Protein AF-A0A136MPQ5-F1 (afdb_monomer_lite)

Sequence (673 aa):
MSLGGLLPAARYRDRFQEGERTMRVERALYTILALSWILWQGAPGTAQQNAGDPGSATGAAVVSSTASVDVPSASAQVPAQPAPVPAATQVPVPTATHTPLPTPTPTPTSTTTPTSTFTSTATYTSTPTFTVTSTPTPTSTFTPTPTSTPTPLGAAHFYDRLIDLDRLATLEQPGVAAKQFSSYNRESRYDPDKDEYIGWDANGDAGYYIRVEPDTGEAVMAEMEGPGCIWRIWSANPKGRIRFYFDGATTPSLEFDFNDLFSKDKSPFPRPLVWQRRADLGGDNPASNCYMPIPFAKSCKVTSDKAHRQYYHIGYSLFPKDTRVSTFRLERTPEEEAALQRVCNVLLQPGVDPQGADGLQWVEKAESLAPGQSLAVADLKGPGTIRQLFAKLASQDRYARRKVLLQIFWDGNEIPAVEAPIGDFFGEAWQENPYKSLPMGIGDDLNYCFWRMPFHQSARVVVTNQGEHPANLHFKAGWLPGDLPAGATLFHARWRRDISSSEFDYPILDCTGSGRLVGAVLYPDNLVGGWWGEGDEKIYVDGEKFPSFFGTGSEDYFGDAWGIRDFANPYHGCSSKGDWEKVRRQSLYRWHIADDIPFAQSLRFTMENYAAHHAGLPKNISAPWLTGIRLPVERISSSLFRSASESRRDPRFPERWMPNPPVFESRPLPSSK

Radius of gyration: 32.52 Å; chains: 1; bounding box: 84×128×92 Å

Structure (mmCIF, N/CA/C/O backbone):
data_AF-A0A136MPQ5-F1
#
_entry.id   AF-A0A136MPQ5-F1
#
loop_
_atom_site.group_PDB
_atom_site.id
_atom_site.type_symbol
_atom_site.label_atom_id
_atom_site.label_alt_id
_atom_site.label_comp_id
_atom_site.label_asym_id
_atom_site.label_entity_id
_atom_site.label_seq_id
_atom_site.pdbx_PDB_ins_code
_atom_site.Cartn_x
_atom_site.Cartn_y
_atom_site.Cartn_z
_atom_site.occupancy
_atom_site.B_iso_or_equiv
_atom_site.auth_seq_id
_atom_site.auth_comp_id
_atom_site.auth_asym_id
_atom_site.auth_atom_id
_atom_site.pdbx_PDB_model_num
ATOM 1 N N . MET A 1 1 ? -26.172 46.343 28.284 1.00 30.41 1 MET A N 1
ATOM 2 C CA . MET A 1 1 ? -26.701 46.662 26.937 1.00 30.41 1 MET A CA 1
ATOM 3 C C . MET A 1 1 ? -25.812 45.917 25.943 1.00 30.41 1 MET A C 1
ATOM 5 O O . MET A 1 1 ? -24.608 46.065 26.053 1.00 30.41 1 MET A O 1
ATOM 9 N N . SER A 1 2 ? -26.326 44.861 25.298 1.00 24.62 2 SER A N 1
ATOM 10 C CA . SER A 1 2 ? -26.848 44.868 23.905 1.00 24.62 2 SER A CA 1
ATOM 11 C C . SER A 1 2 ? -25.699 44.802 22.876 1.00 24.62 2 SER A C 1
ATOM 13 O O . SER A 1 2 ? -24.894 45.720 22.843 1.00 24.62 2 SER A O 1
ATOM 15 N N . LEU A 1 3 ? -25.460 43.664 22.195 1.00 24.69 3 LEU A N 1
ATOM 16 C CA . LEU A 1 3 ? -25.956 43.326 20.829 1.00 24.69 3 LEU A CA 1
ATOM 17 C C . LEU A 1 3 ? -25.672 44.438 19.789 1.00 24.69 3 LEU A C 1
ATOM 19 O O . LEU A 1 3 ? -26.080 45.568 20.029 1.00 24.69 3 LEU A O 1
ATOM 23 N N . GLY A 1 4 ? -25.081 44.214 18.604 1.00 22.84 4 GLY A N 1
ATOM 24 C CA . GLY A 1 4 ? -24.517 43.011 17.957 1.00 22.84 4 GLY A CA 1
ATOM 25 C C . GLY A 1 4 ? -24.506 43.152 16.410 1.00 22.84 4 GLY A C 1
ATOM 26 O O . GLY 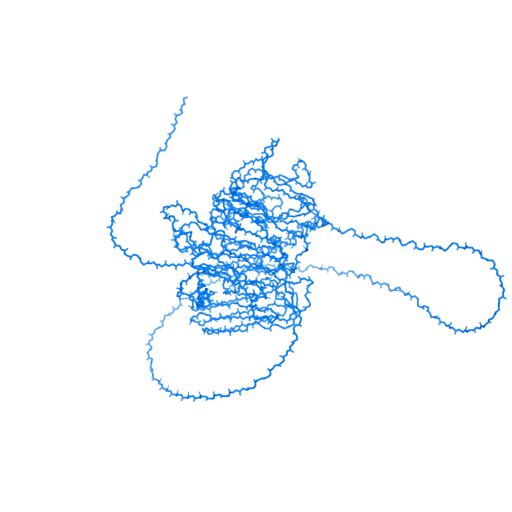A 1 4 ? -25.268 43.953 15.883 1.00 22.84 4 GLY A O 1
ATOM 27 N N . GLY A 1 5 ? -23.714 42.344 15.683 1.00 22.78 5 GLY A N 1
ATOM 28 C CA . GLY A 1 5 ? -23.991 41.966 14.277 1.00 22.78 5 GLY A CA 1
ATOM 29 C C . GLY A 1 5 ? -23.241 42.630 13.092 1.00 22.78 5 GLY A C 1
ATOM 30 O O . GLY A 1 5 ? -22.980 43.826 13.080 1.00 22.78 5 GLY A O 1
ATOM 31 N N . LEU A 1 6 ? -23.068 41.793 12.049 1.00 24.47 6 LEU A N 1
ATOM 32 C CA . LEU A 1 6 ? -23.018 42.053 10.587 1.00 24.47 6 LEU A CA 1
ATOM 33 C C . LEU A 1 6 ? -21.690 42.352 9.836 1.00 24.47 6 LEU A C 1
ATOM 35 O O . LEU A 1 6 ? -21.076 43.407 9.951 1.00 24.47 6 LEU A O 1
ATOM 39 N N . LEU A 1 7 ? -21.364 41.414 8.927 1.00 29.88 7 LEU A N 1
ATOM 40 C CA . LEU A 1 7 ? -20.596 41.587 7.676 1.00 29.88 7 LEU A CA 1
ATOM 41 C C . LEU A 1 7 ? -21.459 42.293 6.600 1.00 29.88 7 LEU A C 1
ATOM 43 O O . LEU A 1 7 ? -22.682 42.361 6.755 1.00 29.88 7 LEU A O 1
ATOM 47 N N . PRO A 1 8 ? -20.880 42.718 5.457 1.00 30.73 8 PRO A N 1
ATOM 48 C CA . PRO A 1 8 ? -21.126 41.926 4.237 1.00 30.73 8 PRO A CA 1
ATOM 49 C C . PRO A 1 8 ? -19.958 41.843 3.228 1.00 30.73 8 PRO A C 1
ATOM 51 O O . PRO A 1 8 ? -19.023 42.639 3.229 1.00 30.73 8 PRO A O 1
ATOM 54 N N . ALA A 1 9 ? -20.062 40.867 2.319 1.00 23.69 9 ALA A N 1
ATOM 55 C CA . ALA A 1 9 ? -19.113 40.592 1.238 1.00 23.69 9 ALA A CA 1
ATOM 56 C C . ALA A 1 9 ? -19.252 41.535 0.022 1.00 23.69 9 ALA A C 1
ATOM 58 O O . ALA A 1 9 ? -20.344 42.013 -0.295 1.00 23.69 9 ALA A O 1
ATOM 59 N N . ALA A 1 10 ? -18.154 41.723 -0.720 1.00 26.42 10 ALA A N 1
ATOM 60 C CA . ALA A 1 10 ? -18.139 42.444 -1.993 1.00 26.42 10 ALA A CA 1
ATOM 61 C C . ALA A 1 10 ? -18.439 41.511 -3.183 1.00 26.42 10 ALA A C 1
ATOM 63 O O . ALA A 1 10 ? -17.864 40.432 -3.310 1.00 26.42 10 ALA A O 1
ATOM 64 N N . ARG A 1 11 ? -19.334 41.951 -4.076 1.00 25.88 11 ARG A N 1
ATOM 65 C CA . ARG A 1 11 ? -19.683 41.265 -5.331 1.00 25.88 11 ARG A CA 1
ATOM 66 C C . ARG A 1 11 ? -18.722 41.669 -6.452 1.00 25.88 11 ARG A C 1
ATOM 68 O O . ARG A 1 11 ? -18.449 42.857 -6.598 1.00 25.88 11 ARG A O 1
ATOM 75 N N . TYR A 1 12 ? -18.368 40.730 -7.327 1.00 24.14 12 TYR A N 1
ATOM 76 C CA . TYR A 1 12 ? -18.002 41.035 -8.716 1.00 24.14 12 TYR A CA 1
ATOM 77 C C . TYR A 1 12 ? -19.049 40.443 -9.661 1.00 24.14 12 TYR A C 1
ATOM 79 O O . TYR A 1 12 ? -19.627 39.396 -9.373 1.00 24.14 12 TYR A O 1
ATOM 87 N N . ARG A 1 13 ? -19.348 41.166 -10.744 1.00 23.72 13 ARG A N 1
ATOM 88 C CA . ARG A 1 13 ? -20.485 40.909 -11.633 1.00 23.72 13 ARG A CA 1
ATOM 89 C C . ARG A 1 13 ? -20.057 41.076 -13.092 1.00 23.72 13 ARG A C 1
ATOM 91 O O . ARG A 1 13 ? -19.496 42.109 -13.439 1.00 23.72 13 ARG A O 1
ATOM 98 N N . ASP A 1 14 ? -20.334 40.040 -13.875 1.00 26.42 14 ASP A N 1
ATOM 99 C CA . ASP A 1 14 ? -20.520 39.955 -15.329 1.00 26.42 14 ASP A CA 1
ATOM 100 C C . ASP A 1 14 ? -19.764 40.926 -16.259 1.00 26.42 14 ASP A C 1
ATOM 102 O O . ASP A 1 14 ? -20.063 42.118 -16.345 1.00 26.42 14 ASP A O 1
ATOM 106 N N . ARG A 1 15 ? -18.915 40.352 -17.124 1.00 24.83 15 ARG A N 1
ATOM 107 C CA . ARG A 1 15 ? -18.800 40.779 -18.529 1.00 24.83 15 ARG A CA 1
ATOM 108 C C . ARG A 1 15 ? -18.245 39.652 -19.407 1.00 24.83 15 ARG A C 1
ATOM 110 O O . ARG A 1 15 ? -17.042 39.424 -19.423 1.00 24.83 15 ARG A O 1
ATOM 117 N N . PHE A 1 16 ? -19.114 39.012 -20.186 1.00 25.86 16 PHE A N 1
ATOM 118 C CA . PHE A 1 16 ? -18.742 38.274 -21.394 1.00 25.86 16 PHE A CA 1
ATOM 119 C C . PHE A 1 16 ? -19.768 38.575 -22.489 1.00 25.86 16 PHE A C 1
ATOM 121 O O . PHE A 1 16 ? -20.970 38.497 -22.248 1.00 25.86 16 PHE A O 1
ATOM 128 N N . GLN A 1 17 ? -19.282 38.966 -23.667 1.00 24.17 17 GLN A N 1
ATOM 129 C CA . GLN A 1 17 ? -20.074 39.004 -24.897 1.00 24.17 17 GLN A CA 1
ATOM 130 C C . GLN A 1 17 ? -19.854 37.705 -25.670 1.00 24.17 17 GLN A C 1
ATOM 132 O O . GLN A 1 17 ? -18.768 37.125 -25.619 1.00 24.17 17 GLN A O 1
ATOM 137 N N . GLU A 1 18 ? -20.881 37.275 -26.395 1.00 30.73 18 GLU A N 1
ATOM 138 C CA . GLU A 1 18 ? -20.799 36.145 -27.314 1.00 30.73 18 GLU A CA 1
ATOM 139 C C . GLU A 1 18 ? -19.876 36.459 -28.498 1.00 30.73 18 GLU A C 1
ATOM 141 O O . GLU A 1 18 ? -19.837 37.575 -29.017 1.00 30.73 18 GLU A O 1
ATOM 146 N N . GLY A 1 19 ? -19.139 35.443 -28.937 1.00 23.75 19 GLY A N 1
ATOM 147 C CA . GLY A 1 19 ? -18.290 35.490 -30.119 1.00 23.75 19 GLY A CA 1
ATOM 148 C C . GLY A 1 19 ? -17.859 34.076 -30.474 1.00 23.75 19 GLY A C 1
ATOM 149 O O . GLY A 1 19 ? -17.089 33.456 -29.740 1.00 23.75 19 GLY A O 1
ATOM 150 N N . GLU A 1 20 ? -18.392 33.549 -31.574 1.00 33.22 20 GLU A N 1
ATOM 151 C CA . GLU A 1 20 ? -18.194 32.161 -31.990 1.00 33.22 20 GLU A CA 1
ATOM 152 C C . GLU A 1 20 ? -16.708 31.810 -32.144 1.00 33.22 20 GLU A C 1
ATOM 154 O O . GLU A 1 20 ? -15.979 32.411 -32.937 1.00 33.22 20 GLU A O 1
ATOM 159 N N . ARG A 1 21 ? -16.263 30.767 -31.436 1.00 25.56 21 ARG A N 1
ATOM 160 C CA . ARG A 1 21 ? -15.058 30.011 -31.792 1.00 25.56 21 ARG A CA 1
ATOM 161 C C . ARG A 1 21 ? -15.317 28.523 -31.635 1.00 25.56 21 ARG A C 1
ATOM 163 O O . ARG A 1 21 ? -15.510 28.022 -30.531 1.00 25.56 21 ARG A O 1
ATOM 170 N N . THR A 1 22 ? -15.259 27.817 -32.756 1.00 27.27 22 THR A N 1
ATOM 171 C CA . THR A 1 22 ? -15.163 26.360 -32.828 1.00 27.27 22 THR A CA 1
ATOM 172 C C . THR A 1 22 ? -13.933 25.877 -32.055 1.00 27.27 22 THR A C 1
ATOM 174 O O . THR A 1 22 ? -12.807 25.934 -32.550 1.00 27.27 22 THR A O 1
ATOM 177 N N . MET A 1 23 ? -14.125 25.394 -30.824 1.00 21.16 23 MET A N 1
ATOM 178 C CA . MET A 1 23 ? -13.043 24.765 -30.066 1.00 21.16 23 MET A CA 1
ATOM 179 C C . MET A 1 23 ? -12.815 23.327 -30.537 1.00 21.16 23 MET A C 1
ATOM 181 O O . MET A 1 23 ? -13.736 22.510 -30.582 1.00 21.16 23 MET A O 1
ATOM 185 N N . ARG A 1 24 ? -11.558 23.019 -30.873 1.00 21.62 24 ARG A N 1
ATOM 186 C CA . ARG A 1 24 ? -11.099 21.645 -31.098 1.00 21.62 24 ARG A CA 1
ATOM 187 C C . ARG A 1 24 ? -11.179 20.860 -29.790 1.00 21.62 24 ARG A C 1
ATOM 189 O O . ARG A 1 24 ? -10.807 21.363 -28.736 1.00 21.62 24 ARG A O 1
ATOM 196 N N . VAL A 1 25 ? -11.634 19.616 -29.887 1.00 21.97 25 VAL A N 1
ATOM 197 C CA . VAL A 1 25 ? -11.698 18.674 -28.766 1.00 21.97 25 VAL A CA 1
ATOM 198 C C . VAL A 1 25 ? -10.378 17.908 -28.690 1.00 21.97 25 VAL A C 1
ATOM 200 O O . VAL A 1 25 ? -10.116 17.064 -29.543 1.00 21.97 25 VAL A O 1
ATOM 203 N N . GLU A 1 26 ? -9.578 18.161 -27.656 1.00 21.89 26 GLU A N 1
ATOM 204 C CA . GLU A 1 26 ? -8.382 17.375 -27.316 1.00 21.89 26 GLU A CA 1
ATOM 205 C C . GLU A 1 26 ? -8.597 16.698 -25.941 1.00 21.89 26 GLU A C 1
ATOM 207 O O . GLU A 1 26 ? -9.163 17.302 -25.031 1.00 21.89 26 GLU A O 1
ATOM 212 N N . ARG A 1 27 ? -8.251 15.404 -25.816 1.00 28.17 27 ARG A N 1
ATOM 213 C CA . ARG A 1 27 ? -8.627 14.490 -24.704 1.00 28.17 27 ARG A CA 1
ATOM 214 C C . ARG A 1 27 ? -7.409 13.678 -24.225 1.00 28.17 27 ARG A C 1
ATOM 216 O O . ARG A 1 27 ? -6.648 13.258 -25.094 1.00 28.17 27 ARG A O 1
ATOM 223 N N . ALA A 1 28 ? -7.240 13.419 -22.914 1.00 26.81 28 ALA A N 1
ATOM 224 C CA . ALA A 1 28 ? -6.150 12.579 -22.350 1.00 26.81 28 ALA A CA 1
ATOM 225 C C . ALA A 1 28 ? -6.159 12.424 -20.801 1.00 26.81 28 ALA A C 1
ATOM 227 O O . ALA A 1 28 ? -6.758 13.276 -20.158 1.00 26.81 28 ALA A O 1
ATOM 228 N N . LEU A 1 29 ? -5.429 11.494 -20.127 1.00 24.48 29 LEU A N 1
ATOM 229 C CA . LEU A 1 29 ? -4.982 10.084 -20.402 1.00 24.48 29 LEU A CA 1
ATOM 230 C C . LEU A 1 29 ? -4.229 9.448 -19.167 1.00 24.48 29 LEU A C 1
ATOM 232 O O . LEU A 1 29 ? -3.203 10.002 -18.778 1.00 24.48 29 LEU A O 1
ATOM 236 N N . TYR A 1 30 ? -4.601 8.281 -18.595 1.00 36.78 30 TYR A N 1
ATOM 237 C CA . TYR A 1 30 ? -4.299 7.942 -17.164 1.00 36.78 30 TYR A CA 1
ATOM 238 C C . TYR A 1 30 ? -3.878 6.459 -16.806 1.00 36.78 30 TYR A C 1
ATOM 240 O O . TYR A 1 30 ? -4.455 5.527 -17.347 1.00 36.78 30 TYR A O 1
ATOM 248 N N . THR A 1 31 ? -2.958 6.201 -15.835 1.00 27.75 31 THR A N 1
ATOM 249 C CA . THR A 1 31 ? -2.219 4.921 -15.515 1.00 27.75 31 THR A CA 1
ATOM 250 C C . THR A 1 31 ? -1.872 4.525 -14.021 1.00 27.75 31 THR A C 1
ATOM 252 O O . THR A 1 31 ? -1.510 5.411 -13.260 1.00 27.75 31 THR A O 1
ATOM 255 N N . ILE A 1 32 ? -1.810 3.234 -13.600 1.00 37.34 32 ILE A N 1
ATOM 256 C CA . ILE A 1 32 ? -1.327 2.747 -12.243 1.00 37.34 32 ILE A CA 1
ATOM 257 C C . ILE A 1 32 ? -0.080 1.815 -12.326 1.00 37.34 32 ILE A C 1
ATOM 259 O O . ILE A 1 32 ? 0.326 1.451 -13.431 1.00 37.34 32 ILE A O 1
ATOM 263 N N . LEU A 1 33 ? 0.506 1.413 -11.176 1.00 29.75 33 LEU A N 1
ATOM 264 C CA . LEU A 1 33 ? 1.162 0.096 -10.918 1.00 29.75 33 LEU A CA 1
ATOM 265 C C . LEU A 1 33 ? 0.553 -0.572 -9.652 1.00 29.75 33 LEU A C 1
ATOM 267 O O . LEU A 1 33 ? 0.328 0.098 -8.647 1.00 29.75 33 LEU A O 1
ATOM 271 N N . ALA A 1 34 ? 0.260 -1.875 -9.680 1.00 32.56 34 ALA A N 1
ATOM 272 C CA . ALA A 1 34 ? -0.315 -2.611 -8.546 1.00 32.56 34 ALA A CA 1
ATOM 273 C C . ALA A 1 34 ? 0.498 -3.881 -8.292 1.00 32.56 34 ALA A C 1
ATOM 275 O O . ALA A 1 34 ? 0.803 -4.623 -9.230 1.00 32.56 34 ALA A O 1
ATOM 276 N N . LEU A 1 35 ? 0.878 -4.087 -7.029 1.00 31.06 35 LEU A N 1
ATOM 277 C CA . LEU A 1 35 ? 1.877 -5.064 -6.610 1.00 31.06 35 LEU A CA 1
ATOM 278 C C . LEU A 1 35 ? 1.237 -6.182 -5.792 1.00 31.06 35 LEU A C 1
ATOM 280 O O . LEU A 1 35 ? 0.636 -5.941 -4.741 1.00 31.06 35 LEU A O 1
ATOM 284 N N . SER A 1 36 ? 1.397 -7.414 -6.265 1.00 28.86 36 SER A N 1
ATOM 285 C CA . SER A 1 36 ? 0.839 -8.603 -5.620 1.00 28.86 36 SER A CA 1
ATOM 286 C C . SER A 1 36 ? 1.764 -9.804 -5.758 1.00 28.86 36 SER A C 1
ATOM 288 O O . SER A 1 36 ? 2.549 -9.892 -6.700 1.00 28.86 36 SER A O 1
ATOM 290 N N . TRP A 1 37 ? 1.641 -10.743 -4.832 1.00 28.72 37 TRP A N 1
ATOM 291 C CA . TRP A 1 37 ? 2.319 -12.036 -4.889 1.00 28.72 37 TRP A CA 1
ATOM 292 C C . TRP A 1 37 ? 1.301 -13.122 -5.205 1.00 28.72 37 TRP A C 1
ATOM 294 O O . TRP A 1 37 ? 0.216 -13.080 -4.631 1.00 28.72 37 TRP A O 1
ATOM 304 N N . ILE A 1 38 ? 1.616 -14.074 -6.092 1.00 34.09 38 ILE A N 1
ATOM 305 C CA . ILE A 1 38 ? 0.688 -15.150 -6.495 1.00 34.09 38 ILE A CA 1
ATOM 306 C C . ILE A 1 38 ? 1.422 -16.499 -6.542 1.00 34.09 38 ILE A C 1
ATOM 308 O O . ILE A 1 38 ? 2.520 -16.595 -7.091 1.00 34.09 38 ILE A O 1
ATOM 312 N N . LEU A 1 39 ? 0.820 -17.547 -5.972 1.00 27.05 39 LEU A N 1
ATOM 313 C CA . LEU A 1 39 ? 1.320 -18.924 -6.053 1.00 27.05 39 LEU A CA 1
ATOM 314 C C . LEU A 1 39 ? 1.024 -19.545 -7.432 1.00 27.05 39 LEU A C 1
ATOM 316 O O . LEU A 1 39 ? -0.126 -19.569 -7.870 1.00 27.05 39 LEU A O 1
ATOM 320 N N . TRP A 1 40 ? 2.037 -20.134 -8.071 1.00 26.72 40 TRP A N 1
ATOM 321 C CA . TRP A 1 40 ? 1.867 -20.993 -9.247 1.00 26.72 40 TRP A CA 1
ATOM 322 C C . TRP A 1 40 ? 1.759 -22.470 -8.837 1.00 26.72 40 TRP A C 1
ATOM 324 O O . TRP A 1 40 ? 2.550 -22.956 -8.031 1.00 26.72 40 TRP A O 1
ATOM 334 N N . GLN A 1 41 ? 0.805 -23.202 -9.418 1.00 24.84 41 GLN A N 1
ATOM 335 C CA . GLN A 1 41 ? 0.729 -24.666 -9.334 1.00 24.84 41 GLN A CA 1
ATOM 336 C C . GLN A 1 41 ? 0.665 -25.254 -10.746 1.00 24.84 41 GLN A C 1
ATOM 338 O O . GLN A 1 41 ? -0.417 -25.417 -11.307 1.00 24.84 41 GLN A O 1
ATOM 343 N N . GLY A 1 42 ? 1.820 -25.586 -11.323 1.00 27.19 42 GLY A N 1
ATOM 344 C CA . GLY A 1 42 ? 1.900 -26.334 -12.576 1.00 27.19 42 GLY A CA 1
ATOM 345 C C . GLY A 1 42 ? 2.566 -27.693 -12.388 1.00 27.19 42 GLY A C 1
ATOM 346 O O . GLY A 1 42 ? 3.657 -27.804 -11.832 1.00 27.19 42 GLY A O 1
ATOM 347 N N . ALA A 1 43 ? 1.904 -28.739 -12.878 1.00 22.98 43 ALA A N 1
ATOM 348 C CA . ALA A 1 43 ? 2.500 -30.064 -13.011 1.00 22.98 43 ALA A CA 1
ATOM 349 C C . ALA A 1 43 ? 3.488 -30.093 -14.200 1.00 22.98 43 ALA A C 1
ATOM 351 O O . ALA A 1 43 ? 3.274 -29.380 -15.185 1.00 22.98 43 ALA A O 1
ATOM 352 N N . PRO A 1 44 ? 4.553 -30.916 -14.157 1.00 24.44 44 PRO A N 1
ATOM 353 C CA . PRO A 1 44 ? 5.557 -30.956 -15.218 1.00 24.44 44 PRO A CA 1
ATOM 354 C C . PRO A 1 44 ? 4.996 -31.565 -16.513 1.00 24.44 44 PRO A C 1
ATOM 356 O O . PRO A 1 44 ? 4.806 -32.778 -16.620 1.00 24.44 44 PRO A O 1
ATOM 359 N N . GLY A 1 45 ? 4.763 -30.718 -17.517 1.00 26.33 45 GLY A N 1
ATOM 360 C CA . GLY A 1 45 ? 4.440 -31.140 -18.879 1.00 26.33 45 GLY A CA 1
ATOM 361 C C . GLY A 1 45 ? 5.669 -31.710 -19.588 1.00 26.33 45 GLY A C 1
ATOM 362 O O . GLY A 1 45 ? 6.685 -31.033 -19.736 1.00 26.33 45 GLY A O 1
ATOM 363 N N . THR A 1 46 ? 5.588 -32.963 -20.032 1.00 24.12 46 THR A N 1
ATOM 364 C CA . THR A 1 46 ? 6.675 -33.655 -20.739 1.00 24.12 46 THR A CA 1
ATOM 365 C C . THR A 1 46 ? 7.010 -32.983 -22.069 1.00 24.12 46 THR A C 1
ATOM 367 O O . THR A 1 46 ? 6.143 -32.855 -22.933 1.00 24.12 46 THR A O 1
ATOM 370 N N . ALA A 1 47 ? 8.281 -32.632 -22.269 1.00 22.97 47 ALA A N 1
ATOM 371 C CA . ALA A 1 47 ? 8.768 -32.117 -23.542 1.00 22.97 47 ALA A CA 1
ATOM 372 C C . ALA A 1 47 ? 8.631 -33.168 -24.656 1.00 22.97 47 ALA A C 1
ATOM 374 O O . ALA A 1 47 ? 9.170 -34.270 -24.544 1.00 22.97 47 ALA A O 1
ATOM 375 N N . GLN A 1 48 ? 7.982 -32.799 -25.762 1.00 24.12 48 GLN A N 1
ATOM 376 C CA . GLN A 1 48 ? 8.053 -33.553 -27.010 1.00 24.12 48 GLN A CA 1
ATOM 377 C C . GLN A 1 48 ? 8.716 -32.679 -28.076 1.00 24.12 48 GLN A C 1
ATOM 379 O O . GLN A 1 48 ? 8.175 -31.662 -28.504 1.00 24.12 48 GLN A O 1
ATOM 384 N N . GLN A 1 49 ? 9.933 -33.063 -28.458 1.00 22.97 49 GLN A N 1
ATOM 385 C CA . GLN A 1 49 ? 10.678 -32.424 -29.537 1.00 22.97 49 GLN A CA 1
ATOM 386 C C . GLN A 1 49 ? 9.950 -32.633 -30.868 1.00 22.97 49 GLN A C 1
ATOM 388 O O . GLN A 1 49 ? 9.527 -33.748 -31.164 1.00 22.97 49 GLN A O 1
ATOM 393 N N . ASN A 1 50 ? 9.913 -31.603 -31.711 1.00 25.14 50 ASN A N 1
ATOM 394 C CA . ASN A 1 50 ? 9.812 -31.780 -33.156 1.00 25.14 50 ASN A CA 1
ATOM 395 C C . ASN A 1 50 ? 10.832 -30.863 -33.829 1.00 25.14 50 ASN A C 1
ATOM 397 O O . ASN A 1 50 ? 10.816 -29.649 -33.638 1.00 25.14 50 ASN A O 1
ATOM 401 N N . ALA A 1 51 ? 11.749 -31.475 -34.575 1.00 23.53 51 ALA A N 1
ATOM 402 C CA . ALA A 1 51 ? 12.789 -30.781 -35.318 1.00 23.53 51 ALA A CA 1
ATOM 403 C C . ALA A 1 51 ? 12.261 -30.294 -36.677 1.00 23.53 51 ALA A C 1
ATOM 405 O O . ALA A 1 51 ? 11.457 -30.971 -37.318 1.00 23.53 51 ALA A O 1
ATOM 406 N N . GLY A 1 52 ? 12.766 -29.148 -37.132 1.00 24.73 52 GLY A N 1
ATOM 407 C CA . GLY A 1 52 ? 12.508 -28.584 -38.456 1.00 24.73 52 GLY A CA 1
ATOM 408 C C . GLY A 1 52 ? 13.657 -27.662 -38.859 1.00 24.73 52 GLY A C 1
ATOM 409 O O . GLY A 1 52 ? 13.748 -26.544 -38.361 1.00 24.73 52 GLY A O 1
ATOM 410 N N . ASP A 1 53 ? 14.549 -28.174 -39.708 1.00 26.75 53 ASP A N 1
ATOM 411 C CA . ASP A 1 53 ? 15.771 -27.511 -40.200 1.00 26.75 53 ASP A CA 1
ATOM 412 C C . ASP A 1 53 ? 15.454 -26.473 -41.320 1.00 26.75 53 ASP A C 1
ATOM 414 O O . ASP A 1 53 ? 14.304 -26.406 -41.771 1.00 26.75 53 ASP A O 1
ATOM 418 N N . PRO A 1 54 ? 16.392 -25.609 -41.775 1.00 31.91 54 PRO A N 1
ATOM 419 C CA . PRO A 1 54 ? 16.046 -24.261 -42.224 1.00 31.91 54 PRO A CA 1
ATOM 420 C C . PRO A 1 54 ? 16.063 -24.070 -43.749 1.00 31.91 54 PRO A C 1
ATOM 422 O O . PRO A 1 54 ? 16.832 -24.694 -44.480 1.00 31.91 54 PRO A O 1
ATOM 425 N N . GLY A 1 55 ? 15.269 -23.106 -44.226 1.00 24.16 55 GLY A N 1
ATOM 426 C CA . GLY A 1 55 ? 15.282 -22.622 -45.611 1.00 24.16 55 GLY A CA 1
ATOM 427 C C . GLY A 1 55 ? 16.039 -21.299 -45.751 1.00 24.16 55 GLY A C 1
ATOM 428 O O . GLY A 1 55 ? 15.699 -20.312 -45.102 1.00 24.16 55 GLY A O 1
ATOM 429 N N . SER A 1 56 ? 17.064 -21.271 -46.601 1.00 24.42 56 SER A N 1
ATOM 430 C CA . SER A 1 56 ? 17.932 -20.113 -46.838 1.00 24.42 56 SER A CA 1
ATOM 431 C C . SER A 1 56 ? 17.348 -19.094 -47.828 1.00 24.42 56 SER A C 1
ATOM 433 O O . SER A 1 56 ? 16.684 -19.455 -48.797 1.00 24.42 56 SER A O 1
ATOM 435 N N . ALA A 1 57 ? 17.688 -17.812 -47.644 1.00 25.30 57 ALA A N 1
ATOM 436 C CA . ALA A 1 57 ? 17.650 -16.802 -48.705 1.00 25.30 57 ALA A CA 1
ATOM 437 C C . ALA A 1 57 ? 18.676 -15.685 -48.431 1.00 25.30 57 ALA A C 1
ATOM 439 O O . ALA A 1 57 ? 18.468 -14.799 -47.606 1.00 25.30 57 ALA A O 1
ATOM 440 N N . THR A 1 58 ? 19.813 -15.741 -49.123 1.00 25.11 58 THR A N 1
ATOM 441 C CA . THR A 1 58 ? 20.855 -14.702 -49.122 1.00 25.11 58 THR A CA 1
ATOM 442 C C . THR A 1 58 ? 20.480 -13.529 -50.030 1.00 25.11 58 THR A C 1
ATOM 444 O O . THR A 1 58 ? 20.000 -13.755 -51.138 1.00 25.11 58 THR A O 1
ATOM 447 N N . GLY A 1 59 ? 20.807 -12.295 -49.634 1.00 25.67 59 GLY A N 1
ATOM 448 C CA . GLY A 1 59 ? 20.596 -11.106 -50.470 1.00 25.67 59 GLY A CA 1
ATOM 449 C C . GLY A 1 59 ? 21.448 -9.916 -50.035 1.00 25.67 59 GLY A C 1
ATOM 450 O O . GLY A 1 59 ? 20.943 -8.990 -49.410 1.00 25.67 59 GLY A O 1
ATOM 451 N N . ALA A 1 60 ? 22.747 -9.942 -50.342 1.00 24.03 60 ALA A N 1
ATOM 452 C CA . ALA A 1 60 ? 23.639 -8.811 -50.090 1.00 24.03 60 ALA A CA 1
ATOM 453 C C . ALA A 1 60 ? 23.552 -7.773 -51.222 1.00 24.03 60 ALA A C 1
ATOM 455 O O . ALA A 1 60 ? 23.620 -8.133 -52.397 1.00 24.03 60 ALA A O 1
ATOM 456 N N . ALA A 1 61 ? 23.494 -6.488 -50.870 1.00 25.34 61 ALA A N 1
ATOM 457 C CA . ALA A 1 61 ? 23.703 -5.381 -51.799 1.00 25.34 61 ALA A CA 1
ATOM 458 C C . ALA A 1 61 ? 24.605 -4.328 -51.143 1.00 25.34 61 ALA A C 1
ATOM 460 O O . ALA A 1 61 ? 24.200 -3.619 -50.224 1.00 25.34 61 ALA A O 1
ATOM 461 N N . VAL A 1 62 ? 25.850 -4.251 -51.612 1.00 22.69 62 VAL A N 1
ATOM 462 C CA . VAL A 1 62 ? 26.811 -3.209 -51.235 1.00 22.69 62 VAL A CA 1
ATOM 463 C C . VAL A 1 62 ? 26.612 -2.019 -52.168 1.00 22.69 62 VAL A C 1
ATOM 465 O O . VAL A 1 62 ? 26.714 -2.181 -53.382 1.00 22.69 62 VAL A O 1
ATOM 468 N N . VAL A 1 63 ? 26.398 -0.823 -51.617 1.00 26.02 63 VAL A N 1
ATOM 469 C CA . VAL A 1 63 ? 26.549 0.434 -52.362 1.00 26.02 63 VAL A CA 1
ATOM 470 C C . VAL A 1 63 ? 27.388 1.399 -51.537 1.00 26.02 63 VAL A C 1
ATOM 472 O O . VAL A 1 63 ? 26.981 1.866 -50.478 1.00 26.02 63 VAL A O 1
ATOM 475 N N . SER A 1 64 ? 28.580 1.687 -52.045 1.00 23.72 64 SER A N 1
ATOM 476 C CA . SER A 1 64 ? 29.478 2.724 -51.550 1.00 23.72 64 SER A CA 1
ATOM 477 C C . SER A 1 64 ? 29.197 4.055 -52.247 1.00 23.72 64 SER A C 1
ATOM 479 O O . SER A 1 64 ? 29.174 4.096 -53.478 1.00 23.72 64 SER A O 1
ATOM 481 N N . SER A 1 65 ? 29.123 5.157 -51.502 1.00 26.50 65 SER A N 1
ATOM 482 C CA . SER A 1 65 ? 29.326 6.497 -52.064 1.00 26.50 65 SER A CA 1
ATOM 483 C C . SER A 1 65 ? 30.067 7.404 -51.080 1.00 26.50 65 SER A C 1
ATOM 485 O O . SER A 1 65 ? 29.644 7.645 -49.954 1.00 26.50 65 SER A O 1
ATOM 487 N N . THR A 1 66 ? 31.222 7.892 -51.522 1.00 24.16 66 THR A N 1
ATOM 488 C CA . THR A 1 66 ? 32.054 8.878 -50.827 1.00 24.16 66 THR A CA 1
ATOM 489 C C . THR A 1 66 ? 31.613 10.297 -51.169 1.00 24.16 66 THR A C 1
ATOM 491 O O . THR A 1 66 ? 31.461 10.602 -52.352 1.00 24.16 66 THR A O 1
ATOM 494 N N . ALA A 1 67 ? 31.542 11.188 -50.177 1.00 27.31 67 ALA A N 1
ATOM 495 C CA . ALA A 1 67 ? 31.603 12.633 -50.400 1.00 27.31 67 ALA A CA 1
ATOM 496 C C . ALA A 1 67 ? 32.206 13.359 -49.183 1.00 27.31 67 ALA A C 1
ATOM 498 O O . ALA A 1 67 ? 31.628 13.375 -48.099 1.00 27.31 67 ALA A O 1
ATOM 499 N N . SER A 1 68 ? 33.375 13.965 -49.384 1.00 24.23 68 SER A N 1
ATOM 500 C CA . SER A 1 68 ? 33.826 15.176 -48.683 1.00 24.23 68 SER A CA 1
ATOM 501 C C . SER A 1 68 ? 33.102 16.402 -49.304 1.00 24.23 68 SER A C 1
ATOM 503 O O . SER A 1 68 ? 32.424 16.244 -50.316 1.00 24.23 68 SER A O 1
ATOM 505 N N . VAL A 1 69 ? 33.131 17.638 -48.790 1.00 25.25 69 VAL A N 1
ATOM 506 C CA . VAL A 1 69 ? 34.110 18.353 -47.950 1.00 25.25 69 VAL A CA 1
ATOM 507 C C . VAL A 1 69 ? 33.392 19.446 -47.116 1.00 25.25 69 VAL A C 1
ATOM 509 O O . VAL A 1 69 ? 32.243 19.785 -47.383 1.00 25.25 69 VAL A O 1
ATOM 512 N N . ASP A 1 70 ? 34.156 20.044 -46.199 1.00 26.55 70 ASP A N 1
ATOM 513 C CA . ASP A 1 70 ? 34.185 21.472 -45.827 1.00 26.55 70 ASP A CA 1
ATOM 514 C C . ASP A 1 70 ? 33.611 21.968 -44.488 1.00 26.55 70 ASP A C 1
ATOM 516 O O . ASP A 1 70 ? 32.563 21.575 -43.984 1.00 26.55 70 ASP A O 1
ATOM 520 N N . VAL A 1 71 ? 34.413 22.871 -43.916 1.00 27.91 71 VAL A N 1
ATOM 521 C CA . VAL A 1 71 ? 34.373 23.456 -42.571 1.00 27.91 71 VAL A CA 1
ATOM 522 C C . VAL A 1 71 ? 34.416 24.977 -42.726 1.00 27.91 71 VAL A C 1
ATOM 524 O O . VAL A 1 71 ? 35.148 25.475 -43.583 1.00 27.91 71 VAL A O 1
ATOM 527 N N . PRO A 1 72 ? 33.723 25.735 -41.861 1.00 30.81 72 PRO A N 1
ATOM 528 C CA . PRO A 1 72 ? 34.368 26.942 -41.334 1.00 30.81 72 PRO A CA 1
ATOM 529 C C . PRO A 1 72 ? 34.454 26.996 -39.801 1.00 30.81 72 PRO A C 1
ATOM 531 O O . PRO A 1 72 ? 33.503 26.738 -39.067 1.00 30.81 72 PRO A O 1
ATOM 534 N N . SER A 1 73 ? 35.630 27.426 -39.350 1.00 27.05 73 SER A N 1
ATOM 535 C CA . SER A 1 73 ? 35.922 28.114 -38.086 1.00 27.05 73 SER A CA 1
ATOM 536 C C . SER A 1 73 ? 35.065 29.387 -37.901 1.00 27.05 73 SER A C 1
ATOM 538 O O . SER A 1 73 ? 34.536 29.918 -38.870 1.00 27.05 73 SER A O 1
ATOM 540 N N . ALA A 1 74 ? 34.932 30.020 -36.729 1.00 27.00 74 ALA A N 1
ATOM 541 C CA . ALA A 1 74 ? 35.269 29.698 -35.335 1.00 27.00 74 ALA A CA 1
ATOM 542 C C . ALA A 1 74 ? 34.591 30.741 -34.415 1.00 27.00 74 ALA A C 1
ATOM 544 O O . ALA A 1 74 ? 34.232 31.826 -34.868 1.00 27.00 74 ALA A O 1
ATOM 545 N N . SER A 1 75 ? 34.512 30.480 -33.108 1.00 29.20 75 SER A N 1
ATOM 546 C CA . SER A 1 75 ? 34.895 31.451 -32.057 1.00 29.20 75 SER A CA 1
ATOM 547 C C . SER A 1 75 ? 34.761 30.814 -30.672 1.00 29.20 75 SER A C 1
ATOM 549 O O . SER A 1 75 ? 33.788 30.127 -30.379 1.00 29.20 75 SER A O 1
ATOM 551 N N . ALA A 1 76 ? 35.768 31.014 -29.821 1.00 29.20 76 ALA A N 1
ATOM 552 C CA . ALA A 1 76 ? 35.781 30.495 -28.458 1.00 29.20 76 ALA A CA 1
ATOM 553 C C . ALA A 1 76 ? 35.258 31.547 -27.470 1.00 29.20 76 ALA A C 1
ATOM 555 O O . ALA A 1 76 ? 35.647 32.713 -27.547 1.00 29.20 76 ALA A O 1
ATOM 556 N N . GLN A 1 77 ? 34.457 31.121 -26.491 1.00 30.16 77 GLN A N 1
ATOM 557 C CA . GLN A 1 77 ? 34.240 31.872 -25.255 1.00 30.16 77 GLN A CA 1
ATOM 558 C C . GLN A 1 77 ? 34.716 31.056 -24.053 1.00 30.16 77 GLN A C 1
ATOM 560 O O . GLN A 1 77 ? 34.470 29.857 -23.944 1.00 30.16 77 GLN A O 1
ATOM 565 N N . VAL A 1 78 ? 35.443 31.740 -23.174 1.00 33.22 78 VAL A N 1
ATOM 566 C CA . VAL A 1 78 ? 36.092 31.196 -21.979 1.00 33.22 78 VAL A CA 1
ATOM 567 C C . VAL A 1 78 ? 35.083 31.140 -20.824 1.00 33.22 78 VAL A C 1
ATOM 569 O O . VAL A 1 78 ? 34.499 32.179 -20.510 1.00 33.22 78 VAL A O 1
ATOM 572 N N . PRO A 1 79 ? 34.898 29.996 -20.138 1.00 35.06 79 PRO A N 1
ATOM 573 C CA . PRO A 1 79 ? 34.191 29.956 -18.861 1.00 35.06 79 PRO A CA 1
ATOM 574 C C . PRO A 1 79 ? 35.062 30.540 -17.738 1.00 35.06 79 PRO A C 1
ATOM 576 O O . PRO A 1 79 ? 36.251 30.235 -17.641 1.00 35.06 79 PRO A O 1
ATOM 579 N N . ALA A 1 80 ? 34.471 31.364 -16.872 1.00 32.91 80 ALA A N 1
ATOM 580 C CA . ALA A 1 80 ? 35.159 31.936 -15.715 1.00 32.91 80 ALA A CA 1
ATOM 581 C C . ALA A 1 80 ? 35.480 30.878 -14.636 1.00 32.91 80 ALA A C 1
ATOM 583 O O . ALA A 1 80 ? 34.747 29.904 -14.467 1.00 32.91 80 ALA A O 1
ATOM 584 N N . GLN A 1 81 ? 36.563 31.092 -13.878 1.00 34.19 81 GLN A N 1
ATOM 585 C CA . GLN A 1 81 ? 36.948 30.222 -12.759 1.00 34.19 81 GLN A CA 1
ATOM 586 C C . GLN A 1 81 ? 35.932 30.272 -11.599 1.00 34.19 81 GLN A C 1
ATOM 588 O O . GLN A 1 81 ? 35.473 31.361 -11.248 1.00 34.19 81 GLN A O 1
ATOM 593 N N . PRO A 1 82 ? 35.668 29.143 -10.913 1.00 37.75 82 PRO A N 1
ATOM 594 C CA . PRO A 1 82 ? 35.061 29.143 -9.584 1.00 37.75 82 PRO A CA 1
ATOM 595 C C . PRO A 1 82 ? 36.042 29.648 -8.511 1.00 37.75 82 PRO A C 1
ATOM 597 O O . PRO A 1 82 ? 37.250 29.420 -8.595 1.00 37.75 82 PRO A O 1
ATOM 600 N N . ALA A 1 83 ? 35.508 30.301 -7.477 1.00 38.25 83 ALA A N 1
ATOM 601 C CA . ALA A 1 83 ? 36.259 30.786 -6.316 1.00 38.25 83 ALA A CA 1
ATOM 602 C C . ALA A 1 83 ? 36.762 29.635 -5.402 1.00 38.25 83 ALA A C 1
ATOM 604 O O . ALA A 1 83 ? 36.179 28.548 -5.414 1.00 38.25 83 ALA A O 1
ATOM 605 N N . PRO A 1 84 ? 37.830 29.845 -4.603 1.00 38.69 84 PRO A N 1
ATOM 606 C CA . PRO A 1 84 ? 38.463 28.778 -3.825 1.00 38.69 84 PRO A CA 1
ATOM 607 C C . PRO A 1 84 ? 37.633 28.299 -2.623 1.00 38.69 84 PRO A C 1
ATOM 609 O O . PRO A 1 84 ? 36.999 29.081 -1.916 1.00 38.69 84 PRO A O 1
ATOM 612 N N . VAL A 1 85 ? 37.712 26.992 -2.367 1.00 40.91 85 VAL A N 1
ATOM 613 C CA . VAL A 1 85 ? 37.069 26.289 -1.245 1.00 40.91 85 VAL A CA 1
ATOM 614 C C . VAL A 1 85 ? 37.828 26.557 0.069 1.00 40.91 85 VAL A C 1
ATOM 616 O O . VAL A 1 85 ? 39.054 26.424 0.081 1.00 40.91 85 VAL A O 1
ATOM 619 N N . PRO A 1 86 ? 37.154 26.894 1.189 1.00 40.44 86 PRO A N 1
ATOM 620 C CA . PRO A 1 86 ? 37.806 27.018 2.492 1.00 40.44 86 PRO A CA 1
ATOM 621 C C . PRO A 1 86 ? 38.202 25.647 3.070 1.00 40.44 86 PRO A C 1
ATOM 623 O O . PRO A 1 86 ? 37.486 24.658 2.929 1.00 40.44 86 PRO A O 1
ATOM 626 N N . ALA A 1 87 ? 39.369 25.597 3.718 1.00 33.16 87 ALA A N 1
ATOM 627 C CA . ALA A 1 87 ? 40.017 24.361 4.157 1.00 33.16 87 ALA A CA 1
ATOM 628 C C . ALA A 1 87 ? 39.290 23.636 5.307 1.00 33.16 87 ALA A C 1
ATOM 630 O O . ALA A 1 87 ? 38.683 24.258 6.178 1.00 33.16 87 ALA A O 1
ATOM 631 N N . ALA A 1 88 ? 39.419 22.306 5.334 1.00 33.66 88 ALA A N 1
ATOM 632 C CA . ALA A 1 88 ? 38.845 21.453 6.370 1.00 33.66 88 ALA A CA 1
ATOM 633 C C . ALA A 1 88 ? 39.548 21.621 7.730 1.00 33.66 88 ALA A C 1
ATOM 635 O O . ALA A 1 88 ? 40.772 21.513 7.835 1.00 33.66 88 ALA A O 1
ATOM 636 N N . THR A 1 89 ? 38.759 21.818 8.786 1.00 33.75 89 THR A N 1
ATOM 637 C CA . THR A 1 89 ? 39.231 21.844 10.177 1.00 33.75 89 THR A CA 1
ATOM 638 C C . THR A 1 89 ? 39.565 20.428 10.652 1.00 33.75 89 THR A C 1
ATOM 640 O O . THR A 1 89 ? 38.741 19.523 10.527 1.00 33.75 89 THR A O 1
ATOM 643 N N . GLN A 1 90 ? 40.753 20.222 11.226 1.00 34.69 90 GLN A N 1
ATOM 644 C CA . GLN A 1 90 ? 41.138 18.923 11.786 1.00 34.69 90 GLN A CA 1
ATOM 645 C C . GLN A 1 90 ? 40.364 18.618 13.078 1.00 34.69 90 GLN A C 1
ATOM 647 O O . GLN A 1 90 ? 40.344 19.427 14.005 1.00 34.69 90 GLN A O 1
ATOM 652 N N . VAL A 1 91 ? 39.771 17.425 13.148 1.00 37.28 91 VAL A N 1
ATOM 653 C CA . VAL A 1 91 ? 39.152 16.861 14.358 1.00 37.28 91 VAL A CA 1
ATOM 654 C C . VAL A 1 91 ? 40.173 15.929 15.034 1.00 37.28 91 VAL A C 1
ATOM 656 O O . VAL A 1 91 ? 40.818 15.151 14.328 1.00 37.28 91 VAL A O 1
ATOM 659 N N . PRO A 1 92 ? 40.369 15.991 16.366 1.00 35.19 92 PRO A N 1
ATOM 660 C CA . PRO A 1 92 ? 41.381 15.186 17.047 1.00 35.19 92 PRO A CA 1
ATOM 661 C C . PRO A 1 92 ? 41.044 13.687 17.067 1.00 35.19 92 PRO A C 1
ATOM 663 O O . PRO A 1 92 ? 39.897 13.285 17.256 1.00 35.19 92 PRO A O 1
ATOM 666 N N . VAL A 1 93 ? 42.083 12.862 16.916 1.00 39.47 93 VAL A N 1
ATOM 667 C CA . VAL A 1 93 ? 42.017 11.393 16.944 1.00 39.47 93 VAL A CA 1
ATOM 668 C C . VAL A 1 93 ? 41.838 10.885 18.385 1.00 39.47 93 VAL A C 1
ATOM 670 O O . VAL A 1 93 ? 42.647 11.247 19.242 1.00 39.47 93 VAL A O 1
ATOM 673 N N . PRO A 1 94 ? 40.852 10.014 18.678 1.00 38.47 94 PRO A N 1
ATOM 674 C CA . PRO A 1 94 ? 40.761 9.336 19.969 1.00 38.47 94 PRO A CA 1
ATOM 675 C C . PRO A 1 94 ? 41.841 8.255 20.130 1.00 38.47 94 PRO A C 1
ATOM 677 O O . PRO A 1 94 ? 42.017 7.395 19.267 1.00 38.47 94 PRO A O 1
ATOM 680 N N . THR A 1 95 ? 42.538 8.276 21.265 1.00 33.88 95 THR A N 1
ATOM 681 C CA . THR A 1 95 ? 43.521 7.259 21.666 1.00 33.88 95 THR A CA 1
ATOM 682 C C . THR A 1 95 ? 42.873 5.881 21.833 1.00 33.88 95 THR A C 1
ATOM 684 O O . THR A 1 95 ? 41.785 5.765 22.395 1.00 33.88 95 THR A O 1
ATOM 687 N N . ALA A 1 96 ? 43.562 4.822 21.396 1.00 34.94 96 ALA A N 1
ATOM 688 C CA . ALA A 1 96 ? 43.104 3.447 21.575 1.00 34.94 96 ALA A CA 1
ATOM 689 C C . ALA A 1 96 ? 43.050 3.048 23.064 1.00 34.94 96 ALA A C 1
ATOM 691 O O . ALA A 1 96 ? 44.052 3.133 23.775 1.00 34.94 96 ALA A O 1
ATOM 692 N N . THR A 1 97 ? 41.896 2.549 23.508 1.00 33.19 97 THR A N 1
ATOM 693 C CA . THR A 1 97 ? 41.714 1.933 24.831 1.00 33.19 97 THR A CA 1
ATOM 694 C C . THR A 1 97 ? 41.754 0.413 24.688 1.00 33.19 97 THR A C 1
ATOM 696 O O . THR A 1 97 ? 41.120 -0.144 23.795 1.00 33.19 97 THR A O 1
ATOM 699 N N . HIS A 1 98 ? 42.503 -0.264 25.560 1.00 40.34 98 HIS A N 1
ATOM 700 C CA . HIS A 1 98 ? 42.689 -1.716 25.509 1.00 40.34 98 HIS A CA 1
ATOM 701 C C . HIS A 1 98 ? 41.380 -2.489 25.744 1.00 40.34 98 HIS A C 1
ATOM 703 O O . HIS A 1 98 ? 40.788 -2.407 26.820 1.00 40.34 98 HIS A O 1
ATOM 709 N N . THR A 1 99 ? 40.986 -3.315 24.774 1.00 36.03 99 THR A N 1
ATOM 710 C CA . THR A 1 99 ? 39.927 -4.322 24.937 1.00 36.03 99 THR A CA 1
ATOM 711 C C . THR A 1 99 ? 40.477 -5.550 25.679 1.00 36.03 99 THR A C 1
ATOM 713 O O . THR A 1 99 ? 41.509 -6.082 25.258 1.00 36.03 99 THR A O 1
ATOM 716 N N . PRO A 1 100 ? 39.829 -6.044 26.751 1.00 38.09 100 PRO A N 1
ATOM 717 C CA . PRO A 1 100 ? 40.223 -7.296 27.392 1.00 38.09 100 PRO A CA 1
ATOM 718 C C . PRO A 1 100 ? 39.905 -8.515 26.507 1.00 38.09 100 PRO A C 1
ATOM 720 O O . PRO A 1 100 ? 38.881 -8.567 25.828 1.00 38.09 100 PRO A O 1
ATOM 723 N N . LEU A 1 101 ? 40.802 -9.503 26.534 1.00 40.31 101 LEU A N 1
ATOM 724 C CA . LEU A 1 101 ? 40.711 -10.760 25.784 1.00 40.31 101 LEU A CA 1
ATOM 725 C C . LEU A 1 101 ? 39.544 -11.638 26.296 1.00 40.31 101 LEU A C 1
ATOM 727 O O . LEU A 1 101 ? 39.378 -11.740 27.514 1.00 40.31 101 LEU A O 1
ATOM 731 N N . PRO A 1 102 ? 38.764 -12.314 25.427 1.00 38.47 102 PRO A N 1
ATOM 732 C CA . PRO A 1 102 ? 37.712 -13.224 25.873 1.00 38.47 102 PRO A CA 1
ATOM 733 C C . PRO A 1 102 ? 38.277 -14.488 26.543 1.00 38.47 102 PRO A C 1
ATOM 735 O O . PRO A 1 102 ? 39.190 -15.138 26.033 1.00 38.47 102 PRO A O 1
ATOM 738 N N . THR A 1 103 ? 37.684 -14.858 27.678 1.00 40.91 103 THR A N 1
ATOM 739 C CA . THR A 1 103 ? 37.936 -16.114 28.402 1.00 40.91 103 THR A CA 1
ATOM 740 C C . THR A 1 103 ? 37.449 -17.322 27.582 1.00 40.91 103 THR A C 1
ATOM 742 O O . THR A 1 103 ? 36.361 -17.246 27.010 1.00 40.91 103 THR A O 1
ATOM 745 N N . PRO A 1 104 ? 38.187 -18.449 27.523 1.00 39.31 104 PRO A N 1
ATOM 746 C CA . PRO A 1 104 ? 37.769 -19.617 26.749 1.00 39.31 104 PRO A CA 1
ATOM 747 C C . PRO A 1 104 ? 36.534 -20.318 27.339 1.00 39.31 104 PRO A C 1
ATOM 749 O O . PRO A 1 104 ? 36.498 -20.667 28.520 1.00 39.31 104 PRO A O 1
ATOM 752 N N . THR A 1 105 ? 35.546 -20.579 26.483 1.00 36.50 105 THR A N 1
ATOM 753 C CA . THR A 1 105 ? 34.358 -21.401 26.772 1.00 36.50 105 THR A CA 1
ATOM 754 C C . THR A 1 105 ? 34.740 -22.889 26.877 1.00 36.50 105 THR A C 1
ATOM 756 O O . THR A 1 105 ? 35.530 -23.357 26.054 1.00 36.50 105 THR A O 1
ATOM 759 N N . PRO A 1 106 ? 34.197 -23.666 27.836 1.00 39.16 106 PRO A N 1
ATOM 760 C CA . PRO A 1 106 ? 34.527 -25.085 27.977 1.00 39.16 106 PRO A CA 1
ATOM 761 C C . PRO A 1 106 ? 33.967 -25.955 26.838 1.00 39.16 106 PRO A C 1
ATOM 763 O O . PRO A 1 106 ? 32.799 -25.854 26.465 1.00 39.16 106 PRO A O 1
ATOM 766 N N . THR A 1 107 ? 34.808 -26.858 26.331 1.00 38.03 107 THR A N 1
ATOM 767 C CA . THR A 1 107 ? 34.479 -27.878 25.322 1.00 38.03 107 THR A CA 1
ATOM 768 C C . THR A 1 107 ? 33.473 -28.912 25.858 1.00 38.03 107 THR A C 1
ATOM 770 O O . THR A 1 107 ? 33.636 -29.362 26.995 1.00 38.03 107 THR A O 1
ATOM 773 N N . PRO A 1 108 ? 32.476 -29.362 25.069 1.00 37.34 108 PRO A N 1
ATOM 774 C CA . PRO A 1 108 ? 31.571 -30.433 25.483 1.00 37.34 108 PRO A CA 1
ATOM 775 C C . PRO A 1 108 ? 32.269 -31.804 25.522 1.00 37.34 108 PRO A C 1
ATOM 777 O O . PRO A 1 108 ? 32.905 -32.226 24.555 1.00 37.34 108 PRO A O 1
ATOM 780 N N . THR A 1 109 ? 32.103 -32.525 26.631 1.00 34.69 109 THR A N 1
ATOM 781 C CA . THR A 1 109 ? 32.579 -33.906 26.805 1.00 34.69 109 THR A CA 1
ATOM 782 C C . THR A 1 109 ? 31.685 -34.889 26.050 1.00 34.69 109 THR A C 1
ATOM 784 O O . THR A 1 109 ? 30.466 -34.879 26.224 1.00 34.69 109 THR A O 1
ATOM 787 N N . SER A 1 110 ? 32.274 -35.781 25.253 1.00 35.41 110 SER A N 1
ATOM 788 C CA . SER A 1 110 ? 31.554 -36.894 24.631 1.00 35.41 110 SER A CA 1
ATOM 789 C C . SER A 1 110 ? 31.332 -38.041 25.625 1.00 35.41 110 SER A C 1
ATOM 791 O O . SER A 1 110 ? 32.268 -38.522 26.263 1.00 35.41 110 SER A O 1
ATOM 793 N N . THR A 1 111 ? 30.090 -38.517 25.723 1.00 31.42 111 THR A N 1
ATOM 794 C CA . THR A 1 111 ? 29.734 -39.727 26.481 1.00 31.42 111 THR A CA 1
ATOM 795 C C . THR A 1 111 ? 29.515 -40.875 25.504 1.00 31.42 111 THR A C 1
ATOM 797 O O . THR A 1 111 ? 28.738 -40.748 24.559 1.00 31.42 111 THR A O 1
ATOM 800 N N . THR A 1 112 ? 30.202 -41.998 25.710 1.00 38.25 112 THR A N 1
ATOM 801 C CA . THR A 1 112 ? 30.099 -43.182 24.850 1.00 38.25 112 THR A CA 1
ATOM 802 C C . THR A 1 112 ? 28.921 -44.073 25.249 1.00 38.25 112 THR A C 1
ATOM 804 O O . THR A 1 112 ? 28.750 -44.420 26.417 1.00 38.25 112 THR A O 1
ATOM 807 N N . THR A 1 113 ? 28.130 -44.497 24.262 1.00 34.03 113 THR A N 1
ATOM 808 C CA . THR A 1 113 ? 27.072 -45.506 24.436 1.00 34.03 113 THR A CA 1
ATOM 809 C C . THR A 1 113 ? 27.623 -46.888 24.061 1.00 34.03 113 THR A C 1
ATOM 811 O O . THR A 1 113 ? 28.215 -47.014 22.987 1.00 34.03 113 THR A O 1
ATOM 814 N N . PRO A 1 114 ? 27.461 -47.934 24.893 1.00 36.00 114 PRO A N 1
ATOM 815 C CA . PRO A 1 114 ? 27.966 -49.267 24.576 1.00 36.00 114 PRO A CA 1
ATOM 816 C C . PRO A 1 114 ? 27.072 -49.991 23.556 1.00 36.00 114 PRO A C 1
ATOM 818 O O . PRO A 1 114 ? 25.860 -50.091 23.740 1.00 36.00 114 PRO A O 1
ATOM 821 N N . THR A 1 115 ? 27.685 -50.564 22.519 1.00 32.38 115 THR A N 1
ATOM 822 C CA . THR A 1 115 ? 27.021 -51.466 21.562 1.00 32.38 115 THR A CA 1
ATOM 823 C C . THR A 1 115 ? 27.232 -52.916 21.993 1.00 32.38 115 THR A C 1
ATOM 825 O O . THR A 1 115 ? 28.373 -53.355 22.134 1.00 32.38 115 THR A O 1
ATOM 828 N N . SER A 1 116 ? 26.154 -53.677 22.190 1.00 33.94 116 SER A N 1
ATOM 829 C CA . SER A 1 116 ? 26.224 -55.104 22.521 1.00 33.94 116 SER A CA 1
ATOM 830 C C . SER A 1 116 ? 26.341 -55.978 21.267 1.00 33.94 116 SER A C 1
ATOM 832 O O . SER A 1 116 ? 25.470 -55.977 20.399 1.00 33.94 116 SER A O 1
ATOM 834 N N . THR A 1 117 ? 27.404 -56.778 21.197 1.00 34.34 117 THR A N 1
ATOM 835 C CA . THR A 1 117 ? 27.573 -57.827 20.180 1.00 34.34 117 THR A CA 1
ATOM 836 C C . THR A 1 117 ? 27.027 -59.149 20.714 1.00 34.34 117 THR A C 1
ATOM 838 O O . THR A 1 117 ? 27.403 -59.569 21.807 1.00 34.34 117 THR A O 1
ATOM 841 N N . PHE A 1 118 ? 26.179 -59.833 19.942 1.00 34.09 118 PHE A N 1
ATOM 842 C CA . PHE A 1 118 ? 25.698 -61.177 20.277 1.00 34.09 118 PHE A CA 1
ATOM 843 C C . PHE A 1 118 ? 26.508 -62.253 19.548 1.00 34.09 118 PHE A C 1
ATOM 845 O O . PHE A 1 118 ? 26.578 -62.263 18.321 1.00 34.09 118 PHE A O 1
ATOM 852 N N . THR A 1 119 ? 27.055 -63.197 20.313 1.00 33.97 119 THR A N 1
ATOM 853 C CA . THR A 1 119 ? 27.685 -64.424 19.805 1.00 33.97 119 THR A CA 1
ATOM 854 C C . THR A 1 119 ? 26.751 -65.599 20.075 1.00 33.97 119 THR A C 1
ATOM 856 O O . THR A 1 119 ? 26.323 -65.785 21.214 1.00 33.97 119 THR A O 1
ATOM 859 N N . SER A 1 120 ? 26.438 -66.406 19.060 1.00 35.84 120 SER A N 1
ATOM 860 C CA . SER A 1 120 ? 25.598 -67.599 19.204 1.00 35.84 120 SER A CA 1
ATOM 861 C C . SER A 1 120 ? 26.413 -68.888 19.072 1.00 35.84 120 SER A C 1
ATOM 863 O O . SER A 1 120 ? 27.031 -69.145 18.043 1.00 35.84 120 SER A O 1
ATOM 865 N N . THR A 1 121 ? 26.338 -69.744 20.093 1.00 30.45 121 THR A N 1
ATOM 866 C CA . THR A 1 121 ? 26.743 -71.154 20.001 1.00 30.45 121 THR A CA 1
ATOM 867 C C . THR A 1 121 ? 25.679 -72.009 20.685 1.00 30.45 121 THR A C 1
ATOM 869 O O . THR A 1 121 ? 25.248 -71.705 21.795 1.00 30.45 121 THR A O 1
ATOM 872 N N . ALA A 1 122 ? 25.210 -73.047 19.996 1.00 38.31 122 ALA A N 1
ATOM 873 C CA . ALA A 1 122 ? 24.094 -73.886 20.429 1.00 38.31 122 ALA A CA 1
ATOM 874 C C . ALA A 1 122 ? 24.508 -74.972 21.437 1.00 38.31 122 ALA A C 1
ATOM 876 O O . ALA A 1 122 ? 25.661 -75.392 21.446 1.00 38.31 122 ALA A O 1
ATOM 877 N N . THR A 1 123 ? 23.539 -75.518 22.185 1.00 32.25 123 THR A N 1
ATOM 878 C CA . THR A 1 123 ? 23.409 -76.963 22.492 1.00 32.25 123 THR A CA 1
ATOM 879 C C . THR A 1 123 ? 21.951 -77.274 22.886 1.00 32.25 123 THR A C 1
ATOM 881 O O . THR A 1 123 ? 21.225 -76.401 23.356 1.00 32.25 123 THR A O 1
ATOM 884 N N . TYR A 1 124 ? 21.507 -78.504 22.620 1.00 37.19 124 TYR A N 1
ATOM 885 C CA . TYR A 1 124 ? 20.128 -78.989 22.748 1.00 37.19 124 TYR A CA 1
ATOM 886 C C . TYR A 1 124 ? 19.758 -79.562 24.139 1.00 37.19 124 TYR A C 1
ATOM 888 O O . TYR A 1 124 ? 20.600 -80.082 24.867 1.00 37.19 124 TYR A O 1
ATOM 896 N N . THR A 1 125 ? 18.436 -79.693 24.326 1.00 34.06 125 THR A N 1
ATOM 897 C CA . THR A 1 125 ? 17.679 -80.786 24.997 1.00 34.06 125 THR A CA 1
ATOM 898 C C . THR A 1 125 ? 17.271 -80.747 26.481 1.00 34.06 125 THR A C 1
ATOM 900 O O . THR A 1 125 ? 18.075 -80.666 27.400 1.00 34.06 125 THR A O 1
ATOM 903 N N . SER A 1 126 ? 15.986 -81.106 26.639 1.00 35.88 126 SER A N 1
ATOM 904 C CA . SER A 1 126 ? 15.294 -81.784 27.752 1.00 35.88 126 SER A CA 1
ATOM 905 C C . SER A 1 126 ? 14.756 -80.972 28.943 1.00 35.88 126 SER A C 1
ATOM 907 O O . SER A 1 126 ? 15.463 -80.279 29.664 1.00 35.88 126 SER A O 1
ATOM 909 N N . THR A 1 127 ? 13.440 -81.123 29.121 1.00 38.72 127 THR A N 1
ATOM 910 C CA . THR A 1 127 ? 12.545 -80.584 30.157 1.00 38.72 127 THR A CA 1
ATOM 911 C C . THR A 1 127 ? 12.832 -81.204 31.537 1.00 38.72 127 THR A C 1
ATOM 913 O O . THR A 1 127 ? 13.227 -82.369 31.603 1.00 38.72 127 THR A O 1
ATOM 916 N N . PRO A 1 128 ? 12.544 -80.497 32.649 1.00 39.25 128 PRO A N 1
ATOM 917 C CA . PRO A 1 128 ? 11.234 -80.709 33.281 1.00 39.25 128 PRO A CA 1
ATOM 918 C C . PRO A 1 128 ? 10.515 -79.439 33.786 1.00 39.25 128 PRO A C 1
ATOM 920 O O . PRO A 1 128 ? 11.100 -78.390 34.034 1.00 39.25 128 PRO A O 1
ATOM 923 N N . THR A 1 129 ? 9.198 -79.589 33.921 1.00 42.19 129 THR A N 1
ATOM 924 C CA . THR A 1 129 ? 8.165 -78.623 34.330 1.00 42.19 129 THR A CA 1
ATOM 925 C C . THR A 1 129 ? 8.411 -77.923 35.670 1.00 42.19 129 THR A C 1
ATOM 927 O O . THR A 1 129 ? 8.568 -78.626 36.661 1.00 42.19 129 THR A O 1
ATOM 930 N N . PHE A 1 130 ? 8.230 -76.592 35.749 1.00 34.22 130 PHE A N 1
ATOM 931 C CA . PHE A 1 130 ? 7.803 -75.924 36.993 1.00 34.22 130 PHE A CA 1
ATOM 932 C C . PHE A 1 130 ? 6.878 -74.706 36.791 1.00 34.22 130 PHE A C 1
ATOM 934 O O . PHE A 1 130 ? 7.025 -73.914 35.866 1.00 34.22 130 PHE A O 1
ATOM 941 N N . THR A 1 131 ? 5.920 -74.630 37.716 1.00 34.00 131 THR A N 1
ATOM 942 C CA . THR A 1 131 ? 4.982 -73.574 38.139 1.00 34.00 131 THR A CA 1
ATOM 943 C C . THR A 1 131 ? 5.116 -72.164 37.542 1.00 34.00 131 THR A C 1
ATOM 945 O O . THR A 1 131 ? 6.133 -71.494 37.699 1.00 34.00 131 THR A O 1
ATOM 948 N N . VAL A 1 132 ? 4.006 -71.645 36.999 1.00 37.69 132 VAL A N 1
ATOM 949 C CA . VAL A 1 132 ? 3.859 -70.230 36.616 1.00 37.69 132 VAL A CA 1
ATOM 950 C C . VAL A 1 132 ? 3.602 -69.368 37.856 1.00 37.69 132 VAL A C 1
ATOM 952 O O . VAL A 1 132 ? 2.488 -69.335 38.374 1.00 37.69 132 VAL A O 1
ATOM 955 N N . THR A 1 133 ? 4.616 -68.622 38.290 1.00 38.66 133 THR A N 1
ATOM 956 C CA . THR A 1 133 ? 4.444 -67.464 39.181 1.00 38.66 133 THR A CA 1
ATOM 957 C C . THR A 1 133 ? 4.379 -66.206 38.321 1.00 38.66 133 THR A C 1
ATOM 959 O O . THR A 1 133 ? 5.348 -65.863 37.647 1.00 38.66 133 THR A O 1
ATOM 962 N N . SER A 1 134 ? 3.241 -65.511 38.320 1.00 43.22 134 SER A N 1
ATOM 963 C CA . SER A 1 134 ? 3.052 -64.290 37.531 1.00 43.22 134 SER A CA 1
ATOM 964 C C . SER A 1 134 ? 3.716 -63.082 38.201 1.00 43.22 134 SER A C 1
ATOM 966 O O . SER A 1 134 ? 3.089 -62.381 38.997 1.00 43.22 134 SER A O 1
ATOM 968 N N . THR A 1 135 ? 4.978 -62.820 37.868 1.00 42.12 135 THR A N 1
ATOM 969 C CA . THR A 1 135 ? 5.640 -61.550 38.202 1.00 42.12 135 THR A CA 1
ATOM 970 C C . THR A 1 135 ? 5.033 -60.428 37.349 1.00 42.12 135 THR A C 1
ATOM 972 O O . THR A 1 135 ? 5.067 -60.540 36.122 1.00 42.12 135 THR A O 1
ATOM 975 N N . PRO A 1 136 ? 4.484 -59.346 37.933 1.00 46.75 136 PRO A N 1
ATOM 976 C CA . PRO A 1 136 ? 3.971 -58.229 37.149 1.00 46.75 136 PRO A CA 1
ATOM 977 C C . PRO A 1 136 ? 5.127 -57.492 36.461 1.00 46.75 136 PRO A C 1
ATOM 979 O O . PRO A 1 136 ? 5.997 -56.920 37.119 1.00 46.75 136 PRO A O 1
ATOM 982 N N . THR A 1 137 ? 5.131 -57.498 35.129 1.00 39.75 137 THR A N 1
ATOM 983 C CA . THR A 1 137 ? 6.066 -56.703 34.326 1.00 39.75 137 THR A CA 1
ATOM 984 C C . THR A 1 137 ? 5.810 -55.215 34.579 1.00 39.75 137 THR A C 1
ATOM 986 O O . THR A 1 137 ? 4.666 -54.779 34.424 1.00 39.75 137 THR A O 1
ATOM 989 N N . PRO A 1 138 ? 6.823 -54.405 34.938 1.00 41.44 138 PRO A N 1
ATOM 990 C CA . PRO A 1 138 ? 6.643 -52.965 35.046 1.00 41.44 138 PRO A CA 1
ATOM 991 C C . PRO A 1 138 ? 6.383 -52.380 33.653 1.00 41.44 138 PRO A C 1
ATOM 993 O O . PRO A 1 138 ? 7.290 -52.271 32.828 1.00 41.44 138 PRO A O 1
ATOM 996 N N . THR A 1 139 ? 5.134 -52.004 33.386 1.00 42.81 139 THR A N 1
ATOM 997 C CA . THR A 1 139 ? 4.776 -51.251 32.182 1.00 42.81 139 THR A CA 1
ATOM 998 C C . THR A 1 139 ? 5.446 -49.884 32.242 1.00 42.81 139 THR A C 1
ATOM 1000 O O . THR A 1 139 ? 5.176 -49.096 33.149 1.00 42.81 139 THR A O 1
ATOM 1003 N N . SER A 1 140 ? 6.307 -49.580 31.272 1.00 45.66 140 SER A N 1
ATOM 1004 C CA . SER A 1 140 ? 6.881 -48.245 31.116 1.00 45.66 140 SER A CA 1
ATOM 1005 C C . SER A 1 140 ? 5.790 -47.269 30.669 1.00 45.66 140 SER A C 1
ATOM 1007 O O . SER A 1 140 ? 5.517 -47.129 29.474 1.00 45.66 140 SER A O 1
ATOM 1009 N N . THR A 1 141 ? 5.148 -46.600 31.626 1.00 42.09 141 THR A N 1
ATOM 1010 C CA . THR A 1 141 ? 4.256 -45.476 31.337 1.00 42.09 141 THR A CA 1
ATOM 1011 C C . THR A 1 141 ? 5.074 -44.388 30.655 1.00 42.09 141 THR A C 1
ATOM 1013 O O . THR A 1 141 ? 5.924 -43.759 31.285 1.00 42.09 141 THR A O 1
ATOM 1016 N N . PHE A 1 142 ? 4.823 -44.158 29.367 1.00 46.81 142 PHE A N 1
ATOM 1017 C CA . PHE A 1 142 ? 5.329 -42.977 28.681 1.00 46.81 142 PHE A CA 1
ATOM 1018 C C . PHE A 1 142 ? 4.669 -41.750 29.308 1.00 46.81 142 PHE A C 1
ATOM 1020 O O . PHE A 1 142 ? 3.531 -41.415 28.981 1.00 46.81 142 PHE A O 1
ATOM 1027 N N . THR A 1 143 ? 5.375 -41.078 30.216 1.00 40.53 143 THR A N 1
ATOM 1028 C CA . THR A 1 143 ? 5.037 -39.705 30.586 1.00 40.53 143 THR A CA 1
ATOM 1029 C C . THR A 1 143 ? 5.174 -38.869 29.315 1.00 40.53 143 THR A C 1
ATOM 1031 O O . THR A 1 143 ? 6.285 -38.800 28.783 1.00 40.53 143 THR A O 1
ATOM 1034 N N . PRO A 1 144 ? 4.096 -38.266 28.780 1.00 45.69 144 PRO A N 1
ATOM 1035 C CA . PRO A 1 144 ? 4.228 -37.406 27.617 1.00 45.69 144 PRO A CA 1
ATOM 1036 C C . PRO A 1 144 ? 5.151 -36.248 27.989 1.00 45.69 144 PRO A C 1
ATOM 1038 O O . PRO A 1 144 ? 4.905 -35.545 28.973 1.00 45.69 144 PRO A O 1
ATOM 1041 N N . THR A 1 145 ? 6.223 -36.059 27.217 1.00 43.53 145 THR A N 1
ATOM 1042 C CA . THR A 1 145 ? 7.053 -34.857 27.319 1.00 43.53 145 THR A CA 1
ATOM 1043 C C . THR A 1 145 ? 6.119 -33.654 27.216 1.00 43.53 145 THR A C 1
ATOM 1045 O O . THR A 1 145 ? 5.333 -33.613 26.265 1.00 43.53 145 THR A O 1
ATOM 1048 N N . PRO A 1 146 ? 6.142 -32.697 28.162 1.00 43.38 146 PRO A N 1
ATOM 1049 C CA . PRO A 1 146 ? 5.286 -31.528 28.063 1.00 43.38 146 PRO A CA 1
ATOM 1050 C C . PRO A 1 146 ? 5.657 -30.778 26.786 1.00 43.38 146 PRO A C 1
ATOM 1052 O O . PRO A 1 146 ? 6.730 -30.180 26.702 1.00 43.38 146 PRO A O 1
ATOM 1055 N N . THR A 1 147 ? 4.778 -30.834 25.784 1.00 44.12 147 THR A N 1
ATOM 1056 C CA . THR A 1 147 ? 4.886 -29.999 24.591 1.00 44.12 147 THR A CA 1
ATOM 1057 C C . THR A 1 147 ? 4.978 -28.563 25.074 1.00 44.12 147 THR A C 1
ATOM 1059 O O . THR A 1 147 ? 4.054 -28.077 25.728 1.00 44.12 147 THR A O 1
ATOM 1062 N N . SER A 1 148 ? 6.099 -27.897 24.800 1.00 48.97 148 SER A N 1
ATOM 1063 C CA . SER A 1 148 ? 6.276 -26.491 25.141 1.00 48.97 148 SER A CA 1
ATOM 1064 C C . SER A 1 148 ? 5.136 -25.703 24.506 1.00 48.97 148 SER A C 1
ATOM 1066 O O . SER A 1 148 ? 5.083 -25.592 23.279 1.00 48.97 148 SER A O 1
ATOM 1068 N N . THR A 1 149 ? 4.205 -25.202 25.326 1.00 55.41 149 THR A N 1
ATOM 1069 C CA . THR A 1 149 ? 3.109 -24.354 24.850 1.00 55.41 149 THR A CA 1
ATOM 1070 C C . THR A 1 149 ? 3.733 -23.229 24.032 1.00 55.41 149 THR A C 1
ATOM 1072 O O . THR A 1 149 ? 4.572 -22.516 24.589 1.00 55.41 149 THR A O 1
ATOM 1075 N N . PRO A 1 150 ? 3.391 -23.073 22.740 1.00 67.12 150 PRO A N 1
ATOM 1076 C CA . PRO A 1 150 ? 4.035 -22.074 21.905 1.00 67.12 150 PRO A CA 1
ATOM 1077 C C . PRO A 1 150 ? 3.839 -20.693 22.530 1.00 67.12 150 PRO A C 1
ATOM 1079 O O . PRO A 1 150 ? 2.715 -20.311 22.880 1.00 67.12 150 PRO A O 1
ATOM 1082 N N . THR A 1 151 ? 4.952 -19.983 22.715 1.00 80.62 151 THR A N 1
ATOM 1083 C CA . THR A 1 151 ? 4.970 -18.630 23.270 1.00 80.62 151 THR A CA 1
ATOM 1084 C C . THR A 1 151 ? 4.045 -17.738 22.439 1.00 80.62 151 THR A C 1
ATOM 1086 O O . THR A 1 151 ? 4.142 -17.774 21.210 1.00 80.62 151 THR A O 1
ATOM 1089 N N . PRO A 1 152 ? 3.149 -16.950 23.061 1.00 88.69 152 PRO A N 1
ATOM 1090 C CA . PRO A 1 152 ? 2.303 -16.024 22.321 1.00 88.69 152 PRO A CA 1
ATOM 1091 C C . PRO A 1 152 ? 3.126 -15.047 21.477 1.00 88.69 152 PRO A C 1
ATOM 1093 O O . PRO A 1 152 ? 4.208 -14.622 21.889 1.00 88.69 152 PRO A O 1
ATOM 1096 N N . LEU A 1 153 ? 2.585 -14.645 20.328 1.00 94.44 153 LEU A N 1
ATOM 1097 C CA . LEU A 1 153 ? 3.149 -13.582 19.503 1.00 94.44 153 LEU A CA 1
ATOM 1098 C C . LEU A 1 153 ? 3.186 -12.288 20.335 1.00 94.44 153 LEU A C 1
ATOM 1100 O O . LEU A 1 153 ? 2.143 -11.731 20.677 1.00 94.44 153 LEU A O 1
ATOM 1104 N N . GLY A 1 154 ? 4.390 -11.870 20.732 1.00 94.81 154 GLY A N 1
ATOM 1105 C CA . GLY A 1 154 ? 4.651 -10.668 21.534 1.00 94.81 154 GLY A CA 1
ATOM 1106 C C . GLY A 1 154 ? 4.868 -9.419 20.679 1.00 94.81 154 GLY A C 1
ATOM 1107 O O . GLY A 1 154 ? 4.994 -9.518 19.460 1.00 94.81 154 GLY A O 1
ATOM 1108 N N . ALA A 1 155 ? 4.968 -8.241 21.305 1.00 95.31 155 ALA A N 1
ATOM 1109 C CA . ALA A 1 155 ? 5.047 -6.967 20.580 1.00 95.31 155 ALA A CA 1
ATOM 1110 C C . ALA A 1 155 ? 6.219 -6.909 19.579 1.00 95.31 155 ALA A C 1
ATOM 1112 O O . ALA A 1 155 ? 6.041 -6.433 18.463 1.00 95.31 155 ALA A O 1
ATOM 1113 N N . ALA A 1 156 ? 7.374 -7.495 19.923 1.00 95.88 156 ALA A N 1
ATOM 1114 C CA . ALA A 1 156 ? 8.529 -7.594 19.027 1.00 95.88 156 ALA A CA 1
ATOM 1115 C C . ALA A 1 156 ? 8.211 -8.283 17.681 1.00 95.88 156 ALA A C 1
ATOM 1117 O O . ALA A 1 156 ? 8.636 -7.787 16.644 1.00 95.88 156 ALA A O 1
ATOM 1118 N N . HIS A 1 157 ? 7.396 -9.348 17.669 1.00 96.06 157 HIS A N 1
ATOM 1119 C CA . HIS A 1 157 ? 6.968 -10.015 16.428 1.00 96.06 157 HIS A CA 1
ATOM 1120 C C . HIS A 1 157 ? 6.156 -9.073 15.524 1.00 96.06 157 HIS A C 1
ATOM 1122 O O . HIS A 1 157 ? 6.350 -9.040 14.308 1.00 96.06 157 HIS A O 1
ATOM 1128 N N . PHE A 1 158 ? 5.260 -8.281 16.120 1.00 97.88 158 PHE A N 1
ATOM 1129 C CA . PHE A 1 158 ? 4.469 -7.294 15.387 1.00 97.88 158 PHE A CA 1
ATOM 1130 C C . PHE A 1 158 ? 5.321 -6.118 14.895 1.00 97.88 158 PHE A C 1
ATOM 1132 O O . PHE A 1 158 ? 5.048 -5.594 13.819 1.00 97.88 158 PHE A O 1
ATOM 1139 N N . TYR A 1 159 ? 6.366 -5.731 15.635 1.00 98.06 159 TYR A N 1
ATOM 1140 C CA . TYR A 1 159 ? 7.317 -4.714 15.187 1.00 98.06 159 TYR A CA 1
ATOM 1141 C C . TYR A 1 159 ? 8.178 -5.210 14.025 1.00 98.06 159 TYR A C 1
ATOM 1143 O O . TYR A 1 159 ? 8.291 -4.504 13.032 1.00 98.06 159 TYR A O 1
ATOM 1151 N N . ASP A 1 160 ? 8.739 -6.419 14.090 1.00 97.31 160 ASP A N 1
ATOM 1152 C CA . ASP A 1 160 ? 9.587 -6.939 13.009 1.00 97.31 160 ASP A CA 1
ATOM 1153 C C . ASP A 1 160 ? 8.799 -7.067 11.680 1.00 97.31 160 ASP A C 1
ATOM 1155 O O . ASP A 1 160 ? 9.324 -6.717 10.620 1.00 97.31 160 ASP A O 1
ATOM 1159 N N . ARG A 1 161 ? 7.492 -7.400 11.727 1.00 97.25 161 ARG A N 1
ATOM 1160 C CA . ARG A 1 161 ? 6.585 -7.386 10.551 1.00 97.25 161 ARG A CA 1
ATOM 1161 C C . ARG A 1 161 ? 6.491 -6.037 9.819 1.00 97.25 161 ARG A C 1
ATOM 1163 O O . ARG A 1 161 ? 6.091 -6.029 8.658 1.00 97.25 161 ARG A O 1
ATOM 1170 N N . LEU A 1 162 ? 6.859 -4.914 10.444 1.00 98.19 162 LEU A N 1
ATOM 1171 C CA . LEU A 1 162 ? 6.839 -3.575 9.832 1.00 98.19 162 LEU A CA 1
ATOM 1172 C C . LEU A 1 162 ? 7.933 -3.359 8.769 1.00 98.19 162 LEU A C 1
ATOM 1174 O O . LEU A 1 162 ? 7.838 -2.407 7.990 1.00 98.19 162 LEU A O 1
ATOM 1178 N N . ILE A 1 163 ? 8.968 -4.203 8.738 1.00 97.44 163 ILE A N 1
ATOM 1179 C CA . ILE A 1 163 ? 10.080 -4.133 7.767 1.00 97.44 163 ILE A CA 1
ATOM 1180 C C . ILE A 1 163 ? 10.351 -5.465 7.050 1.00 97.44 163 ILE A C 1
ATOM 1182 O O . ILE A 1 163 ? 11.287 -5.555 6.257 1.00 97.44 163 ILE A O 1
ATOM 1186 N N . ASP A 1 164 ? 9.543 -6.493 7.318 1.00 96.62 164 ASP A N 1
ATOM 1187 C CA . ASP A 1 164 ? 9.758 -7.853 6.825 1.00 96.62 164 ASP A CA 1
ATOM 1188 C C . ASP A 1 164 ? 9.228 -8.045 5.393 1.00 96.62 164 ASP A C 1
ATOM 1190 O O . ASP A 1 164 ? 8.085 -8.453 5.166 1.00 96.62 164 ASP A O 1
ATOM 1194 N N . LEU A 1 165 ? 10.087 -7.739 4.418 1.00 94.25 165 LEU A N 1
ATOM 1195 C CA . LEU A 1 165 ? 9.847 -7.987 2.996 1.00 94.25 165 LEU A CA 1
ATOM 1196 C C . LEU A 1 165 ? 9.993 -9.475 2.633 1.00 94.25 165 LEU A C 1
ATOM 1198 O O . LEU A 1 165 ? 9.419 -9.910 1.636 1.00 94.25 165 LEU A O 1
ATOM 1202 N N . ASP A 1 166 ? 10.726 -10.260 3.428 1.00 94.06 166 ASP A N 1
ATOM 1203 C CA . ASP A 1 166 ? 10.912 -11.700 3.207 1.00 94.06 166 ASP A CA 1
ATOM 1204 C C . ASP A 1 166 ? 9.630 -12.494 3.491 1.00 94.06 166 ASP A C 1
ATOM 1206 O O . ASP A 1 166 ? 9.237 -13.325 2.670 1.00 94.06 166 ASP A O 1
ATOM 1210 N N . ARG A 1 167 ? 8.903 -12.178 4.573 1.00 94.12 167 ARG A N 1
ATOM 1211 C CA . ARG A 1 167 ? 7.563 -12.740 4.843 1.00 94.12 167 ARG A CA 1
ATOM 1212 C C . ARG A 1 167 ? 6.575 -12.467 3.710 1.00 94.12 167 ARG A C 1
ATOM 1214 O O . ARG A 1 167 ? 5.670 -13.268 3.490 1.00 94.12 167 ARG A O 1
ATOM 1221 N N . LEU A 1 168 ? 6.704 -11.344 3.003 1.00 90.38 168 LEU A N 1
ATOM 1222 C CA . LEU A 1 168 ? 5.774 -10.976 1.931 1.00 90.38 168 LEU A CA 1
ATOM 1223 C C . LEU A 1 168 ? 5.924 -11.852 0.674 1.00 90.38 168 LEU A C 1
ATOM 1225 O O . LEU A 1 168 ? 4.956 -11.984 -0.069 1.00 90.38 168 LEU A O 1
ATOM 1229 N N . ALA A 1 169 ? 7.073 -12.511 0.488 1.00 89.06 169 ALA A N 1
ATOM 1230 C CA . ALA A 1 169 ? 7.364 -13.406 -0.640 1.00 89.06 169 ALA A CA 1
ATOM 1231 C C . ALA A 1 169 ? 6.918 -14.866 -0.451 1.00 89.06 169 ALA A C 1
ATOM 1233 O O . ALA A 1 169 ? 7.296 -15.740 -1.233 1.00 89.06 169 ALA A O 1
ATOM 1234 N N . THR A 1 170 ? 6.135 -15.156 0.587 1.00 85.62 170 THR A N 1
ATOM 1235 C CA . THR A 1 170 ? 5.491 -16.462 0.789 1.00 85.62 170 THR A CA 1
ATOM 1236 C C . THR A 1 170 ? 3.965 -16.332 0.740 1.00 85.62 170 THR A C 1
ATOM 1238 O O . THR A 1 170 ? 3.420 -15.243 0.526 1.00 85.62 170 THR A O 1
ATOM 1241 N N . LEU A 1 171 ? 3.230 -17.421 0.948 1.00 85.44 171 LEU A N 1
ATOM 1242 C CA . LEU A 1 171 ? 1.826 -17.370 1.352 1.00 85.44 171 LEU A CA 1
ATOM 1243 C C . LEU A 1 171 ? 1.720 -17.060 2.849 1.00 85.44 171 LEU A C 1
ATOM 1245 O O . LEU A 1 171 ? 2.522 -17.535 3.651 1.00 85.44 171 LEU A O 1
ATOM 1249 N N . GLU A 1 172 ? 0.720 -16.260 3.214 1.00 87.00 172 GLU A N 1
ATOM 1250 C CA . GLU A 1 172 ? 0.370 -16.033 4.617 1.00 87.00 172 GLU A CA 1
ATOM 1251 C C . GLU A 1 172 ? -0.338 -17.279 5.181 1.00 87.00 172 GLU A C 1
ATOM 1253 O O . GLU A 1 172 ? -0.894 -18.087 4.428 1.00 87.00 172 GLU A O 1
ATOM 1258 N N . GLN A 1 173 ? -0.304 -17.463 6.504 1.00 87.75 173 GLN A N 1
ATOM 1259 C CA . GLN A 1 173 ? -0.937 -18.612 7.152 1.00 87.75 173 GLN A CA 1
ATOM 1260 C C . GLN A 1 173 ? -2.434 -18.716 6.766 1.00 87.75 173 GLN A C 1
ATOM 1262 O O . GLN A 1 173 ? -3.167 -17.728 6.877 1.00 87.75 173 GLN A O 1
ATOM 1267 N N . PRO A 1 174 ? -2.937 -19.905 6.368 1.00 90.19 174 PRO A N 1
ATOM 1268 C CA . PRO A 1 174 ? -4.357 -20.098 6.091 1.00 90.19 174 PRO A CA 1
ATOM 1269 C C . PRO A 1 174 ? -5.239 -19.672 7.271 1.00 90.19 174 PRO A C 1
ATOM 1271 O O . PRO 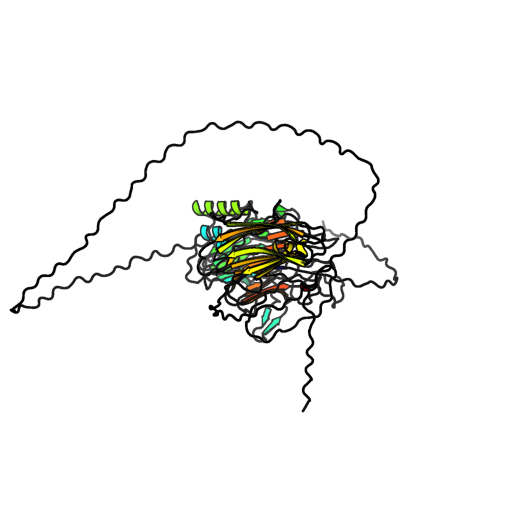A 1 174 ? -5.009 -20.083 8.407 1.00 90.19 174 PRO A O 1
ATOM 1274 N N . GLY A 1 175 ? -6.262 -18.863 6.990 1.00 92.69 175 GLY A N 1
ATOM 1275 C CA . GLY A 1 175 ? -7.173 -18.317 8.001 1.00 92.69 175 GLY A CA 1
ATOM 1276 C C . GLY A 1 175 ? -6.784 -16.942 8.555 1.00 92.69 175 GLY A C 1
ATOM 1277 O O . GLY A 1 175 ? -7.550 -16.393 9.343 1.00 92.69 175 GLY A O 1
ATOM 1278 N N . VAL A 1 176 ? -5.656 -16.358 8.134 1.00 96.38 176 VAL A N 1
ATOM 1279 C CA . VAL A 1 176 ? -5.397 -14.923 8.331 1.00 96.38 176 VAL A CA 1
ATOM 1280 C C . VAL A 1 176 ? -6.246 -14.115 7.350 1.00 96.38 176 VAL A C 1
ATOM 1282 O O . VAL A 1 176 ? -6.265 -14.413 6.157 1.00 96.38 176 VAL A O 1
ATOM 1285 N N . ALA A 1 177 ? -6.931 -13.083 7.840 1.00 96.94 177 ALA A N 1
ATOM 1286 C CA . ALA A 1 177 ? -7.761 -12.197 7.025 1.00 96.94 177 ALA A CA 1
ATOM 1287 C C . ALA A 1 177 ? -7.534 -10.733 7.414 1.00 96.94 177 ALA A C 1
ATOM 1289 O O . ALA A 1 177 ? -7.558 -10.404 8.601 1.00 96.94 177 ALA A O 1
ATOM 1290 N N . ALA A 1 178 ? -7.344 -9.853 6.428 1.00 98.00 178 ALA A N 1
ATOM 1291 C CA . ALA A 1 178 ? -7.205 -8.411 6.633 1.00 98.00 178 ALA A CA 1
ATOM 1292 C C . ALA A 1 178 ? -8.493 -7.672 6.242 1.00 98.00 178 ALA A C 1
ATOM 1294 O O . ALA A 1 178 ? -9.139 -8.055 5.267 1.00 98.00 178 ALA A O 1
ATOM 1295 N N . LYS A 1 179 ? -8.866 -6.637 7.004 1.00 98.19 179 LYS A N 1
ATOM 1296 C CA . LYS A 1 179 ? -10.082 -5.824 6.812 1.00 98.19 179 LYS A CA 1
ATOM 1297 C C . LYS A 1 179 ? -9.870 -4.378 7.278 1.00 98.19 179 LYS A C 1
ATOM 1299 O O . LYS A 1 179 ? -8.916 -4.086 8.001 1.00 98.19 179 LYS A O 1
ATOM 1304 N N . GLN A 1 180 ? -10.790 -3.484 6.921 1.00 98.44 180 GLN A N 1
ATOM 1305 C CA . GLN A 1 180 ? -10.819 -2.090 7.368 1.00 98.44 180 GLN A CA 1
ATOM 1306 C C . GLN A 1 180 ? -12.218 -1.683 7.836 1.00 98.44 180 GLN A C 1
ATOM 1308 O O . GLN A 1 180 ? -13.205 -1.860 7.128 1.00 98.44 180 GLN A O 1
ATOM 1313 N N . PHE A 1 181 ? -12.290 -1.069 9.018 1.00 98.81 181 PHE A N 1
ATOM 1314 C CA . PHE A 1 181 ? -13.427 -0.234 9.397 1.00 98.81 181 PHE A CA 1
ATOM 1315 C C . PHE A 1 181 ? -13.153 1.212 8.993 1.00 98.81 181 PHE A C 1
ATOM 1317 O O . PHE A 1 181 ? -12.051 1.717 9.213 1.00 98.81 181 PHE A O 1
ATOM 1324 N N . SER A 1 182 ? -14.162 1.896 8.467 1.00 98.69 182 SER A N 1
ATOM 1325 C CA . SER A 1 182 ? -14.078 3.315 8.132 1.00 98.69 182 SER A CA 1
ATOM 1326 C C . SER A 1 182 ? -15.378 4.064 8.419 1.00 98.69 182 SER A C 1
ATOM 1328 O O . SER A 1 182 ? -16.423 3.471 8.732 1.00 98.69 182 SER A O 1
ATOM 1330 N N . SER A 1 183 ? -15.298 5.386 8.302 1.00 98.56 183 SER A N 1
ATOM 1331 C CA . SER A 1 183 ? -16.438 6.300 8.344 1.00 98.56 183 SER A CA 1
ATOM 1332 C C . SER A 1 183 ? -17.201 6.413 7.017 1.00 98.56 183 SER A C 1
ATOM 1334 O O . SER A 1 183 ? -17.983 7.354 6.893 1.00 98.56 183 SER A O 1
ATOM 1336 N N . TYR A 1 184 ? -17.019 5.481 6.068 1.00 97.81 184 TYR A N 1
ATOM 1337 C CA . TYR A 1 184 ? -17.756 5.456 4.797 1.00 97.81 184 TYR A CA 1
ATOM 1338 C C . TYR A 1 184 ? -19.271 5.628 4.994 1.00 97.81 184 TYR A C 1
ATOM 1340 O O . TYR A 1 184 ? -19.849 5.182 6.002 1.00 97.81 184 TYR A O 1
ATOM 1348 N N . ASN A 1 185 ? -19.920 6.257 4.020 1.00 96.69 185 ASN A N 1
ATOM 1349 C CA . ASN A 1 185 ? -21.338 6.558 4.050 1.00 96.69 185 ASN A CA 1
ATOM 1350 C C . ASN A 1 185 ? -22.178 5.283 3.994 1.00 96.69 185 ASN A C 1
ATOM 1352 O O . ASN A 1 185 ? -22.148 4.512 3.038 1.00 96.69 185 ASN A O 1
ATOM 1356 N N . ARG A 1 186 ? -23.011 5.091 5.018 1.00 95.94 186 ARG A N 1
ATOM 1357 C CA . ARG A 1 186 ? -23.855 3.895 5.161 1.00 95.94 186 ARG A CA 1
ATOM 1358 C C . ARG A 1 186 ? -25.086 3.885 4.252 1.00 95.94 186 ARG A C 1
ATOM 1360 O O . ARG A 1 186 ? -25.877 2.945 4.312 1.00 95.94 186 ARG A O 1
ATOM 1367 N N . GLU A 1 187 ? -25.249 4.896 3.399 1.00 95.94 187 GLU A N 1
ATOM 1368 C CA . GLU A 1 187 ? -26.126 4.802 2.232 1.00 95.94 187 GLU A CA 1
ATOM 1369 C C . GLU A 1 187 ? -25.599 3.763 1.230 1.00 95.94 187 GLU A C 1
ATOM 1371 O O . GLU A 1 187 ? -26.414 2.980 0.731 1.00 95.94 187 GLU A O 1
ATOM 1376 N N . SER A 1 188 ? -24.275 3.672 1.040 1.00 95.56 188 SER A N 1
ATOM 1377 C CA . SER A 1 188 ? -23.597 2.638 0.248 1.00 95.56 188 SER A CA 1
ATOM 1378 C C . SER A 1 188 ? -23.758 1.264 0.899 1.00 95.56 188 SER A C 1
ATOM 1380 O O . SER A 1 188 ? -23.183 0.974 1.950 1.00 95.56 188 SER A O 1
ATOM 1382 N N . ARG A 1 189 ? -24.558 0.389 0.282 1.00 95.50 189 ARG A N 1
ATOM 1383 C CA . ARG A 1 189 ? -24.865 -0.950 0.817 1.00 95.50 189 ARG A CA 1
ATOM 1384 C C . ARG A 1 189 ? -25.099 -1.979 -0.282 1.00 95.50 189 ARG A C 1
ATOM 1386 O O . ARG A 1 189 ? -25.502 -1.635 -1.387 1.00 95.50 189 ARG A O 1
ATOM 1393 N N . TYR A 1 190 ? -24.907 -3.248 0.057 1.00 95.94 190 TYR A N 1
ATOM 1394 C CA . TYR A 1 190 ? -25.267 -4.385 -0.788 1.00 95.94 190 TYR A CA 1
ATOM 1395 C C . TYR A 1 190 ? -26.555 -5.036 -0.261 1.00 95.94 190 TYR A C 1
ATOM 1397 O O . TYR A 1 190 ? -26.665 -5.310 0.935 1.00 95.94 190 TYR A O 1
ATOM 1405 N N . ASP A 1 191 ? -27.523 -5.262 -1.147 1.00 95.69 191 ASP A N 1
ATOM 1406 C CA . ASP A 1 191 ? -28.785 -5.950 -0.875 1.00 95.69 191 ASP A CA 1
ATOM 1407 C C . ASP A 1 191 ? -28.676 -7.418 -1.337 1.00 95.69 191 ASP A C 1
ATOM 1409 O O . ASP A 1 191 ? -28.701 -7.686 -2.545 1.00 95.69 191 ASP A O 1
ATOM 1413 N N . PRO A 1 192 ? -28.534 -8.383 -0.407 1.00 94.62 192 PRO A N 1
ATOM 1414 C CA . PRO A 1 192 ? -28.329 -9.785 -0.752 1.00 94.62 192 PRO A CA 1
ATOM 1415 C C . PRO A 1 192 ? -29.576 -10.461 -1.330 1.00 94.62 192 PRO A C 1
ATOM 1417 O O . PRO A 1 192 ? -29.427 -11.472 -2.012 1.00 94.62 192 PRO A O 1
ATOM 1420 N N . ASP A 1 193 ? -30.776 -9.919 -1.093 1.00 96.12 193 ASP A N 1
ATOM 1421 C CA . ASP A 1 193 ? -32.028 -10.487 -1.607 1.00 96.12 193 ASP A CA 1
ATOM 1422 C C . ASP A 1 193 ? -32.246 -10.121 -3.086 1.00 96.12 193 ASP A C 1
ATOM 1424 O O . ASP A 1 193 ? -32.979 -10.814 -3.796 1.00 96.12 193 ASP A O 1
ATOM 1428 N N . LYS A 1 194 ? -31.602 -9.042 -3.560 1.00 94.69 194 LYS A N 1
ATOM 1429 C CA . LYS A 1 194 ? -31.654 -8.584 -4.960 1.00 94.69 194 LYS A CA 1
ATOM 1430 C C . LYS A 1 194 ? -30.371 -8.822 -5.764 1.00 94.69 194 LYS A C 1
ATOM 1432 O O . LYS A 1 194 ? -30.431 -8.764 -6.987 1.00 94.69 194 LYS A O 1
ATOM 1437 N N . ASP A 1 195 ? -29.241 -9.093 -5.104 1.00 93.12 195 ASP A N 1
ATOM 1438 C CA . ASP A 1 195 ? -27.890 -9.030 -5.697 1.00 93.12 195 ASP A CA 1
ATOM 1439 C C . ASP A 1 195 ? -27.591 -7.637 -6.303 1.00 93.12 195 ASP A C 1
ATOM 1441 O O . ASP A 1 195 ? -27.064 -7.501 -7.408 1.00 93.12 195 ASP A O 1
ATOM 1445 N N . GLU A 1 196 ? -27.977 -6.580 -5.576 1.00 95.00 196 GLU A N 1
ATOM 1446 C CA . GLU A 1 196 ? -27.880 -5.182 -6.019 1.00 95.00 196 GLU A CA 1
ATOM 1447 C C . GLU A 1 196 ? -27.069 -4.318 -5.044 1.00 95.00 196 GLU A C 1
ATOM 1449 O O . GLU A 1 196 ? -27.196 -4.421 -3.823 1.00 95.00 196 GLU A O 1
ATOM 1454 N N . TYR A 1 197 ? -26.277 -3.396 -5.592 1.00 93.62 197 TYR A N 1
ATOM 1455 C CA . TYR A 1 197 ? -25.646 -2.316 -4.834 1.00 93.62 197 TYR A CA 1
ATOM 1456 C C . TYR A 1 197 ? -26.575 -1.100 -4.807 1.00 93.62 197 TYR A C 1
ATOM 1458 O O . TYR A 1 197 ? -27.041 -0.642 -5.850 1.00 93.62 197 TYR A O 1
ATOM 1466 N N . ILE A 1 198 ? -26.842 -0.562 -3.618 1.00 95.62 198 ILE A N 1
ATOM 1467 C CA . ILE A 1 198 ? -27.741 0.575 -3.404 1.00 95.62 198 ILE A CA 1
ATOM 1468 C C . ILE A 1 198 ? -26.931 1.753 -2.869 1.00 95.62 198 ILE A C 1
ATOM 1470 O O . ILE A 1 198 ? -26.162 1.583 -1.926 1.00 95.62 198 ILE A O 1
ATOM 1474 N N . GLY A 1 199 ? -27.140 2.940 -3.452 1.00 92.62 199 GLY A N 1
ATOM 1475 C CA . GLY A 1 199 ? -26.464 4.178 -3.042 1.00 92.62 199 GLY A CA 1
ATOM 1476 C C . GLY A 1 199 ? -24.945 4.097 -3.171 1.00 92.62 199 GLY A C 1
ATOM 1477 O O . GLY A 1 199 ? -24.246 4.635 -2.330 1.00 92.62 199 GLY A O 1
ATOM 1478 N N . TRP A 1 200 ? -24.445 3.348 -4.155 1.00 92.81 200 TRP A N 1
ATOM 1479 C CA . TRP A 1 200 ? -23.045 2.919 -4.228 1.00 92.81 200 TRP A CA 1
ATOM 1480 C C . TRP A 1 200 ? -22.035 4.041 -4.513 1.00 92.81 200 TRP A C 1
ATOM 1482 O O . TRP A 1 200 ? -20.838 3.812 -4.416 1.00 92.81 200 TRP A O 1
ATOM 1492 N N . ASP A 1 201 ? -22.536 5.222 -4.873 1.00 86.56 201 ASP A N 1
ATOM 1493 C CA . ASP A 1 201 ? -21.830 6.463 -5.192 1.00 86.56 201 ASP A CA 1
ATOM 1494 C C . ASP A 1 201 ? -21.949 7.527 -4.078 1.00 86.56 201 ASP A C 1
ATOM 1496 O O . ASP A 1 201 ? -21.765 8.724 -4.316 1.00 86.56 201 ASP A O 1
ATOM 1500 N N . ALA A 1 202 ? -22.321 7.126 -2.858 1.00 90.62 202 ALA A N 1
ATOM 1501 C CA . ALA A 1 202 ? -22.648 8.054 -1.783 1.00 90.62 202 ALA A CA 1
ATOM 1502 C C . ALA A 1 202 ? -21.401 8.582 -1.038 1.00 90.62 202 ALA A C 1
ATOM 1504 O O . ALA A 1 202 ? -21.012 8.060 -0.007 1.00 90.62 202 ALA A O 1
ATOM 1505 N N . ASN A 1 203 ? -20.852 9.700 -1.508 1.00 86.06 203 ASN A N 1
ATOM 1506 C CA . ASN A 1 203 ? -19.603 10.345 -1.056 1.00 86.06 203 ASN A CA 1
ATOM 1507 C C . ASN A 1 203 ? -19.755 11.204 0.238 1.00 86.06 203 ASN A C 1
ATOM 1509 O O . ASN A 1 203 ? -19.557 12.427 0.239 1.00 86.06 203 ASN A O 1
ATOM 1513 N N . GLY A 1 204 ? -20.249 10.608 1.329 1.00 89.75 204 GLY A N 1
ATOM 1514 C CA . GLY A 1 204 ? -20.706 11.297 2.552 1.00 89.75 204 GLY A CA 1
ATOM 1515 C C . GLY A 1 204 ? -19.758 11.277 3.764 1.00 89.75 204 GLY A C 1
ATOM 1516 O O . GLY A 1 204 ? -20.176 11.652 4.860 1.00 89.75 204 GLY A O 1
ATOM 1517 N N . ASP A 1 205 ? -18.509 10.851 3.603 1.00 94.44 205 ASP A N 1
ATOM 1518 C CA . ASP A 1 205 ? -17.835 9.818 4.423 1.00 94.44 205 ASP A CA 1
ATOM 1519 C C . ASP A 1 205 ? -17.269 10.241 5.794 1.00 94.44 205 ASP A C 1
ATOM 1521 O O . ASP A 1 205 ? -16.274 9.705 6.292 1.00 94.44 205 ASP A O 1
ATOM 1525 N N . ALA A 1 206 ? -17.919 11.205 6.453 1.00 96.12 206 ALA A N 1
ATOM 1526 C CA . ALA A 1 206 ? -17.526 11.731 7.756 1.00 96.12 206 ALA A CA 1
ATOM 1527 C C . ALA A 1 206 ? -18.600 11.543 8.833 1.00 96.12 206 ALA A C 1
ATOM 1529 O O . ALA A 1 206 ? -19.683 12.126 8.773 1.00 96.12 206 ALA A O 1
ATOM 1530 N N . GLY A 1 207 ? -18.223 10.878 9.926 1.00 96.75 207 GLY A N 1
ATOM 1531 C CA . GLY A 1 207 ? -19.051 10.741 11.126 1.00 96.75 207 GLY A CA 1
ATOM 1532 C C . GLY A 1 207 ? -20.055 9.593 11.107 1.00 96.75 207 GLY A C 1
ATOM 1533 O O . GLY A 1 207 ? -20.972 9.591 11.929 1.00 96.75 207 GLY A O 1
ATOM 1534 N N . TYR A 1 208 ? -19.872 8.613 10.223 1.00 98.19 208 TYR A N 1
ATOM 1535 C CA . TYR A 1 208 ? -20.524 7.314 10.351 1.00 98.19 208 TYR A CA 1
ATOM 1536 C C . TYR A 1 208 ? -19.748 6.416 11.317 1.00 98.19 208 TYR A C 1
ATOM 1538 O O . TYR A 1 208 ? -18.521 6.435 11.361 1.00 98.19 208 TYR A O 1
ATOM 1546 N N . TYR A 1 209 ? -20.491 5.631 12.092 1.00 98.38 209 TYR A N 1
ATOM 1547 C CA . TYR A 1 209 ? -20.005 4.727 13.134 1.00 98.38 209 TYR A CA 1
ATOM 1548 C C . TYR A 1 209 ? -20.832 3.434 13.082 1.00 98.38 209 TYR A C 1
ATOM 1550 O O . TYR A 1 209 ? -21.914 3.420 12.495 1.00 98.38 209 TYR A O 1
ATOM 1558 N N . ILE A 1 210 ? -20.364 2.350 13.708 1.00 97.81 210 ILE A N 1
ATOM 1559 C CA . ILE A 1 210 ? -21.121 1.085 13.791 1.00 97.81 210 ILE A CA 1
ATOM 1560 C C . ILE A 1 210 ? -22.422 1.294 14.580 1.00 97.81 210 ILE A C 1
ATOM 1562 O O . ILE A 1 210 ? -23.487 0.841 14.167 1.00 97.81 210 ILE A O 1
ATOM 1566 N N . ARG A 1 211 ? -22.323 1.982 15.722 1.00 98.06 211 ARG A N 1
ATOM 1567 C CA . ARG A 1 211 ? -23.432 2.380 16.600 1.00 98.06 211 ARG A CA 1
ATOM 1568 C C . ARG A 1 211 ? -22.966 3.458 17.579 1.00 98.06 211 ARG A C 1
ATOM 1570 O O . ARG A 1 211 ? -21.764 3.690 17.712 1.00 98.06 211 ARG A O 1
ATOM 1577 N N . VAL A 1 212 ? -23.908 4.059 18.301 1.00 98.25 212 VAL A N 1
ATOM 1578 C CA . VAL A 1 212 ? -23.632 4.823 19.525 1.00 98.25 212 VAL A CA 1
ATOM 1579 C C . VAL A 1 212 ? -24.162 4.012 20.706 1.00 98.25 212 VAL A C 1
ATOM 1581 O O . VAL A 1 212 ? -25.323 3.606 20.686 1.00 98.25 212 VAL A O 1
ATOM 1584 N N . GLU A 1 213 ? -23.319 3.738 21.699 1.00 97.38 213 GLU A N 1
ATOM 1585 C CA . GLU A 1 213 ? -23.705 2.988 22.899 1.00 97.38 213 GLU A CA 1
ATOM 1586 C C . GLU A 1 213 ? -24.621 3.877 23.771 1.00 97.38 213 GLU A C 1
ATOM 1588 O O . GLU A 1 213 ? -24.218 4.987 24.134 1.00 97.38 213 GLU A O 1
ATOM 1593 N N . PRO A 1 214 ? -25.846 3.441 24.125 1.00 95.38 214 PRO A N 1
ATOM 1594 C CA . PRO A 1 214 ? -26.836 4.311 24.769 1.00 95.38 214 PRO A CA 1
ATOM 1595 C C . PRO A 1 214 ? -26.450 4.727 26.195 1.00 95.38 214 PRO A C 1
ATOM 1597 O O . PRO A 1 214 ? -26.777 5.835 26.612 1.00 95.38 214 PRO A O 1
ATOM 1600 N N . ASP A 1 215 ? -25.736 3.864 26.924 1.00 94.25 215 ASP A N 1
ATOM 1601 C CA . ASP A 1 215 ? -25.403 4.080 28.338 1.00 94.25 215 ASP A CA 1
ATOM 1602 C C . ASP A 1 215 ? -24.200 5.017 28.540 1.00 94.25 215 ASP A C 1
ATOM 1604 O O . ASP A 1 215 ? -24.107 5.702 29.558 1.00 94.25 215 ASP A O 1
ATOM 1608 N N . THR A 1 216 ? -23.265 5.051 27.582 1.00 95.94 216 THR A N 1
ATOM 1609 C CA . THR A 1 216 ? -22.023 5.845 27.667 1.00 95.94 216 THR A CA 1
ATOM 1610 C C . THR A 1 216 ? -21.991 7.032 26.705 1.00 95.94 216 THR A C 1
ATOM 1612 O O . THR A 1 216 ? -21.208 7.958 26.911 1.00 95.94 216 THR A O 1
ATOM 1615 N N . GLY A 1 217 ? -22.819 7.020 25.654 1.00 97.50 217 GLY A N 1
ATOM 1616 C CA . GLY A 1 217 ? -22.790 7.998 24.564 1.00 97.50 217 GLY A CA 1
ATOM 1617 C C . GLY A 1 217 ? -21.630 7.815 23.577 1.00 97.50 217 GLY A C 1
ATOM 1618 O O . GLY A 1 217 ? -21.500 8.612 22.648 1.00 97.50 217 GLY A O 1
ATOM 1619 N N . GLU A 1 218 ? -20.798 6.785 23.754 1.00 98.44 218 GLU A N 1
ATOM 1620 C CA . GLU A 1 218 ? -19.637 6.520 22.902 1.00 98.44 218 GLU A CA 1
ATOM 1621 C C . GLU A 1 218 ? -20.029 6.025 21.516 1.00 98.44 218 GLU A C 1
ATOM 1623 O O . GLU A 1 218 ? -20.939 5.212 21.367 1.00 98.44 218 GLU A O 1
ATOM 1628 N N . ALA A 1 219 ? -19.287 6.448 20.496 1.00 98.62 219 ALA A N 1
ATOM 1629 C CA . ALA A 1 219 ? -19.516 6.008 19.128 1.00 98.62 219 ALA A CA 1
ATOM 1630 C C . ALA A 1 219 ? -18.509 4.921 18.731 1.00 98.62 219 ALA A C 1
ATOM 1632 O O . ALA A 1 219 ? -17.297 5.148 18.722 1.00 98.62 219 ALA A O 1
ATOM 1633 N N . VAL A 1 220 ? -19.006 3.725 18.413 1.00 98.75 220 VAL A N 1
ATOM 1634 C CA . VAL A 1 220 ? -18.184 2.548 18.104 1.00 98.75 220 VAL A CA 1
ATOM 1635 C C . VAL A 1 220 ? -17.618 2.675 16.693 1.00 98.75 220 VAL A C 1
ATOM 1637 O O . VAL A 1 220 ? -18.360 2.663 15.711 1.00 98.75 220 VAL A O 1
ATOM 1640 N N . MET A 1 221 ? -16.296 2.803 16.595 1.00 98.81 221 MET A N 1
ATOM 1641 C CA . MET A 1 221 ? -15.574 3.006 15.338 1.00 98.81 221 MET A CA 1
ATOM 1642 C C . MET A 1 221 ? -15.235 1.682 14.648 1.00 98.81 221 MET A C 1
ATOM 1644 O O . MET A 1 221 ? -15.381 1.573 13.431 1.00 98.81 221 MET A O 1
ATOM 1648 N N . ALA A 1 222 ? -14.800 0.694 15.435 1.00 98.81 222 ALA A N 1
ATOM 1649 C CA . ALA A 1 222 ? -14.423 -0.648 14.997 1.00 98.81 222 ALA A CA 1
ATOM 1650 C C . ALA A 1 222 ? -14.724 -1.676 16.100 1.00 98.81 222 ALA A C 1
ATOM 1652 O O . ALA A 1 222 ? -14.606 -1.367 17.287 1.00 98.81 222 ALA A O 1
ATOM 1653 N N . GLU A 1 223 ? -15.072 -2.904 15.719 1.00 98.38 223 GLU A N 1
ATOM 1654 C CA . GLU A 1 223 ? -15.332 -4.005 16.653 1.00 98.38 223 GLU A CA 1
ATOM 1655 C C . GLU A 1 223 ? -14.870 -5.328 16.031 1.00 98.38 223 GLU A C 1
ATOM 1657 O O . GLU A 1 223 ? -15.248 -5.669 14.912 1.00 98.38 223 GLU A O 1
ATOM 1662 N N . MET A 1 224 ? -13.974 -6.029 16.724 1.00 98.56 224 MET A N 1
ATOM 1663 C CA . MET A 1 224 ? -13.176 -7.134 16.189 1.00 98.56 224 MET A CA 1
ATOM 1664 C C . MET A 1 224 ? -13.195 -8.310 17.169 1.00 98.56 224 MET A C 1
ATOM 1666 O O . MET A 1 224 ? -12.899 -8.130 18.351 1.00 98.56 224 MET A O 1
ATOM 1670 N N . GLU A 1 225 ? -13.510 -9.510 16.680 1.00 98.25 225 GLU A N 1
ATOM 167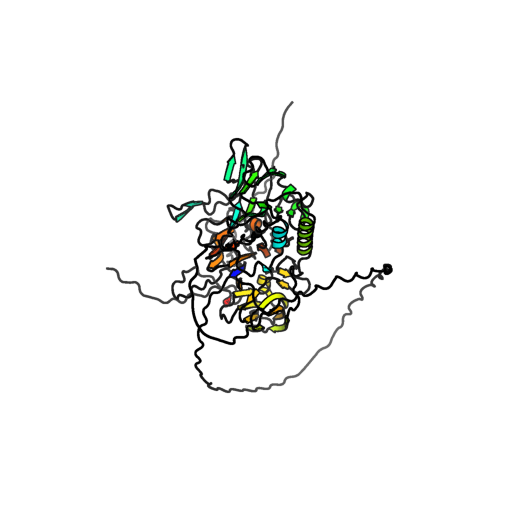1 C CA . GLU A 1 225 ? -13.537 -10.759 17.454 1.00 98.25 225 GLU A CA 1
ATOM 1672 C C . GLU A 1 225 ? -12.483 -11.744 16.923 1.00 98.25 225 GLU A C 1
ATOM 1674 O O . GLU A 1 225 ? -12.331 -11.910 15.713 1.00 98.25 225 GLU A O 1
ATOM 1679 N N . GLY A 1 226 ? -11.779 -12.415 17.835 1.00 98.06 226 GLY A N 1
ATOM 1680 C CA . GLY A 1 226 ? -10.644 -13.294 17.556 1.00 98.06 226 GLY A CA 1
ATOM 1681 C C . GLY A 1 226 ? -9.295 -12.658 17.925 1.00 98.06 226 GLY A C 1
ATOM 1682 O O . GLY A 1 226 ? -9.236 -11.467 18.241 1.00 98.06 226 GLY A O 1
ATOM 1683 N N . PRO A 1 227 ? -8.201 -13.439 17.909 1.00 98.50 227 PRO A N 1
ATOM 1684 C CA . PRO A 1 227 ? -6.851 -12.893 17.997 1.00 98.50 227 PRO A CA 1
ATOM 1685 C C . PRO A 1 227 ? -6.546 -12.055 16.749 1.00 98.50 227 PRO A C 1
ATOM 1687 O O . PRO A 1 227 ? -6.866 -12.458 15.629 1.00 98.50 227 PRO A O 1
ATOM 1690 N N . GLY A 1 228 ? -5.906 -10.902 16.916 1.00 98.62 228 GLY A N 1
ATOM 1691 C CA . GLY A 1 228 ? -5.677 -9.978 15.807 1.00 98.62 228 GLY A CA 1
ATOM 1692 C C . GLY A 1 228 ? -4.691 -8.861 16.115 1.00 98.62 228 GLY A C 1
ATOM 1693 O O . GLY A 1 228 ? -4.072 -8.818 17.179 1.00 98.62 228 GLY A O 1
ATOM 1694 N N . CYS A 1 229 ? -4.523 -7.960 15.150 1.00 98.81 229 CYS A N 1
ATOM 1695 C CA . CYS A 1 229 ? -3.718 -6.752 15.289 1.00 98.81 229 CYS A CA 1
ATOM 1696 C C . CYS A 1 229 ? -4.279 -5.624 14.421 1.00 98.81 229 CYS A C 1
ATOM 1698 O O . CYS A 1 229 ? -4.549 -5.835 13.239 1.00 98.81 229 CYS A O 1
ATOM 1700 N N . ILE A 1 230 ? -4.440 -4.429 14.996 1.00 98.88 230 ILE A N 1
ATOM 1701 C CA . ILE A 1 230 ? -4.633 -3.200 14.216 1.00 98.88 230 ILE A CA 1
ATOM 1702 C C . ILE A 1 230 ? -3.257 -2.763 13.712 1.00 98.88 230 ILE A C 1
ATOM 1704 O O . ILE A 1 230 ? -2.326 -2.624 14.507 1.00 98.88 230 ILE A O 1
ATOM 1708 N N . TRP A 1 231 ? -3.145 -2.531 12.406 1.00 98.56 231 TRP A N 1
ATOM 1709 C CA . TRP A 1 231 ? -1.892 -2.178 11.732 1.00 98.56 231 TRP A CA 1
ATOM 1710 C C . TRP A 1 231 ? -1.831 -0.724 11.282 1.00 98.56 231 TRP A C 1
ATOM 1712 O O . TRP A 1 231 ? -0.748 -0.147 11.238 1.00 98.56 231 TRP A O 1
ATOM 1722 N N . ARG A 1 232 ? -2.981 -0.138 10.930 1.00 98.25 232 ARG A N 1
ATOM 1723 C CA . ARG A 1 232 ? -3.084 1.255 10.488 1.00 98.25 232 ARG A CA 1
ATOM 1724 C C . ARG A 1 232 ? -4.310 1.911 11.102 1.00 98.25 232 ARG A C 1
ATOM 1726 O O . ARG A 1 232 ? -5.425 1.420 10.945 1.00 98.25 232 ARG A O 1
ATOM 1733 N N . ILE A 1 233 ? -4.108 3.071 11.711 1.00 98.69 233 ILE A N 1
ATOM 1734 C CA . ILE A 1 233 ? -5.170 4.035 11.999 1.00 98.69 233 ILE A CA 1
ATOM 1735 C C . ILE A 1 233 ? -4.863 5.297 11.192 1.00 98.69 233 ILE A C 1
ATOM 1737 O O . ILE A 1 233 ? -3.723 5.760 11.168 1.00 98.69 233 ILE A O 1
ATOM 1741 N N . TRP A 1 234 ? -5.862 5.857 10.516 1.00 98.50 234 TRP A N 1
ATOM 1742 C CA . TRP A 1 234 ? -5.746 7.132 9.802 1.00 98.50 234 TRP A CA 1
ATOM 1743 C C . TRP A 1 234 ? -6.957 8.022 10.092 1.00 98.50 234 TRP A C 1
ATOM 1745 O O . TRP A 1 234 ? -8.040 7.519 10.398 1.00 98.50 234 TRP A O 1
ATOM 1755 N N . SER A 1 235 ? -6.771 9.343 10.018 1.00 98.12 235 SER A N 1
ATOM 1756 C CA . SER A 1 235 ? -7.866 10.317 10.051 1.00 98.12 235 SER A CA 1
ATOM 1757 C C . SER A 1 235 ? -7.488 11.653 9.399 1.00 98.12 235 SER A C 1
ATOM 1759 O O . SER A 1 235 ? -6.449 12.241 9.716 1.00 98.12 235 SER A O 1
ATOM 1761 N N . ALA A 1 236 ? -8.383 12.194 8.568 1.00 96.69 236 ALA A N 1
ATOM 1762 C CA . ALA A 1 236 ? -8.289 13.553 8.027 1.00 96.69 236 ALA A CA 1
ATOM 1763 C C . ALA A 1 236 ? -8.492 14.656 9.081 1.00 96.69 236 ALA A C 1
ATOM 1765 O O . ALA A 1 236 ? -8.094 15.804 8.871 1.00 96.69 236 ALA A O 1
ATOM 1766 N N . ASN A 1 237 ? -9.196 14.361 10.179 1.00 95.75 237 ASN A N 1
ATOM 1767 C CA . ASN A 1 237 ? -9.623 15.350 11.174 1.00 95.75 237 ASN A CA 1
ATOM 1768 C C . ASN A 1 237 ? -10.005 14.723 12.533 1.00 95.75 237 ASN A C 1
ATOM 1770 O O . ASN A 1 237 ? -11.149 14.892 12.973 1.00 95.75 237 ASN A O 1
ATOM 1774 N N . PRO A 1 238 ? -9.059 14.054 13.222 1.00 96.00 238 PRO A N 1
ATOM 1775 C CA . PRO A 1 238 ? -9.338 13.333 14.461 1.00 96.00 238 PRO A CA 1
ATOM 1776 C C . PRO A 1 238 ? -9.834 14.275 15.565 1.00 96.00 238 PRO A C 1
ATOM 1778 O O . PRO A 1 238 ? -9.288 15.366 15.769 1.00 96.00 238 PRO A O 1
ATOM 1781 N N . LYS A 1 239 ? -10.894 13.865 16.269 1.00 96.00 239 LYS A N 1
ATOM 1782 C CA . LYS A 1 239 ? -11.581 14.657 17.300 1.00 96.00 239 LYS A CA 1
ATOM 1783 C C . LYS A 1 239 ? -11.838 13.845 18.563 1.00 96.00 239 LYS A C 1
ATOM 1785 O O . LYS A 1 239 ? -12.055 12.639 18.511 1.00 96.00 239 LYS A O 1
ATOM 1790 N N . GLY A 1 240 ? -11.883 14.558 19.689 1.00 97.06 240 GLY A N 1
ATOM 1791 C CA . GLY A 1 240 ? -12.230 13.987 20.985 1.00 97.06 240 GLY A CA 1
ATOM 1792 C C . GLY A 1 240 ? -11.219 12.950 21.463 1.00 97.06 240 GLY A C 1
ATOM 1793 O O . GLY A 1 240 ? -10.024 13.060 21.181 1.00 97.06 240 GLY A O 1
ATOM 1794 N N . ARG A 1 241 ? -11.700 11.947 22.200 1.00 98.12 241 ARG A N 1
ATOM 1795 C CA . ARG A 1 241 ? -10.863 10.829 22.657 1.00 98.12 241 ARG A CA 1
ATOM 1796 C C . ARG A 1 241 ? -11.102 9.594 21.807 1.00 98.12 241 ARG A C 1
ATOM 1798 O O . ARG A 1 241 ? -12.216 9.379 21.329 1.00 98.12 241 ARG A O 1
ATOM 1805 N N . ILE A 1 242 ? -10.060 8.781 21.674 1.00 98.44 242 ILE A N 1
ATOM 1806 C CA . ILE A 1 242 ? -10.126 7.414 21.156 1.00 98.44 242 ILE A CA 1
ATOM 1807 C C . ILE A 1 242 ? -9.861 6.437 22.304 1.00 98.44 242 ILE A C 1
ATOM 1809 O O . ILE A 1 242 ? -8.956 6.649 23.116 1.00 98.44 242 ILE A O 1
ATOM 1813 N N . ARG A 1 243 ? -10.673 5.384 22.389 1.00 98.62 243 ARG A N 1
ATOM 1814 C CA . ARG A 1 243 ? -10.648 4.365 23.444 1.00 98.62 243 ARG A CA 1
ATOM 1815 C C . ARG A 1 243 ? -10.476 2.986 22.834 1.00 98.62 243 ARG A C 1
ATOM 1817 O O . ARG A 1 243 ? -11.103 2.677 21.824 1.00 98.62 243 ARG A O 1
ATOM 1824 N N . PHE A 1 244 ? -9.677 2.153 23.489 1.00 98.62 244 PHE A N 1
ATOM 1825 C CA . PHE A 1 244 ? -9.470 0.754 23.128 1.00 98.62 244 PHE A CA 1
ATOM 1826 C C . PHE A 1 244 ? -9.927 -0.130 24.282 1.00 98.62 244 PHE A C 1
ATOM 1828 O O . PHE A 1 244 ? -9.473 0.042 25.413 1.00 98.62 244 PHE A O 1
ATOM 1835 N N . TYR A 1 245 ? -10.802 -1.085 23.991 1.00 98.75 245 TYR A N 1
ATOM 1836 C CA . TYR A 1 245 ? -11.264 -2.117 24.915 1.00 98.75 245 TYR A CA 1
ATOM 1837 C C . TYR A 1 245 ? -10.743 -3.453 24.400 1.00 98.75 245 TYR A C 1
ATOM 1839 O O . TYR A 1 245 ? -11.189 -3.915 23.348 1.00 98.75 245 TYR A O 1
ATOM 1847 N N . PHE A 1 246 ? -9.794 -4.062 25.106 1.00 98.75 246 PHE A N 1
ATOM 1848 C CA . PHE A 1 246 ? -9.237 -5.353 24.710 1.00 98.75 246 PHE A CA 1
ATOM 1849 C C . PHE A 1 246 ? -9.918 -6.512 25.437 1.00 98.75 246 PHE A C 1
ATOM 1851 O O . PHE A 1 246 ? -10.312 -6.397 26.597 1.00 98.75 246 PHE A O 1
ATOM 1858 N N . ASP A 1 247 ? -10.031 -7.644 24.748 1.00 98.19 247 ASP A N 1
ATOM 1859 C CA . ASP A 1 247 ? -10.353 -8.967 25.295 1.00 98.19 247 ASP A CA 1
ATOM 1860 C C . ASP A 1 247 ? -11.638 -9.057 26.140 1.00 98.19 247 ASP A C 1
ATOM 1862 O O . ASP A 1 247 ? -11.748 -9.892 27.042 1.00 98.19 247 ASP A O 1
ATOM 1866 N N . GLY A 1 248 ? -12.624 -8.210 25.829 1.00 96.81 248 GLY A N 1
ATOM 1867 C CA . GLY A 1 248 ? -13.905 -8.131 26.535 1.00 96.81 248 GLY A CA 1
ATOM 1868 C C . GLY A 1 248 ? -13.913 -7.220 27.769 1.00 96.81 248 GLY A C 1
ATOM 1869 O O . GLY A 1 248 ? -14.855 -7.290 28.557 1.00 96.81 248 GLY A O 1
ATOM 1870 N N . ALA A 1 249 ? -12.899 -6.367 27.955 1.00 97.81 249 ALA A N 1
ATOM 1871 C CA . ALA A 1 249 ? -12.912 -5.334 28.990 1.00 97.81 249 ALA A CA 1
ATOM 1872 C C . ALA A 1 249 ? -14.155 -4.428 28.871 1.00 97.81 249 ALA A C 1
ATOM 1874 O O . ALA A 1 249 ? -14.538 -4.017 27.777 1.00 97.81 249 ALA A O 1
ATOM 1875 N N . THR A 1 250 ? -14.774 -4.096 30.007 1.00 95.06 250 THR A N 1
ATOM 1876 C CA . THR A 1 250 ? -15.969 -3.231 30.082 1.00 95.06 250 THR A CA 1
ATOM 1877 C C . THR A 1 250 ? -15.640 -1.755 30.315 1.00 95.06 250 THR A C 1
ATOM 1879 O O . THR A 1 250 ? -16.487 -0.891 30.100 1.00 95.06 250 THR A O 1
ATOM 1882 N N . THR A 1 251 ? -14.404 -1.449 30.707 1.00 95.94 251 THR A N 1
ATOM 1883 C CA . THR A 1 251 ? -13.826 -0.099 30.776 1.00 95.94 251 THR A CA 1
ATOM 1884 C C . THR A 1 251 ? -12.699 0.031 29.747 1.00 95.94 251 THR A C 1
ATOM 1886 O O . THR A 1 251 ? -12.079 -0.992 29.436 1.00 95.94 251 THR A O 1
ATOM 1889 N N . PRO A 1 252 ? -12.379 1.244 29.249 1.00 97.44 252 PRO A N 1
ATOM 1890 C CA . PRO A 1 252 ? -11.255 1.436 28.337 1.00 97.44 252 PRO A CA 1
ATOM 1891 C C . PRO A 1 252 ? -9.974 0.837 28.920 1.00 97.44 252 PRO A C 1
ATOM 1893 O O . PRO A 1 252 ? -9.573 1.170 30.034 1.00 97.44 252 PRO A O 1
ATOM 1896 N N . SER A 1 253 ? -9.338 -0.055 28.166 1.00 97.69 253 SER A N 1
ATOM 1897 C CA . SER A 1 253 ? -8.002 -0.569 28.470 1.00 97.69 253 SER A CA 1
ATOM 1898 C C . SER A 1 253 ? -6.944 0.500 28.196 1.00 97.69 253 SER A C 1
ATOM 1900 O O . SER A 1 253 ? -5.961 0.590 28.924 1.00 97.69 253 SER A O 1
ATOM 1902 N N . LEU A 1 254 ? -7.172 1.328 27.168 1.00 96.31 254 LEU A N 1
ATOM 1903 C CA . LEU A 1 254 ? -6.401 2.531 26.854 1.00 96.31 254 LEU A CA 1
ATOM 1904 C C . LEU A 1 254 ? -7.328 3.654 26.381 1.00 96.31 254 LEU A C 1
ATOM 1906 O O . LEU A 1 254 ? -8.358 3.401 25.754 1.00 96.31 254 LEU A O 1
ATOM 1910 N N . GLU A 1 255 ? -6.924 4.895 26.636 1.00 96.50 255 GLU A N 1
ATOM 1911 C CA . GLU A 1 255 ? -7.594 6.107 26.168 1.00 96.50 255 GLU A CA 1
ATOM 1912 C C . GLU A 1 255 ? -6.544 7.172 25.823 1.00 96.50 255 GLU A C 1
ATOM 1914 O O . GLU A 1 255 ? -5.606 7.390 26.589 1.00 96.50 255 GLU A O 1
ATOM 1919 N N . PHE A 1 256 ? -6.725 7.859 24.694 1.00 96.00 256 PHE A N 1
ATOM 1920 C CA . PHE A 1 256 ? -5.880 8.974 24.258 1.00 96.00 256 PHE A CA 1
ATOM 1921 C C . PHE A 1 256 ? -6.748 10.130 23.747 1.00 96.00 256 PHE A C 1
ATOM 1923 O O . PHE A 1 256 ? -7.877 9.906 23.305 1.00 96.00 256 PHE A O 1
ATOM 1930 N N . ASP A 1 257 ? -6.217 11.358 23.724 1.00 96.62 257 ASP A N 1
ATOM 1931 C CA . ASP A 1 257 ? -6.718 12.341 22.753 1.00 96.62 257 ASP A CA 1
ATOM 1932 C C . ASP A 1 257 ? -6.460 11.784 21.347 1.00 96.62 257 ASP A C 1
ATOM 1934 O O . ASP A 1 257 ? -5.386 11.240 21.074 1.00 96.62 257 ASP A O 1
ATOM 1938 N N . PHE A 1 258 ? -7.440 11.873 20.449 1.00 96.31 258 PHE A N 1
ATOM 1939 C CA . PHE A 1 258 ? -7.304 11.231 19.146 1.00 96.31 258 PHE A CA 1
ATOM 1940 C C . PHE A 1 258 ? -6.219 11.899 18.276 1.00 96.31 258 PHE A C 1
ATOM 1942 O O . PHE A 1 258 ? -5.632 11.230 17.434 1.00 96.31 258 PHE A O 1
ATOM 1949 N N . ASN A 1 259 ? -5.859 13.170 18.500 1.00 93.81 259 ASN A N 1
ATOM 1950 C CA . ASN A 1 259 ? -4.698 13.783 17.837 1.00 93.81 259 ASN A CA 1
ATOM 1951 C C . ASN A 1 259 ? -3.368 13.277 18.416 1.00 93.81 259 ASN A C 1
ATOM 1953 O O . ASN A 1 259 ? -2.404 13.129 17.664 1.00 93.81 259 ASN A O 1
ATOM 1957 N N . ASP A 1 260 ? -3.311 12.993 19.720 1.00 94.19 260 ASP A N 1
ATOM 1958 C CA . ASP A 1 260 ? -2.090 12.527 20.391 1.00 94.19 260 ASP A CA 1
ATOM 1959 C C . ASP A 1 260 ? -1.624 11.159 19.874 1.00 94.19 260 ASP A C 1
ATOM 1961 O O . ASP A 1 260 ? -0.421 10.933 19.783 1.00 94.19 260 ASP A O 1
ATOM 1965 N N . LEU A 1 261 ? -2.551 10.295 19.436 1.00 93.44 261 LEU A N 1
ATOM 1966 C CA . LEU A 1 261 ? -2.263 8.994 18.806 1.00 93.44 261 LEU A CA 1
ATOM 1967 C C . LEU A 1 261 ? -1.325 9.091 17.583 1.00 93.44 261 LEU A C 1
ATOM 1969 O O . LEU A 1 261 ? -0.668 8.120 17.214 1.00 93.44 261 LEU A O 1
ATOM 1973 N N . PHE A 1 262 ? -1.288 10.254 16.930 1.00 95.06 262 PHE A N 1
ATOM 1974 C CA . PHE A 1 262 ? -0.503 10.501 15.721 1.00 95.06 262 PHE A CA 1
ATOM 1975 C C . PHE A 1 262 ? 0.710 11.412 15.967 1.00 95.06 262 PHE A C 1
ATOM 1977 O O . PHE A 1 262 ? 1.486 11.683 15.046 1.00 95.06 262 PHE A O 1
ATOM 1984 N N . SER A 1 263 ? 0.862 11.936 17.185 1.00 91.19 263 SER A N 1
ATOM 1985 C CA . SER A 1 263 ? 1.907 12.898 17.511 1.00 91.19 263 SER A CA 1
ATOM 1986 C C . SER A 1 263 ? 3.196 12.187 17.908 1.00 91.19 263 SER A C 1
ATOM 1988 O O . SER A 1 263 ? 3.247 11.468 18.901 1.00 91.19 263 SER A O 1
ATOM 1990 N N . LYS A 1 264 ? 4.277 12.485 17.180 1.00 86.19 264 LYS A N 1
ATOM 1991 C CA . LYS A 1 264 ? 5.644 12.036 17.502 1.00 86.19 264 LYS A CA 1
ATOM 1992 C C . LYS A 1 264 ? 6.124 12.468 18.898 1.00 86.19 264 LYS A C 1
ATOM 1994 O O . LYS A 1 264 ? 7.084 11.907 19.416 1.00 86.19 264 LYS A O 1
ATOM 1999 N N . ASP A 1 265 ? 5.494 13.498 19.465 1.00 86.94 265 ASP A N 1
ATOM 2000 C CA . ASP A 1 265 ? 5.853 14.102 20.749 1.00 86.94 265 ASP A CA 1
ATOM 2001 C C . ASP A 1 265 ? 5.087 13.440 21.917 1.00 86.94 265 ASP A C 1
ATOM 2003 O O . ASP A 1 265 ? 5.203 13.865 23.069 1.00 86.94 265 ASP A O 1
ATOM 2007 N N . LYS A 1 266 ? 4.292 12.393 21.633 1.00 86.25 266 LYS A N 1
ATOM 2008 C CA . LYS A 1 266 ? 3.480 11.647 22.600 1.00 86.25 266 LYS A CA 1
ATOM 2009 C C . LYS A 1 266 ? 3.886 10.173 22.624 1.00 86.25 266 LYS A C 1
ATOM 2011 O O . LYS A 1 266 ? 3.633 9.404 21.703 1.00 86.25 266 LYS A O 1
ATOM 2016 N N . SER A 1 267 ? 4.514 9.759 23.723 1.00 79.88 267 SER A N 1
ATOM 2017 C CA . SER A 1 267 ? 4.797 8.343 23.990 1.00 79.88 267 SER A CA 1
ATOM 2018 C C . SER A 1 267 ? 3.485 7.534 24.046 1.00 79.88 267 SER A C 1
ATOM 2020 O O . SER A 1 267 ? 2.519 8.037 24.625 1.00 79.88 267 SER A O 1
ATOM 2022 N N . PRO A 1 268 ? 3.417 6.304 23.494 1.00 84.69 268 PRO A N 1
ATOM 2023 C CA . PRO A 1 268 ? 4.509 5.484 22.956 1.00 84.69 268 PRO A CA 1
ATOM 2024 C C . PRO A 1 268 ? 4.594 5.501 21.416 1.00 84.69 268 PRO A C 1
ATOM 2026 O O . PRO A 1 268 ? 4.864 4.463 20.816 1.00 84.69 268 PRO A O 1
ATOM 2029 N N . PHE A 1 269 ? 4.325 6.636 20.762 1.00 89.81 269 PHE A N 1
ATOM 2030 C CA . PHE A 1 269 ? 4.153 6.715 19.307 1.00 89.81 269 PHE A CA 1
ATOM 2031 C C . PHE A 1 269 ? 5.356 7.381 18.601 1.00 89.81 269 PHE A C 1
ATOM 2033 O O . PHE A 1 269 ? 5.350 8.590 18.366 1.00 89.81 269 PHE A O 1
ATOM 2040 N N . PRO A 1 270 ? 6.426 6.633 18.259 1.00 93.56 270 PRO A N 1
ATOM 2041 C CA . PRO A 1 270 ? 7.630 7.213 17.674 1.00 93.56 270 PRO A CA 1
ATOM 2042 C C . PRO A 1 270 ? 7.481 7.525 16.181 1.00 93.56 270 PRO A C 1
ATOM 2044 O O . PRO A 1 270 ? 6.702 6.913 15.443 1.00 93.56 270 PRO A O 1
ATOM 2047 N N . ARG A 1 271 ? 8.361 8.403 15.692 1.00 93.50 271 ARG A N 1
ATOM 2048 C CA . ARG A 1 271 ? 8.705 8.424 14.267 1.00 93.50 271 ARG A CA 1
ATOM 2049 C C . ARG A 1 271 ? 9.522 7.189 13.880 1.00 93.50 271 ARG A C 1
ATOM 2051 O O . ARG A 1 271 ? 10.372 6.781 14.666 1.00 93.50 271 ARG A O 1
ATOM 2058 N N . PRO A 1 272 ? 9.318 6.638 12.670 1.00 95.25 272 PRO A N 1
ATOM 2059 C CA . PRO A 1 272 ? 8.457 7.130 11.590 1.00 95.25 272 PRO A CA 1
ATOM 2060 C C . PRO A 1 272 ? 7.054 6.489 11.560 1.00 95.25 272 PRO A C 1
ATOM 2062 O O . PRO A 1 272 ? 6.337 6.666 10.581 1.00 95.25 272 PRO A O 1
ATOM 2065 N N . LEU A 1 273 ? 6.654 5.754 12.607 1.00 96.88 273 LEU A N 1
ATOM 2066 C CA . LEU A 1 273 ? 5.381 5.022 12.631 1.00 96.88 273 LEU A CA 1
ATOM 2067 C C . LEU A 1 273 ? 4.156 5.936 12.723 1.00 96.88 273 LEU A C 1
ATOM 2069 O O . LEU A 1 273 ? 3.090 5.557 12.242 1.00 96.88 273 LEU A O 1
ATOM 2073 N N . VAL A 1 274 ? 4.292 7.134 13.297 1.00 96.75 274 VAL A N 1
ATOM 2074 C CA . VAL A 1 274 ? 3.218 8.139 13.311 1.00 96.75 274 VAL A CA 1
ATOM 2075 C C . VAL A 1 274 ? 3.590 9.408 12.562 1.00 96.75 274 VAL A C 1
ATOM 2077 O O . VAL A 1 274 ? 4.722 9.878 12.647 1.00 96.75 274 VAL A O 1
ATOM 2080 N N . TRP A 1 275 ? 2.639 9.983 11.831 1.00 95.69 275 TRP A N 1
ATOM 2081 C CA . TRP A 1 275 ? 2.850 11.150 10.973 1.00 95.69 275 TRP A CA 1
ATOM 2082 C C . TRP A 1 275 ? 1.638 12.084 10.999 1.00 95.69 275 TRP A C 1
ATOM 2084 O O . TRP A 1 275 ? 0.496 11.622 11.045 1.00 95.69 275 TRP A O 1
ATOM 2094 N N . GLN A 1 276 ? 1.889 13.395 10.945 1.00 93.44 276 GLN A N 1
ATOM 2095 C CA . GLN A 1 276 ? 0.859 14.433 10.974 1.00 93.44 276 GLN A CA 1
ATOM 2096 C C . GLN A 1 276 ? 1.240 15.558 10.020 1.00 93.44 276 GLN A C 1
ATOM 2098 O O . GLN A 1 276 ? 2.141 16.342 10.323 1.00 93.44 276 GLN A O 1
ATOM 2103 N N . ARG A 1 277 ? 0.483 15.744 8.932 1.00 91.19 277 ARG A N 1
ATOM 2104 C CA . ARG A 1 277 ? 0.777 16.789 7.938 1.00 91.19 277 ARG A CA 1
ATOM 2105 C C . ARG A 1 277 ? 0.998 18.175 8.553 1.00 91.19 277 ARG A C 1
ATOM 2107 O O . ARG A 1 277 ? 1.924 18.867 8.144 1.00 91.19 277 ARG A O 1
ATOM 2114 N N . ARG A 1 278 ? 0.209 18.562 9.566 1.00 88.88 278 ARG A N 1
ATOM 2115 C CA . ARG A 1 278 ? 0.377 19.851 10.268 1.00 88.88 278 ARG A CA 1
ATOM 2116 C C . ARG A 1 278 ? 1.736 19.993 10.966 1.00 88.88 278 ARG A C 1
ATOM 2118 O O . ARG A 1 278 ? 2.272 21.092 11.008 1.00 88.88 278 ARG A O 1
ATOM 2125 N N . ALA A 1 279 ? 2.266 18.909 11.534 1.00 88.06 279 ALA A N 1
ATOM 2126 C CA . ALA A 1 279 ? 3.536 18.906 12.260 1.00 88.06 279 ALA A CA 1
ATOM 2127 C C . ALA A 1 279 ? 4.752 18.803 11.322 1.00 88.06 279 ALA A C 1
ATOM 2129 O O . ALA A 1 279 ? 5.838 19.253 11.681 1.00 88.06 279 ALA A O 1
ATOM 2130 N N . ASP A 1 280 ? 4.568 18.209 10.139 1.00 87.88 280 ASP A N 1
ATOM 2131 C CA . ASP A 1 280 ? 5.630 17.943 9.162 1.00 87.88 280 ASP A CA 1
ATOM 2132 C C . ASP A 1 280 ? 5.763 19.002 8.073 1.00 87.88 280 ASP A C 1
ATOM 2134 O O . ASP A 1 280 ? 6.866 19.440 7.757 1.00 87.88 280 ASP A O 1
ATOM 2138 N N . LEU A 1 281 ? 4.632 19.396 7.486 1.00 88.62 281 LEU A N 1
ATOM 2139 C CA . LEU A 1 281 ? 4.552 20.274 6.316 1.00 88.62 281 LEU A CA 1
ATOM 2140 C C . LEU A 1 281 ? 3.852 21.608 6.637 1.00 88.62 281 LEU A C 1
ATOM 2142 O O . LEU A 1 281 ? 3.794 22.496 5.787 1.00 88.62 281 LEU A O 1
ATOM 2146 N N . GLY A 1 282 ? 3.302 21.748 7.847 1.00 84.94 282 GLY A N 1
ATOM 2147 C CA . GLY A 1 282 ? 2.516 22.905 8.269 1.00 84.94 282 GLY A CA 1
ATOM 2148 C C . GLY A 1 282 ? 1.093 22.946 7.694 1.00 84.94 282 GLY A C 1
ATOM 2149 O O . GLY A 1 282 ? 0.580 21.985 7.113 1.00 84.94 282 GLY A O 1
ATOM 2150 N N . GLY A 1 283 ? 0.454 24.107 7.862 1.00 76.44 283 GLY A N 1
ATOM 2151 C CA . GLY A 1 283 ? -0.897 24.401 7.376 1.00 76.44 283 GLY A CA 1
ATOM 2152 C C . GLY A 1 283 ? -2.031 23.918 8.289 1.00 76.44 283 GLY A C 1
ATOM 2153 O O . GLY A 1 283 ? -1.837 23.118 9.202 1.00 76.44 283 GLY A O 1
ATOM 2154 N N . ASP A 1 284 ? -3.241 24.419 8.028 1.00 73.88 284 ASP A N 1
ATOM 2155 C CA . ASP A 1 284 ? -4.386 24.247 8.933 1.00 73.88 284 ASP A CA 1
ATOM 2156 C C . ASP A 1 284 ? -5.183 22.957 8.716 1.00 73.88 284 ASP A C 1
ATOM 2158 O O . ASP A 1 284 ? -5.836 22.479 9.644 1.00 73.88 284 ASP A O 1
ATOM 2162 N N . ASN A 1 285 ? -5.130 22.329 7.541 1.00 75.69 285 ASN A N 1
ATOM 2163 C CA . ASN A 1 285 ? -5.832 21.059 7.325 1.00 75.69 285 ASN A CA 1
ATOM 2164 C C . ASN A 1 285 ? -4.999 19.905 7.919 1.00 75.69 285 ASN A C 1
ATOM 2166 O O . ASN A 1 285 ? -3.803 19.846 7.641 1.00 75.69 285 ASN A O 1
ATOM 2170 N N . PRO A 1 286 ? -5.556 18.980 8.718 1.00 85.44 286 PRO A N 1
ATOM 2171 C CA . PRO A 1 286 ? -4.838 17.783 9.149 1.00 85.44 286 PRO A CA 1
ATOM 2172 C C . PRO A 1 286 ? -4.770 16.732 8.040 1.00 85.44 286 PRO A C 1
ATOM 2174 O O . PRO A 1 286 ? -5.473 16.834 7.039 1.00 85.44 286 PRO A O 1
ATOM 2177 N N . ALA A 1 287 ? -3.881 15.767 8.242 1.00 94.06 287 ALA A N 1
ATOM 2178 C CA . ALA A 1 287 ? -3.879 14.417 7.688 1.00 94.06 287 ALA A CA 1
ATOM 2179 C C . ALA A 1 287 ? -2.971 13.615 8.627 1.00 94.06 287 ALA A C 1
ATOM 2181 O O . ALA A 1 287 ? -1.867 14.082 8.934 1.00 94.06 287 ALA A O 1
ATOM 2182 N N . SER A 1 288 ? -3.445 12.488 9.150 1.00 96.50 288 SER A N 1
ATOM 2183 C CA . SER A 1 288 ? -2.811 11.824 10.291 1.00 96.50 288 SER A CA 1
ATOM 2184 C C . SER A 1 288 ? -2.770 10.313 10.086 1.00 96.50 288 SER A C 1
ATOM 2186 O O . SER A 1 288 ? -3.807 9.710 9.827 1.00 96.50 288 SER A O 1
ATOM 2188 N N . ASN A 1 289 ? -1.591 9.698 10.219 1.00 97.88 289 ASN A N 1
ATOM 2189 C CA . ASN A 1 289 ? -1.389 8.250 10.075 1.00 97.88 289 ASN A CA 1
ATOM 2190 C C . ASN A 1 289 ? -0.677 7.688 11.309 1.00 97.88 289 ASN A C 1
ATOM 2192 O O . ASN A 1 289 ? 0.256 8.308 11.818 1.00 97.88 289 ASN A O 1
ATOM 2196 N N . CYS A 1 290 ? -1.084 6.503 11.756 1.00 98.00 290 CYS A N 1
ATOM 2197 C CA . CYS A 1 290 ? -0.420 5.721 12.790 1.00 98.00 290 CYS A CA 1
ATOM 2198 C C . CYS A 1 290 ? -0.306 4.265 12.326 1.00 98.00 290 CYS A C 1
ATOM 2200 O O . CYS A 1 290 ? -1.318 3.609 12.092 1.00 98.00 290 CYS A O 1
ATOM 2202 N N . TYR A 1 291 ? 0.932 3.789 12.191 1.00 98.12 291 TYR A N 1
ATOM 2203 C CA . TYR A 1 291 ? 1.319 2.420 11.836 1.00 98.12 291 TYR A CA 1
ATOM 2204 C C . TYR A 1 291 ? 1.899 1.658 13.043 1.00 98.12 291 TYR A C 1
ATOM 2206 O O . TYR A 1 291 ? 2.661 0.707 12.883 1.00 98.12 291 TYR A O 1
ATOM 2214 N N . MET A 1 292 ? 1.602 2.106 14.269 1.00 97.50 292 MET A N 1
ATOM 2215 C CA . MET A 1 292 ? 1.994 1.395 15.486 1.00 97.50 292 MET A CA 1
ATOM 2216 C C . MET A 1 292 ? 1.111 0.145 15.645 1.00 97.50 292 MET A C 1
ATOM 2218 O O . MET A 1 292 ? -0.106 0.306 15.745 1.00 97.50 292 MET A O 1
ATOM 2222 N N . PRO A 1 293 ? 1.669 -1.080 15.700 1.00 98.19 293 PRO A N 1
ATOM 2223 C CA . PRO A 1 293 ? 0.866 -2.288 15.840 1.00 98.19 293 PRO A CA 1
ATOM 2224 C C . PRO A 1 293 ? 0.169 -2.355 17.201 1.00 98.19 293 PRO A C 1
ATOM 2226 O O . PRO A 1 293 ? 0.817 -2.233 18.244 1.00 98.19 293 PRO A O 1
ATOM 2229 N N . ILE A 1 294 ? -1.141 -2.608 17.193 1.00 98.19 294 ILE A N 1
ATOM 2230 C CA . ILE A 1 294 ? -1.963 -2.788 18.400 1.00 98.19 294 ILE A CA 1
ATOM 2231 C C . ILE A 1 294 ? -2.558 -4.211 18.381 1.00 98.19 294 ILE A C 1
ATOM 2233 O O . ILE A 1 294 ? -3.677 -4.408 17.898 1.00 98.19 294 ILE A O 1
ATOM 2237 N N . PRO A 1 295 ? -1.802 -5.234 18.830 1.00 98.50 295 PRO A N 1
ATOM 2238 C CA . PRO A 1 295 ? -2.282 -6.611 18.945 1.00 98.50 295 PRO A CA 1
ATOM 2239 C C . PRO A 1 295 ? -3.318 -6.815 20.061 1.00 98.50 295 PRO A C 1
ATOM 2241 O O . PRO A 1 295 ? -3.315 -6.115 21.075 1.00 98.50 295 PRO A O 1
ATOM 2244 N N . PHE A 1 296 ? -4.182 -7.815 19.891 1.00 98.69 296 PHE A N 1
ATOM 2245 C CA . PHE A 1 296 ? -5.205 -8.229 20.855 1.00 98.69 296 PHE A CA 1
ATOM 2246 C C . PHE A 1 296 ? -5.413 -9.752 20.822 1.00 98.69 296 PHE A C 1
ATOM 2248 O O . PHE A 1 296 ? -5.350 -10.376 19.763 1.00 98.69 296 PHE A O 1
ATOM 2255 N N . ALA A 1 297 ? -5.635 -10.364 21.988 1.00 98.38 297 ALA A N 1
ATOM 2256 C CA . ALA A 1 297 ? -5.644 -11.818 22.157 1.00 98.38 297 ALA A CA 1
ATOM 2257 C C . ALA A 1 297 ? -6.987 -12.487 21.827 1.00 98.38 297 ALA A C 1
ATOM 2259 O O . ALA A 1 297 ? -7.011 -13.656 21.443 1.00 98.38 297 ALA A O 1
ATOM 2260 N N . LYS A 1 298 ? -8.104 -11.783 22.031 1.00 98.38 298 LYS A N 1
ATOM 2261 C CA . LYS A 1 298 ? -9.469 -12.324 21.903 1.00 98.38 298 LYS A CA 1
ATOM 2262 C C . LYS A 1 298 ? -10.438 -11.374 21.215 1.00 98.38 298 LYS A C 1
ATOM 2264 O O . LYS A 1 298 ? -11.356 -11.847 20.548 1.00 98.38 298 LYS A O 1
ATOM 2269 N N . SER A 1 299 ? -10.301 -10.070 21.441 1.00 98.69 299 SER A N 1
ATOM 2270 C CA . SER A 1 299 ? -11.141 -9.054 20.805 1.00 98.69 299 SER A CA 1
ATOM 2271 C C . SER A 1 299 ? -10.574 -7.650 20.987 1.00 98.69 299 SER A C 1
ATOM 2273 O O . SER A 1 299 ? -9.799 -7.384 21.907 1.00 98.69 299 SER A O 1
ATOM 2275 N N . CYS A 1 300 ? -11.008 -6.728 20.133 1.00 98.81 300 CYS A N 1
ATOM 2276 C CA . CYS A 1 300 ? -10.797 -5.302 20.327 1.00 98.81 300 CYS A CA 1
ATOM 2277 C C . CYS A 1 300 ? -12.052 -4.524 19.911 1.00 98.81 300 CYS A C 1
ATOM 2279 O O . CYS A 1 300 ? -12.571 -4.716 18.811 1.00 98.81 300 CYS A O 1
ATOM 2281 N N . LYS A 1 301 ? -12.530 -3.624 20.773 1.00 98.81 301 LYS A N 1
ATOM 2282 C CA . LYS A 1 301 ? -13.500 -2.583 20.407 1.00 98.81 301 LYS A CA 1
ATOM 2283 C C . LYS A 1 301 ? -12.810 -1.228 20.481 1.00 98.81 301 LYS A C 1
ATOM 2285 O O . LYS A 1 301 ? -12.181 -0.913 21.491 1.00 98.81 301 LYS A O 1
ATOM 2290 N N . VAL A 1 302 ? -12.939 -0.436 19.422 1.00 98.88 302 VAL A N 1
ATOM 2291 C CA . VAL A 1 302 ? -12.420 0.932 19.347 1.00 98.88 302 VAL A CA 1
ATOM 2292 C C . VAL A 1 302 ? -13.598 1.889 19.316 1.00 98.88 302 VAL A C 1
ATOM 2294 O O . VAL A 1 302 ? -14.484 1.753 18.469 1.00 98.88 302 VAL A O 1
ATOM 2297 N N . THR A 1 303 ? -13.623 2.856 20.227 1.00 98.81 303 THR A N 1
ATOM 2298 C CA . THR A 1 303 ? -14.687 3.866 20.301 1.00 98.81 303 THR A CA 1
ATOM 2299 C C . THR A 1 303 ? -14.109 5.275 20.301 1.00 98.81 303 THR A C 1
ATOM 2301 O O . THR A 1 303 ? -12.952 5.499 20.665 1.00 98.81 303 THR A O 1
ATOM 2304 N N . SER A 1 304 ? -14.929 6.235 19.884 1.00 98.62 304 SER A N 1
ATOM 2305 C CA . SER A 1 304 ? -14.719 7.648 20.176 1.00 98.62 304 SER A CA 1
ATOM 2306 C C . SER A 1 304 ? -15.601 8.062 21.354 1.00 98.62 304 SER A C 1
ATOM 2308 O O . SER A 1 304 ? -16.678 7.492 21.544 1.00 98.62 304 SER A O 1
ATOM 2310 N N . ASP A 1 305 ? -15.177 9.070 22.126 1.00 98.06 305 ASP A N 1
ATOM 2311 C CA . ASP A 1 305 ? -15.898 9.556 23.317 1.00 98.06 305 ASP A CA 1
ATOM 2312 C C . ASP A 1 305 ? -17.356 9.950 23.052 1.00 98.06 305 ASP A C 1
ATOM 2314 O O . ASP A 1 305 ? -18.168 9.946 23.974 1.00 98.06 305 ASP A O 1
ATOM 2318 N N . LYS A 1 306 ? -17.675 10.275 21.796 1.00 98.00 306 LYS A N 1
ATOM 2319 C CA . LYS A 1 306 ? -19.022 10.462 21.251 1.00 98.00 306 LYS A CA 1
ATOM 2320 C C . LYS A 1 306 ? -18.984 10.410 19.724 1.00 98.00 306 LYS A C 1
ATOM 2322 O O . LYS A 1 306 ? -17.916 10.311 19.123 1.00 98.00 306 LYS A O 1
ATOM 2327 N N . ALA A 1 307 ? -20.139 10.549 19.080 1.00 98.00 307 ALA A N 1
ATOM 2328 C CA . ALA A 1 307 ? -20.186 10.765 17.638 1.00 98.00 307 ALA A CA 1
ATOM 2329 C C . ALA A 1 307 ? -19.638 12.161 17.277 1.00 98.00 307 ALA A C 1
ATOM 2331 O O . ALA A 1 307 ? -20.158 13.188 17.722 1.00 98.00 307 ALA A O 1
ATOM 2332 N N . HIS A 1 308 ? -18.607 12.200 16.433 1.00 98.06 308 HIS A N 1
ATOM 2333 C CA . HIS A 1 308 ? -18.054 13.408 15.822 1.00 98.06 308 HIS A CA 1
ATOM 2334 C C . HIS A 1 308 ? -18.163 13.308 14.303 1.00 98.06 308 HIS A C 1
ATOM 2336 O O . HIS A 1 308 ? -18.043 12.230 13.732 1.00 98.06 308 HIS A O 1
ATOM 2342 N N . ARG A 1 309 ? -18.289 14.442 13.609 1.00 96.69 309 ARG A N 1
ATOM 2343 C CA . ARG A 1 309 ? -18.130 14.470 12.147 1.00 96.69 309 ARG A CA 1
ATOM 2344 C C . ARG A 1 309 ? -16.643 14.396 11.793 1.00 96.69 309 ARG A C 1
ATOM 2346 O O . ARG A 1 309 ? -15.999 15.442 11.668 1.00 96.69 309 ARG A O 1
ATOM 2353 N N . GLN A 1 310 ? -16.100 13.184 11.719 1.00 96.06 310 GLN A N 1
ATOM 2354 C CA . GLN A 1 310 ? -14.694 12.903 11.415 1.00 96.06 310 GLN A CA 1
ATOM 2355 C C . GLN A 1 310 ? -14.553 11.782 10.380 1.00 96.06 310 GLN A C 1
ATOM 2357 O O . GLN A 1 310 ? -15.378 10.869 10.363 1.00 96.06 310 GLN A O 1
ATOM 2362 N N . TYR A 1 311 ? -13.508 11.857 9.560 1.00 98.19 311 TYR A N 1
ATOM 2363 C CA . TYR A 1 311 ? -13.091 10.780 8.663 1.00 98.19 311 TYR A CA 1
ATOM 2364 C C . TYR A 1 311 ? -12.129 9.854 9.409 1.00 98.19 311 TYR A C 1
ATOM 2366 O O . TYR A 1 311 ? -11.261 10.357 10.133 1.00 98.19 311 TYR A O 1
ATOM 2374 N N . TYR A 1 312 ? -12.250 8.536 9.272 1.00 98.62 312 TYR A N 1
ATOM 2375 C CA . TYR A 1 312 ? -11.289 7.605 9.865 1.00 98.62 312 TYR A CA 1
ATOM 2376 C C . TYR A 1 312 ? -11.176 6.281 9.104 1.00 98.62 312 TYR A C 1
ATOM 2378 O O . TYR A 1 312 ? -12.158 5.789 8.556 1.00 98.62 312 TYR A O 1
ATOM 2386 N N . HIS A 1 313 ? -9.996 5.663 9.192 1.00 98.81 313 HIS A N 1
ATOM 2387 C CA . HIS A 1 313 ? -9.724 4.274 8.811 1.00 98.81 313 HIS A CA 1
ATOM 2388 C C . HIS A 1 313 ? -9.109 3.529 10.004 1.00 98.81 313 HIS A C 1
ATOM 2390 O O . HIS A 1 313 ? -8.238 4.074 10.684 1.00 98.81 313 HIS A O 1
ATOM 2396 N N . ILE A 1 314 ? -9.521 2.281 10.233 1.00 98.88 314 ILE A N 1
ATOM 2397 C CA . ILE A 1 314 ? -8.922 1.331 11.181 1.00 98.88 314 ILE A CA 1
ATOM 2398 C C . ILE A 1 314 ? -8.717 0.012 10.423 1.00 98.88 314 ILE A C 1
ATOM 2400 O O . ILE A 1 314 ? -9.648 -0.781 10.276 1.00 98.88 314 ILE A O 1
ATOM 2404 N N . GLY A 1 315 ? -7.506 -0.188 9.900 1.00 98.75 315 GLY A N 1
ATOM 2405 C CA . GLY A 1 315 ? -7.083 -1.386 9.172 1.00 98.75 315 GLY A CA 1
ATOM 2406 C C . GLY A 1 315 ? -6.443 -2.412 10.106 1.00 98.75 315 GLY A C 1
ATOM 2407 O O . GLY A 1 315 ? -5.559 -2.070 10.898 1.00 98.75 315 GLY A O 1
ATOM 2408 N N . TYR A 1 316 ? -6.882 -3.665 10.020 1.00 98.88 316 TYR A N 1
ATOM 2409 C CA . TYR A 1 316 ? -6.504 -4.735 10.943 1.00 98.88 316 TYR A CA 1
ATOM 2410 C C . TYR A 1 316 ? -6.405 -6.099 10.250 1.00 98.88 316 TYR A C 1
ATOM 2412 O O . TYR A 1 316 ? -6.966 -6.308 9.174 1.00 98.88 316 TYR A O 1
ATOM 2420 N N . SER A 1 317 ? -5.730 -7.046 10.900 1.00 98.56 317 SER A N 1
ATOM 2421 C CA . SER A 1 317 ? -5.804 -8.473 10.570 1.00 98.56 317 SER A CA 1
ATOM 2422 C C . SER A 1 317 ? -6.365 -9.276 11.738 1.00 98.56 317 SER A C 1
ATOM 2424 O O . SER A 1 317 ? -6.085 -8.973 12.899 1.00 98.56 317 SER A O 1
ATOM 2426 N N . LEU A 1 318 ? -7.111 -10.332 11.422 1.00 98.62 318 LEU A N 1
ATOM 2427 C CA . LEU A 1 318 ? -7.425 -11.429 12.335 1.00 98.62 318 LEU A CA 1
ATOM 2428 C C . LEU A 1 318 ? -6.565 -12.639 11.981 1.00 98.62 318 LEU A C 1
ATOM 2430 O O . LEU A 1 318 ? -6.291 -12.890 10.806 1.00 98.62 318 LEU A O 1
ATOM 2434 N N . PHE A 1 319 ? -6.170 -13.388 13.003 1.00 98.00 319 PHE A N 1
ATOM 2435 C CA . PHE A 1 319 ? -5.428 -14.638 12.889 1.00 98.00 319 PHE A CA 1
ATOM 2436 C C . PHE A 1 319 ? -6.359 -15.840 13.148 1.00 98.00 319 PHE A C 1
ATOM 2438 O O . PHE A 1 319 ? -7.461 -15.662 13.683 1.00 98.00 319 PHE A O 1
ATOM 2445 N N . PRO A 1 320 ? -5.938 -17.076 12.815 1.00 96.88 320 PRO A N 1
ATOM 2446 C CA . PRO A 1 320 ? -6.636 -18.291 13.231 1.00 96.88 320 PRO A CA 1
ATOM 2447 C C . PRO A 1 320 ? -6.971 -18.299 14.730 1.00 96.88 320 PRO A C 1
ATOM 2449 O O . PRO A 1 320 ? -6.212 -17.790 15.554 1.00 96.88 320 PRO A O 1
ATOM 2452 N N . LYS A 1 321 ? -8.127 -18.868 15.100 1.00 94.62 321 LYS A N 1
ATOM 2453 C CA . LYS A 1 321 ? -8.690 -18.763 16.466 1.00 94.62 321 LYS A CA 1
ATOM 2454 C C . LYS A 1 321 ? -7.808 -19.372 17.565 1.00 94.62 321 LYS A C 1
ATOM 2456 O O . LYS A 1 321 ? -8.000 -19.065 18.738 1.00 94.62 321 LYS A O 1
ATOM 2461 N N . ASP A 1 322 ? -6.888 -20.254 17.196 1.00 93.75 322 ASP A N 1
ATOM 2462 C CA . ASP A 1 322 ? -5.904 -20.909 18.055 1.00 93.75 322 ASP A CA 1
ATOM 2463 C C . ASP A 1 322 ? -4.565 -20.149 18.154 1.00 93.75 322 ASP A C 1
ATOM 2465 O O . ASP A 1 322 ? -3.757 -20.452 19.040 1.00 93.75 322 ASP A O 1
ATOM 2469 N N . THR A 1 323 ? -4.341 -19.127 17.318 1.00 96.44 323 THR A N 1
ATOM 2470 C CA . THR A 1 323 ? -3.152 -18.268 17.379 1.00 96.44 323 THR A CA 1
ATOM 2471 C C . THR A 1 323 ? -3.117 -17.498 18.696 1.00 96.44 323 THR A C 1
ATOM 2473 O O . THR A 1 323 ? -3.965 -16.658 18.992 1.00 96.44 323 THR A O 1
ATOM 2476 N N . ARG A 1 324 ? -2.083 -17.757 19.499 1.00 96.88 324 ARG A N 1
ATOM 2477 C CA . ARG A 1 324 ? -1.847 -17.055 20.764 1.00 96.88 324 ARG A CA 1
ATOM 2478 C C . ARG A 1 324 ? -1.189 -15.707 20.485 1.00 96.88 324 ARG A C 1
ATOM 2480 O O . ARG A 1 324 ? -0.036 -15.665 20.072 1.00 96.88 324 ARG A O 1
ATOM 2487 N N . VAL A 1 325 ? -1.900 -14.620 20.758 1.00 97.69 325 VAL A N 1
ATOM 2488 C CA . VAL A 1 325 ? -1.403 -13.239 20.654 1.00 97.69 325 VAL A CA 1
ATOM 2489 C C . VAL A 1 325 ? -1.301 -12.627 22.050 1.00 97.69 325 VAL A C 1
ATOM 2491 O O . VAL A 1 325 ? -2.167 -12.862 22.891 1.00 97.69 325 VAL A O 1
ATOM 2494 N N . SER A 1 326 ? -0.250 -11.849 22.306 1.00 97.50 326 SER A N 1
ATOM 2495 C CA . SER A 1 326 ? -0.161 -10.985 23.486 1.00 97.50 326 SER A CA 1
ATOM 2496 C C . SER A 1 326 ? -0.853 -9.655 23.210 1.00 97.50 326 SER A C 1
ATOM 2498 O O . SER A 1 326 ? -0.487 -8.946 22.274 1.00 97.50 326 SER A O 1
ATOM 2500 N N . THR A 1 327 ? -1.825 -9.297 24.044 1.00 98.00 327 THR A N 1
ATOM 2501 C CA . THR A 1 327 ? -2.537 -8.017 23.954 1.00 98.00 327 THR A CA 1
ATOM 2502 C C . THR A 1 327 ? -1.612 -6.829 24.216 1.00 98.00 327 THR A C 1
ATOM 2504 O O . THR A 1 327 ? -0.721 -6.884 25.067 1.00 98.00 327 THR A O 1
ATOM 2507 N N . PHE A 1 328 ? -1.832 -5.751 23.464 1.00 97.00 328 PHE A N 1
ATOM 2508 C CA . PHE A 1 328 ? -1.056 -4.521 23.519 1.00 97.00 328 PHE A CA 1
ATOM 2509 C C . PHE A 1 328 ? -1.056 -3.877 24.915 1.00 97.00 328 PHE A C 1
ATOM 2511 O O . PHE A 1 328 ? -2.075 -3.814 25.604 1.00 97.00 328 PHE A O 1
ATOM 2518 N N . ARG A 1 329 ? 0.103 -3.338 25.301 1.00 94.19 329 ARG A N 1
ATOM 2519 C CA . ARG A 1 329 ? 0.335 -2.580 26.537 1.00 94.19 329 ARG A CA 1
ATOM 2520 C C . ARG A 1 329 ? 1.331 -1.450 26.272 1.00 94.19 329 ARG A C 1
ATOM 2522 O O . ARG A 1 329 ? 2.147 -1.544 25.361 1.00 94.19 329 ARG A O 1
ATOM 2529 N N . LEU A 1 330 ? 1.257 -0.388 27.078 1.00 91.94 330 LEU A N 1
ATOM 2530 C CA . LEU A 1 330 ? 2.157 0.772 26.978 1.00 91.94 330 LEU A CA 1
ATOM 2531 C C . LEU A 1 330 ? 3.584 0.449 27.435 1.00 91.94 330 LEU A C 1
ATOM 2533 O O . LEU A 1 330 ? 4.555 0.933 26.855 1.00 91.94 330 LEU A O 1
ATOM 2537 N N . GLU A 1 331 ? 3.701 -0.351 28.493 1.00 92.31 331 GLU A N 1
ATOM 2538 C CA . GLU A 1 331 ? 4.979 -0.839 28.999 1.00 92.31 331 GLU A CA 1
ATOM 2539 C C . GLU A 1 331 ? 5.606 -1.801 27.991 1.00 92.31 331 GLU A C 1
ATOM 2541 O O . GLU A 1 331 ? 4.925 -2.685 27.473 1.00 92.31 331 GLU A O 1
ATOM 2546 N N . ARG A 1 332 ? 6.913 -1.672 27.760 1.00 93.50 332 ARG A N 1
ATOM 2547 C CA . ARG A 1 332 ? 7.691 -2.536 26.865 1.00 93.50 332 ARG A CA 1
ATOM 2548 C C . ARG A 1 332 ? 8.883 -3.114 27.623 1.00 93.50 332 ARG A C 1
ATOM 2550 O O . ARG A 1 332 ? 9.445 -2.445 28.488 1.00 93.50 332 ARG A O 1
ATOM 2557 N N . THR A 1 333 ? 9.239 -4.368 27.352 1.00 95.06 333 THR A N 1
ATOM 2558 C CA . THR A 1 333 ? 10.487 -4.953 27.866 1.00 95.06 333 THR A CA 1
ATOM 2559 C C . THR A 1 333 ? 11.691 -4.351 27.127 1.00 95.06 333 THR A C 1
ATOM 2561 O O . THR A 1 333 ? 11.513 -3.774 26.049 1.00 95.06 333 THR A O 1
ATOM 2564 N N . PRO A 1 334 ? 12.928 -4.487 27.642 1.00 96.12 334 PRO A N 1
ATOM 2565 C CA . PRO A 1 334 ? 14.125 -4.039 26.927 1.00 96.12 334 PRO A CA 1
ATOM 2566 C C . PRO A 1 334 ? 14.254 -4.631 25.514 1.00 96.12 334 PRO A C 1
ATOM 2568 O O . PRO A 1 334 ? 14.736 -3.961 24.604 1.00 96.12 334 PRO A O 1
ATOM 2571 N N . GLU A 1 335 ? 13.785 -5.862 25.304 1.00 95.12 335 GLU A N 1
ATOM 2572 C CA . GLU A 1 335 ? 13.796 -6.551 24.009 1.00 95.12 335 GLU A CA 1
ATOM 2573 C C . GLU A 1 335 ? 12.758 -5.967 23.038 1.00 95.12 335 GLU A C 1
ATOM 2575 O O . GLU A 1 335 ? 13.053 -5.783 21.857 1.00 95.12 335 GLU A O 1
ATOM 2580 N N . GLU A 1 336 ? 11.558 -5.638 23.526 1.00 95.88 336 GLU A N 1
ATOM 2581 C CA . GLU A 1 336 ? 10.506 -4.972 22.743 1.00 95.88 336 GLU A CA 1
ATOM 2582 C C . GLU A 1 336 ? 10.871 -3.513 22.418 1.00 95.88 336 GLU A C 1
ATOM 2584 O O . GLU A 1 336 ? 10.585 -3.034 21.320 1.00 95.88 336 GLU A O 1
ATOM 2589 N N . GLU A 1 337 ? 11.539 -2.811 23.340 1.00 96.06 337 GLU A N 1
ATOM 2590 C CA . GLU A 1 337 ? 12.118 -1.482 23.110 1.00 96.06 337 GLU A CA 1
ATOM 2591 C C . GLU A 1 337 ? 13.203 -1.539 22.030 1.00 96.06 337 GLU A C 1
ATOM 2593 O O . GLU A 1 337 ? 13.148 -0.793 21.052 1.00 96.06 337 GLU A O 1
ATOM 2598 N N . ALA A 1 338 ? 14.145 -2.481 22.151 1.00 96.81 338 ALA A N 1
ATOM 2599 C CA . ALA A 1 338 ? 15.191 -2.686 21.158 1.00 96.81 338 ALA A CA 1
ATOM 2600 C C . ALA A 1 338 ? 14.613 -3.052 19.781 1.00 96.81 338 ALA A C 1
ATOM 2602 O O . ALA A 1 338 ? 15.079 -2.524 18.773 1.00 96.81 338 ALA A O 1
ATOM 2603 N N . ALA A 1 339 ? 13.587 -3.909 19.720 1.00 97.25 339 ALA A N 1
ATOM 2604 C CA . ALA A 1 339 ? 12.904 -4.249 18.473 1.00 97.25 339 ALA A CA 1
ATOM 2605 C C . ALA A 1 339 ? 12.254 -3.020 17.819 1.00 97.25 339 ALA A C 1
ATOM 2607 O O . ALA A 1 339 ? 12.513 -2.756 16.644 1.00 97.25 339 ALA A O 1
ATOM 2608 N N . LEU A 1 340 ? 11.500 -2.214 18.579 1.00 97.12 340 LEU A N 1
ATOM 2609 C CA . LEU A 1 340 ? 10.898 -0.988 18.049 1.00 97.12 340 LEU A CA 1
ATOM 2610 C C . LEU A 1 340 ? 11.966 0.000 17.556 1.00 97.12 340 LEU A C 1
ATOM 2612 O O . LEU A 1 340 ? 11.837 0.553 16.466 1.00 97.12 340 LEU A O 1
ATOM 2616 N N . GLN A 1 341 ? 13.054 0.184 18.312 1.00 96.88 341 GLN A N 1
ATOM 2617 C CA . GLN A 1 341 ? 14.135 1.090 17.923 1.00 96.88 341 GLN A CA 1
ATOM 2618 C C . GLN A 1 341 ? 14.870 0.616 16.659 1.00 96.88 341 GLN A C 1
ATOM 2620 O O . GLN A 1 341 ? 15.170 1.448 15.801 1.00 96.88 341 GLN A O 1
ATOM 2625 N N . ARG A 1 342 ? 15.132 -0.694 16.493 1.00 97.12 342 ARG A N 1
ATOM 2626 C CA . ARG A 1 342 ? 15.692 -1.249 15.240 1.00 97.12 342 ARG A CA 1
ATOM 2627 C C . ARG A 1 342 ? 14.804 -0.900 14.048 1.00 97.12 342 ARG A C 1
ATOM 2629 O O . ARG A 1 342 ? 15.294 -0.372 13.054 1.00 97.12 342 ARG A O 1
ATOM 2636 N N . VAL A 1 343 ? 13.508 -1.178 14.170 1.00 97.69 343 VAL A N 1
ATOM 2637 C CA . VAL A 1 343 ? 12.511 -0.967 13.115 1.00 97.69 343 VAL A CA 1
ATOM 2638 C C . VAL A 1 343 ? 12.411 0.511 12.746 1.00 97.69 343 VAL A C 1
ATOM 2640 O O . VAL A 1 343 ? 12.525 0.859 11.571 1.00 97.69 343 VAL A O 1
ATOM 2643 N N . CYS A 1 344 ? 12.298 1.403 13.732 1.00 97.50 344 CYS A N 1
ATOM 2644 C CA . CYS A 1 344 ? 12.285 2.844 13.487 1.00 97.50 344 CYS A CA 1
ATOM 2645 C C . CYS A 1 344 ? 13.585 3.340 12.833 1.00 97.50 344 CYS A C 1
ATOM 2647 O O . CYS A 1 344 ? 13.516 4.168 11.927 1.00 97.50 344 CYS A O 1
ATOM 2649 N N . ASN A 1 345 ? 14.753 2.815 13.224 1.00 96.88 345 ASN A N 1
ATOM 2650 C CA . ASN A 1 345 ? 16.034 3.167 12.601 1.00 96.88 345 ASN A CA 1
ATOM 2651 C C . ASN A 1 345 ? 16.090 2.758 11.120 1.00 96.88 345 ASN A C 1
ATOM 2653 O O . ASN A 1 345 ? 16.508 3.566 10.295 1.00 96.88 345 ASN A O 1
ATOM 2657 N N . VAL A 1 346 ? 15.640 1.544 10.778 1.00 96.88 346 VAL A N 1
ATOM 2658 C CA . VAL A 1 346 ? 15.565 1.059 9.386 1.00 96.88 346 VAL A CA 1
ATOM 2659 C C . VAL A 1 346 ? 14.622 1.935 8.559 1.00 96.88 346 VAL A C 1
ATOM 2661 O O . VAL A 1 346 ? 14.985 2.412 7.487 1.00 96.88 346 VAL A O 1
ATOM 2664 N N . LEU A 1 347 ? 13.428 2.220 9.080 1.00 97.12 347 LEU A N 1
ATOM 2665 C CA . LEU A 1 347 ? 12.427 3.035 8.389 1.00 97.12 347 LEU A CA 1
ATOM 2666 C C . LEU A 1 347 ? 12.841 4.513 8.236 1.00 97.12 347 LEU A C 1
ATOM 2668 O O . LEU A 1 347 ? 12.368 5.183 7.322 1.00 97.12 347 LEU A O 1
ATOM 2672 N N . LEU A 1 348 ? 13.724 5.027 9.100 1.00 95.44 348 LEU A N 1
ATOM 2673 C CA . LEU A 1 348 ? 14.340 6.356 8.970 1.00 95.44 348 LEU A CA 1
ATOM 2674 C C . LEU A 1 348 ? 15.544 6.381 8.007 1.00 95.44 348 LEU A C 1
ATOM 2676 O O . LEU A 1 348 ? 16.075 7.458 7.739 1.00 95.44 348 LEU A O 1
ATOM 2680 N N . GLN A 1 349 ? 15.956 5.232 7.462 1.00 92.12 349 GLN A N 1
ATOM 2681 C CA . GLN A 1 349 ? 17.040 5.095 6.481 1.00 92.12 349 GLN A CA 1
ATOM 2682 C C . GLN A 1 349 ? 16.548 4.454 5.160 1.00 92.12 349 GLN A C 1
ATOM 2684 O O . GLN A 1 349 ? 17.106 3.450 4.709 1.00 92.12 349 GLN A O 1
ATOM 2689 N N . PRO A 1 350 ? 15.505 5.008 4.503 1.00 88.44 350 PRO A N 1
ATOM 2690 C CA . PRO A 1 350 ? 14.984 4.455 3.256 1.00 88.44 350 PRO A CA 1
ATOM 2691 C C . PRO A 1 350 ? 16.007 4.577 2.115 1.00 88.44 350 PRO A C 1
ATOM 2693 O O . PRO A 1 350 ? 16.806 5.514 2.063 1.00 88.44 350 PRO A O 1
ATOM 2696 N N . GLY A 1 351 ? 15.963 3.634 1.171 1.00 91.69 351 GLY A N 1
ATOM 2697 C CA . GLY A 1 351 ? 16.988 3.482 0.127 1.00 91.69 351 GLY A CA 1
ATOM 2698 C C . GLY A 1 351 ? 18.095 2.485 0.473 1.00 91.69 351 GLY A C 1
ATOM 2699 O O . GLY A 1 351 ? 18.957 2.229 -0.364 1.00 91.69 351 GLY A O 1
ATOM 2700 N N . VAL A 1 352 ? 18.041 1.881 1.662 1.00 92.62 352 VAL A N 1
ATOM 2701 C CA . VAL A 1 352 ? 18.822 0.699 2.046 1.00 92.62 352 VAL A CA 1
ATOM 2702 C C . VAL A 1 352 ? 17.877 -0.496 2.171 1.00 92.62 352 VAL A C 1
ATOM 2704 O O . VAL A 1 352 ? 16.735 -0.348 2.604 1.00 92.62 352 VAL A O 1
ATOM 2707 N N . ASP A 1 353 ? 18.345 -1.678 1.776 1.00 94.38 353 ASP A N 1
ATOM 2708 C CA . ASP A 1 353 ? 17.590 -2.922 1.904 1.00 94.38 353 ASP A CA 1
ATOM 2709 C C . ASP A 1 353 ? 17.378 -3.272 3.395 1.00 94.38 353 ASP A C 1
ATOM 2711 O O . ASP A 1 353 ? 18.369 -3.492 4.101 1.00 94.38 353 ASP A O 1
ATOM 2715 N N . PRO A 1 354 ? 16.126 -3.352 3.895 1.00 93.31 354 PRO A N 1
ATOM 2716 C CA . PRO A 1 354 ? 15.847 -3.579 5.315 1.00 93.31 354 PRO A CA 1
ATOM 2717 C C . PRO A 1 354 ? 16.286 -4.956 5.826 1.00 93.31 354 PRO A C 1
ATOM 2719 O O . PRO A 1 354 ? 16.466 -5.131 7.029 1.00 93.31 354 PRO A O 1
ATOM 2722 N N . GLN A 1 355 ? 16.456 -5.932 4.929 1.00 93.38 355 GLN A N 1
ATOM 2723 C CA . GLN A 1 355 ? 16.967 -7.268 5.243 1.00 93.38 355 GLN A CA 1
ATOM 2724 C C . GLN A 1 355 ? 18.021 -7.632 4.189 1.00 93.38 355 GLN A C 1
ATOM 2726 O O . GLN A 1 355 ? 17.843 -8.555 3.390 1.00 93.38 355 GLN A O 1
ATOM 2731 N N . GLY A 1 356 ? 19.112 -6.862 4.140 1.00 89.44 356 GLY A N 1
ATOM 2732 C CA . GLY A 1 356 ? 20.269 -7.194 3.306 1.00 89.44 356 GLY A CA 1
ATOM 2733 C C . GLY A 1 356 ? 20.755 -8.629 3.559 1.00 89.44 356 GLY A C 1
ATOM 2734 O O . GLY A 1 356 ? 20.666 -9.133 4.678 1.00 89.44 356 GLY A O 1
ATOM 2735 N N . ALA A 1 357 ? 21.246 -9.294 2.512 1.00 90.56 357 ALA A N 1
ATOM 2736 C CA . ALA A 1 357 ? 21.695 -10.682 2.573 1.00 90.56 357 ALA A CA 1
ATOM 2737 C C . ALA A 1 357 ? 23.138 -10.827 2.080 1.00 90.56 357 ALA A C 1
ATOM 2739 O O . ALA A 1 357 ? 23.519 -10.241 1.063 1.00 90.56 357 ALA A O 1
ATOM 2740 N N . ASP A 1 358 ? 23.910 -11.659 2.773 1.00 92.62 358 ASP A N 1
ATOM 2741 C CA . ASP A 1 358 ? 25.214 -12.117 2.303 1.00 92.62 358 ASP A CA 1
ATOM 2742 C C . ASP A 1 358 ? 25.064 -13.084 1.116 1.00 92.62 358 ASP A C 1
ATOM 2744 O O . ASP A 1 358 ? 24.018 -13.701 0.910 1.00 92.62 358 ASP A O 1
ATOM 2748 N N . GLY A 1 359 ? 26.122 -13.230 0.316 1.00 94.75 359 GLY A N 1
ATOM 2749 C CA . GLY A 1 359 ? 26.151 -14.192 -0.795 1.00 94.75 359 GLY A CA 1
ATOM 2750 C C . GLY A 1 359 ? 25.351 -13.793 -2.043 1.00 94.75 359 GLY A C 1
ATOM 2751 O O . GLY A 1 359 ? 25.246 -14.603 -2.964 1.00 94.75 359 GLY A O 1
ATOM 2752 N N . LEU A 1 360 ? 24.828 -12.561 -2.113 1.00 97.06 360 LEU A N 1
ATOM 2753 C CA . LEU A 1 360 ? 24.186 -12.027 -3.318 1.00 97.06 360 LEU A CA 1
ATOM 2754 C C . LEU A 1 360 ? 25.107 -12.124 -4.544 1.00 97.06 360 LEU A C 1
ATOM 2756 O O . LEU A 1 360 ? 26.198 -11.548 -4.579 1.00 97.06 360 LEU A O 1
ATOM 2760 N N . GLN A 1 361 ? 24.619 -12.801 -5.580 1.00 98.19 361 GLN A N 1
ATOM 2761 C CA . GLN A 1 361 ? 25.182 -12.756 -6.921 1.00 98.19 361 GLN A CA 1
ATOM 2762 C C . GLN A 1 361 ? 24.606 -11.564 -7.683 1.00 98.19 361 GLN A C 1
ATOM 2764 O O . GLN A 1 361 ? 23.448 -11.185 -7.499 1.00 98.19 361 GLN A O 1
ATOM 2769 N N . TRP A 1 362 ? 25.413 -10.978 -8.564 1.00 98.19 362 TRP A N 1
ATOM 2770 C CA . TRP A 1 362 ? 25.074 -9.740 -9.257 1.00 98.19 362 TRP A CA 1
ATOM 2771 C C . TRP A 1 362 ? 25.097 -9.909 -10.771 1.00 98.19 362 TRP A C 1
ATOM 2773 O O . TRP A 1 362 ? 26.055 -10.437 -11.332 1.00 98.19 362 TRP A O 1
ATOM 2783 N N . VAL A 1 363 ? 24.058 -9.396 -11.426 1.00 98.19 363 VAL A N 1
ATOM 2784 C CA . VAL A 1 363 ? 24.032 -9.153 -12.872 1.00 98.19 363 VAL A CA 1
ATOM 2785 C C . VAL A 1 363 ? 23.910 -7.654 -13.092 1.00 98.19 363 VAL A C 1
ATOM 2787 O O . VAL A 1 363 ? 23.089 -6.999 -12.454 1.00 98.19 363 VAL A O 1
ATOM 2790 N N . GLU A 1 364 ? 24.724 -7.105 -13.987 1.00 98.06 364 GLU A 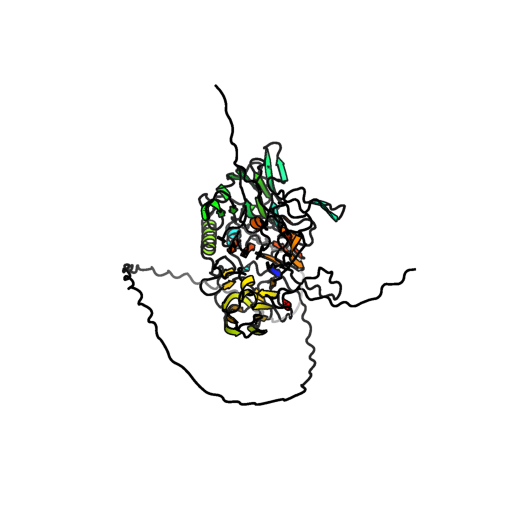N 1
ATOM 2791 C CA . GLU A 1 364 ? 24.773 -5.673 -14.271 1.00 98.06 364 GLU A CA 1
ATOM 2792 C C . GLU A 1 364 ? 24.980 -5.440 -15.770 1.00 98.06 364 GLU A C 1
ATOM 2794 O O . GLU A 1 364 ? 25.779 -6.132 -16.403 1.00 98.06 364 GLU A O 1
ATOM 2799 N N . LYS A 1 365 ? 24.244 -4.483 -16.343 1.00 97.50 365 LYS A N 1
ATOM 2800 C CA . LYS A 1 365 ? 24.379 -4.047 -17.739 1.00 97.50 365 LYS A CA 1
ATOM 2801 C C . LYS A 1 365 ? 24.252 -2.534 -17.853 1.00 97.50 365 LYS A C 1
ATOM 2803 O O . LYS A 1 365 ? 23.370 -1.938 -17.240 1.00 97.50 365 LYS A O 1
ATOM 2808 N N . ALA A 1 366 ? 25.092 -1.938 -18.692 1.00 97.31 366 ALA A N 1
ATOM 2809 C CA . ALA A 1 366 ? 25.014 -0.542 -19.100 1.00 97.31 366 ALA A CA 1
ATOM 2810 C C . ALA A 1 366 ? 25.015 -0.500 -20.634 1.00 97.31 366 ALA A C 1
ATOM 2812 O O . ALA A 1 366 ? 26.035 -0.780 -21.254 1.00 97.31 366 ALA A O 1
ATOM 2813 N N . GLU A 1 367 ? 23.855 -0.242 -21.238 1.00 96.62 367 GLU A N 1
ATOM 2814 C CA . GLU A 1 367 ? 23.603 -0.468 -22.668 1.00 96.62 367 GLU A CA 1
ATOM 2815 C C . GLU A 1 367 ? 22.745 0.650 -23.270 1.00 96.62 367 GLU A C 1
ATOM 2817 O O . GLU A 1 367 ? 21.875 1.211 -22.601 1.00 96.62 367 GLU A O 1
ATOM 2822 N N . SER A 1 368 ? 22.950 0.953 -24.554 1.00 97.69 368 SER A N 1
ATOM 2823 C CA . SER A 1 368 ? 22.093 1.879 -25.304 1.00 97.69 368 SER A CA 1
ATOM 2824 C C . SER A 1 368 ? 21.105 1.090 -26.159 1.00 97.69 368 SER A C 1
ATOM 2826 O O . SER A 1 368 ? 21.500 0.419 -27.111 1.00 97.69 368 SER A O 1
ATOM 2828 N N . LEU A 1 369 ? 19.817 1.147 -25.813 1.00 98.06 369 LEU A N 1
ATOM 2829 C CA . LEU A 1 369 ? 18.756 0.491 -26.571 1.00 98.06 369 LEU A CA 1
ATOM 2830 C C . LEU A 1 369 ? 18.281 1.408 -27.702 1.00 98.06 369 LEU A C 1
ATOM 2832 O O . LEU A 1 369 ? 17.717 2.475 -27.443 1.00 98.06 369 LEU A O 1
ATOM 2836 N N . ALA A 1 370 ? 18.442 0.981 -28.951 1.00 98.31 370 ALA A N 1
ATOM 2837 C CA . ALA A 1 370 ? 17.860 1.652 -30.110 1.00 98.31 370 ALA A CA 1
ATOM 2838 C C . ALA A 1 370 ? 16.311 1.643 -30.059 1.00 98.31 370 ALA A C 1
ATOM 2840 O O . ALA A 1 370 ? 15.724 0.784 -29.394 1.00 98.31 370 ALA A O 1
ATOM 2841 N N . PRO A 1 371 ? 15.624 2.562 -30.762 1.00 97.94 371 PRO A N 1
ATOM 2842 C CA . PRO A 1 371 ? 14.167 2.527 -30.916 1.00 97.94 371 PRO A CA 1
ATOM 2843 C C . PRO A 1 371 ? 13.661 1.153 -31.383 1.00 97.94 371 PRO A C 1
ATOM 2845 O O . PRO A 1 371 ? 14.177 0.582 -32.342 1.00 97.94 371 PRO A O 1
ATOM 2848 N N . GLY A 1 372 ? 12.667 0.603 -30.685 1.00 96.06 372 GLY A N 1
ATOM 2849 C CA . GLY A 1 372 ? 12.109 -0.733 -30.927 1.00 96.06 372 GLY A CA 1
ATOM 2850 C C . GLY A 1 372 ? 12.937 -1.907 -30.380 1.00 96.06 372 GLY A C 1
ATOM 2851 O O . GLY A 1 372 ? 12.449 -3.040 -30.375 1.00 96.06 372 GLY A O 1
ATOM 2852 N N . GLN A 1 373 ? 14.166 -1.684 -29.900 1.00 98.19 373 GLN A N 1
ATOM 2853 C CA . GLN A 1 373 ? 15.038 -2.763 -29.433 1.00 98.19 373 GLN A CA 1
ATOM 2854 C C . GLN A 1 373 ? 14.544 -3.355 -28.108 1.00 98.19 373 GLN A C 1
ATOM 2856 O O . GLN A 1 373 ? 14.283 -2.635 -27.144 1.00 98.19 373 GLN A O 1
ATOM 2861 N N . SER A 1 374 ? 14.495 -4.688 -28.046 1.00 97.88 374 SER A N 1
ATOM 2862 C CA . SER A 1 374 ? 14.349 -5.457 -26.805 1.00 97.88 374 SER A CA 1
ATOM 2863 C C . SER A 1 374 ? 15.689 -6.069 -26.404 1.00 97.88 374 SER A C 1
ATOM 2865 O O . SER A 1 374 ? 16.400 -6.605 -27.252 1.00 97.88 374 SER A O 1
ATOM 2867 N N . LEU A 1 375 ? 16.021 -6.022 -25.115 1.00 97.69 375 LEU A N 1
ATOM 2868 C CA . LEU A 1 375 ? 17.263 -6.550 -24.557 1.00 97.69 375 LEU A CA 1
ATOM 2869 C C . LEU A 1 375 ? 16.977 -7.374 -23.299 1.00 97.69 375 LEU A C 1
ATOM 2871 O O . LEU A 1 375 ? 16.380 -6.873 -22.349 1.00 97.69 375 LEU A O 1
ATOM 2875 N N . ALA A 1 376 ? 17.465 -8.615 -23.257 1.00 98.06 376 ALA A N 1
ATOM 2876 C CA . ALA A 1 376 ? 17.555 -9.371 -22.010 1.00 98.06 376 ALA A CA 1
ATOM 2877 C C . ALA A 1 376 ? 18.697 -8.797 -21.151 1.00 98.06 376 ALA A C 1
ATOM 2879 O O . ALA A 1 376 ? 19.880 -8.887 -21.512 1.00 98.06 376 ALA A O 1
ATOM 2880 N N . VAL A 1 377 ? 18.334 -8.171 -20.031 1.00 98.25 377 VAL A N 1
ATOM 2881 C CA . VAL A 1 377 ? 19.273 -7.540 -19.089 1.00 98.25 377 VAL A CA 1
ATOM 2882 C C . VAL A 1 377 ? 19.648 -8.460 -17.931 1.00 98.25 377 VAL A C 1
ATOM 2884 O O . VAL A 1 377 ? 20.749 -8.333 -17.407 1.00 98.25 377 VAL A O 1
ATOM 2887 N N . ALA A 1 378 ? 18.803 -9.447 -17.620 1.00 98.19 378 ALA A N 1
ATOM 2888 C CA . ALA A 1 378 ? 19.155 -10.593 -16.787 1.00 98.19 378 ALA A CA 1
ATOM 2889 C C . ALA A 1 378 ? 18.514 -11.878 -17.335 1.00 98.19 378 ALA A C 1
ATOM 2891 O O . ALA A 1 378 ? 17.397 -11.845 -17.853 1.00 98.19 378 ALA A O 1
ATOM 2892 N N . ASP A 1 379 ? 19.217 -13.001 -17.200 1.00 97.88 379 ASP A N 1
ATOM 2893 C CA . ASP A 1 379 ? 18.698 -14.345 -17.467 1.00 97.88 379 ASP A CA 1
ATOM 2894 C C . ASP A 1 379 ? 19.295 -15.315 -16.434 1.00 97.88 379 ASP A C 1
ATOM 2896 O O . ASP A 1 379 ? 20.395 -15.840 -16.602 1.00 97.88 379 ASP A O 1
ATOM 2900 N N . LEU A 1 380 ? 18.602 -15.450 -15.304 1.00 98.44 380 LEU A N 1
ATOM 2901 C CA . LEU A 1 380 ? 19.029 -16.191 -14.117 1.00 98.44 380 LEU A CA 1
ATOM 2902 C C . LEU A 1 380 ? 18.517 -17.634 -14.200 1.00 98.44 380 LEU A C 1
ATOM 2904 O O . LEU A 1 380 ? 17.381 -17.858 -14.623 1.00 98.44 380 LEU A O 1
ATOM 2908 N N . LYS A 1 381 ? 19.338 -18.613 -13.802 1.00 97.94 381 LYS A N 1
ATOM 2909 C CA . LYS A 1 381 ? 19.045 -20.053 -13.926 1.00 97.94 381 LYS A CA 1
ATOM 2910 C C . LYS A 1 381 ? 19.105 -20.756 -12.570 1.00 97.94 381 LYS A C 1
ATOM 2912 O O . LYS A 1 381 ? 19.999 -20.472 -11.777 1.00 97.94 381 LYS A O 1
ATOM 2917 N N . GLY A 1 382 ? 18.219 -21.729 -12.371 1.00 96.81 382 GLY A N 1
ATOM 2918 C CA . GLY A 1 382 ? 18.025 -22.423 -11.096 1.00 96.81 382 GLY A CA 1
ATOM 2919 C C . GLY A 1 382 ? 17.036 -21.688 -10.184 1.00 96.81 382 GLY A C 1
ATOM 2920 O O . GLY A 1 382 ? 16.564 -20.610 -10.548 1.00 96.81 382 GLY A O 1
ATOM 2921 N N . PRO A 1 383 ? 16.698 -22.261 -9.018 1.00 97.31 383 PRO A N 1
ATOM 2922 C CA . PRO A 1 383 ? 15.892 -21.578 -8.018 1.00 97.31 383 PRO A CA 1
ATOM 2923 C C . PRO A 1 383 ? 16.679 -20.440 -7.352 1.00 97.31 383 PRO A C 1
ATOM 2925 O O . PRO A 1 383 ? 17.903 -20.511 -7.186 1.00 97.31 383 PRO A O 1
ATOM 2928 N N . GLY A 1 384 ? 15.974 -19.385 -6.956 1.00 97.69 384 GLY A N 1
ATOM 2929 C CA . GLY A 1 384 ? 16.555 -18.277 -6.205 1.00 97.69 384 GLY A CA 1
ATOM 2930 C C . GLY A 1 384 ? 15.607 -17.094 -6.053 1.00 97.69 384 GLY A C 1
ATOM 2931 O O . GLY A 1 384 ? 14.469 -17.131 -6.510 1.00 97.69 384 GLY A O 1
ATOM 2932 N N . THR A 1 385 ? 16.094 -16.026 -5.421 1.00 97.69 385 THR A N 1
ATOM 2933 C CA . THR A 1 385 ? 15.310 -14.816 -5.133 1.00 97.69 385 THR A CA 1
ATOM 2934 C C . THR A 1 385 ? 16.062 -13.566 -5.563 1.00 97.69 385 THR A C 1
ATOM 2936 O O . THR A 1 385 ? 17.135 -13.283 -5.031 1.00 97.69 385 THR A O 1
ATOM 2939 N N . ILE A 1 386 ? 15.492 -12.765 -6.471 1.00 98.12 386 ILE A N 1
ATOM 2940 C CA . ILE A 1 386 ? 15.958 -11.386 -6.691 1.00 98.12 386 ILE A CA 1
ATOM 2941 C C . ILE A 1 386 ? 15.590 -10.589 -5.439 1.00 98.12 386 ILE A C 1
ATOM 2943 O O . ILE A 1 386 ? 14.412 -10.456 -5.118 1.00 98.12 386 ILE A O 1
ATOM 2947 N N . ARG A 1 387 ? 16.584 -10.082 -4.705 1.00 97.12 387 ARG A N 1
ATOM 2948 C CA . ARG A 1 387 ? 16.355 -9.289 -3.482 1.00 97.12 387 ARG A CA 1
ATOM 2949 C C . ARG A 1 387 ? 16.460 -7.794 -3.733 1.00 97.12 387 ARG A C 1
ATOM 2951 O O . ARG A 1 387 ? 15.879 -7.021 -2.978 1.00 97.12 387 ARG A O 1
ATOM 2958 N N . GLN A 1 388 ? 17.220 -7.405 -4.757 1.00 97.38 388 GLN A N 1
ATOM 2959 C CA . GLN A 1 388 ? 17.524 -6.016 -5.077 1.00 97.38 388 GLN A CA 1
ATOM 2960 C C . GLN A 1 388 ? 17.519 -5.829 -6.595 1.00 97.38 388 GLN A C 1
ATOM 2962 O O . GLN A 1 388 ? 18.240 -6.521 -7.312 1.00 97.38 388 GLN A O 1
ATOM 2967 N N . LEU A 1 389 ? 16.726 -4.885 -7.088 1.00 97.38 389 LEU A N 1
ATOM 2968 C CA . LEU A 1 389 ? 16.677 -4.480 -8.487 1.00 97.38 389 LEU A CA 1
ATOM 2969 C C . LEU A 1 389 ? 16.907 -2.971 -8.550 1.00 97.38 389 LEU A C 1
ATOM 2971 O O . LEU A 1 389 ? 16.195 -2.200 -7.908 1.00 97.38 389 LEU A O 1
ATOM 2975 N N . PHE A 1 390 ? 17.882 -2.551 -9.344 1.00 97.75 390 PHE A N 1
ATOM 2976 C CA . PHE A 1 390 ? 18.207 -1.153 -9.573 1.00 97.75 390 PHE A CA 1
ATOM 2977 C C . PHE A 1 390 ? 18.172 -0.834 -11.059 1.00 97.75 390 PHE A C 1
ATOM 2979 O O . PHE A 1 390 ? 18.594 -1.646 -11.888 1.00 97.75 390 PHE A O 1
ATOM 2986 N N . ALA A 1 391 ? 17.732 0.375 -11.399 1.00 96.25 391 ALA A N 1
ATOM 2987 C CA . ALA A 1 391 ? 17.923 0.885 -12.746 1.00 96.25 391 ALA A CA 1
ATOM 2988 C C . ALA A 1 391 ? 17.961 2.412 -12.824 1.00 96.25 391 ALA A C 1
ATOM 2990 O O . ALA A 1 391 ? 17.361 3.115 -12.011 1.00 96.25 391 ALA A O 1
ATOM 2991 N N . LYS A 1 392 ? 18.604 2.914 -13.875 1.00 94.56 392 LYS A N 1
ATOM 2992 C CA . LYS A 1 392 ? 18.604 4.315 -14.297 1.00 94.56 392 LYS A CA 1
ATOM 2993 C C . LYS A 1 392 ? 18.447 4.360 -15.810 1.00 94.56 392 LYS A C 1
ATOM 2995 O O . LYS A 1 392 ? 19.015 3.531 -16.519 1.00 94.56 392 LYS A O 1
ATOM 3000 N N . LEU A 1 393 ? 17.666 5.316 -16.299 1.00 93.56 393 LEU A N 1
ATOM 3001 C CA . LEU A 1 393 ? 17.398 5.492 -17.721 1.00 93.56 393 LEU A CA 1
ATOM 3002 C C . LEU A 1 393 ? 17.681 6.939 -18.116 1.00 93.56 393 LEU A C 1
ATOM 3004 O O . LEU A 1 393 ? 17.193 7.850 -17.458 1.00 93.56 393 LEU A O 1
ATOM 3008 N N . ALA A 1 394 ? 18.404 7.147 -19.213 1.00 93.69 394 ALA A N 1
ATOM 3009 C CA . ALA A 1 394 ? 18.572 8.456 -19.832 1.00 93.69 394 ALA A CA 1
ATOM 3010 C C . ALA A 1 394 ? 18.268 8.376 -21.332 1.00 93.69 394 ALA A C 1
ATOM 3012 O O . ALA A 1 394 ? 18.764 7.498 -22.036 1.00 93.69 394 ALA A O 1
ATOM 3013 N N . SER A 1 395 ? 17.467 9.307 -21.844 1.00 94.25 395 SER A N 1
ATOM 3014 C CA . SER A 1 395 ? 17.181 9.440 -23.274 1.00 94.25 395 SER A CA 1
ATOM 3015 C C . SER A 1 395 ? 16.805 10.884 -23.602 1.00 94.25 395 SER A C 1
ATOM 3017 O O . SER A 1 395 ? 16.441 11.654 -22.716 1.00 94.25 395 SER A O 1
ATOM 3019 N N . GLN A 1 396 ? 16.873 11.241 -24.883 1.00 93.75 396 GLN A N 1
ATOM 3020 C CA . GLN A 1 396 ? 16.342 12.506 -25.401 1.00 93.75 396 GLN A CA 1
ATOM 3021 C C . GLN A 1 396 ? 14.808 12.480 -25.537 1.00 93.75 396 GLN A C 1
ATOM 3023 O O . GLN A 1 396 ? 14.184 13.522 -25.727 1.00 93.75 396 GLN A O 1
ATOM 3028 N N . ASP A 1 397 ? 14.192 11.300 -25.416 1.00 88.69 397 ASP A N 1
ATOM 3029 C CA . ASP A 1 397 ? 12.747 11.133 -25.491 1.00 88.69 397 ASP A CA 1
ATOM 3030 C C . ASP A 1 397 ? 12.003 11.855 -24.359 1.00 88.69 397 ASP A C 1
ATOM 3032 O O . ASP A 1 397 ? 12.190 11.583 -23.169 1.00 88.69 397 ASP A O 1
ATOM 3036 N N . ARG A 1 398 ? 11.042 12.713 -24.718 1.00 85.25 398 ARG A N 1
ATOM 3037 C CA . ARG A 1 398 ? 10.100 13.256 -23.733 1.00 85.25 398 ARG A CA 1
ATOM 3038 C C . ARG A 1 398 ? 9.281 12.106 -23.136 1.00 85.25 398 ARG A C 1
ATOM 3040 O O . ARG A 1 398 ? 8.628 11.366 -23.877 1.00 85.25 398 ARG A O 1
ATOM 3047 N N . TYR A 1 399 ? 9.287 12.007 -21.805 1.00 84.31 399 TYR A N 1
ATOM 3048 C CA . TYR A 1 399 ? 8.713 10.896 -21.032 1.00 84.31 399 TYR A CA 1
ATOM 3049 C C . TYR A 1 399 ? 9.340 9.525 -21.355 1.00 84.31 399 TYR A C 1
ATOM 3051 O O . TYR A 1 399 ? 8.644 8.513 -21.318 1.00 84.31 399 TYR A O 1
ATOM 3059 N N . ALA A 1 400 ? 10.648 9.467 -21.644 1.00 87.94 400 ALA A N 1
ATOM 3060 C CA . ALA A 1 400 ? 11.384 8.229 -21.940 1.00 87.94 400 ALA A CA 1
ATOM 3061 C C . ALA A 1 400 ? 11.104 7.081 -20.956 1.00 87.94 400 ALA A C 1
ATOM 3063 O O . ALA A 1 400 ? 10.838 5.954 -21.368 1.00 87.94 400 ALA A O 1
ATOM 3064 N N . ARG A 1 401 ? 11.070 7.369 -19.650 1.00 88.00 401 ARG A N 1
ATOM 3065 C CA . ARG A 1 401 ? 10.769 6.380 -18.600 1.00 88.00 401 ARG A CA 1
ATOM 3066 C C . ARG A 1 401 ? 9.366 5.769 -18.681 1.00 88.00 401 ARG A C 1
ATOM 3068 O O . ARG A 1 401 ? 9.158 4.699 -18.120 1.00 88.00 401 ARG A O 1
ATOM 3075 N N . ARG A 1 402 ? 8.441 6.401 -19.414 1.00 88.62 402 ARG A N 1
ATOM 3076 C CA . ARG A 1 402 ? 7.100 5.882 -19.738 1.00 88.62 402 ARG A CA 1
ATOM 3077 C C . ARG A 1 402 ? 7.017 5.180 -21.103 1.00 88.62 402 ARG A C 1
ATOM 3079 O O . ARG A 1 402 ? 5.959 4.678 -21.468 1.00 88.62 402 ARG A O 1
ATOM 3086 N N . LYS A 1 403 ? 8.112 5.187 -21.871 1.00 90.62 403 LYS A N 1
ATOM 3087 C CA . LYS A 1 403 ? 8.263 4.590 -23.213 1.00 90.62 403 LYS A CA 1
ATOM 3088 C C . LYS A 1 403 ? 9.227 3.398 -23.233 1.00 90.62 403 LYS A C 1
ATOM 3090 O O . LYS A 1 403 ? 9.300 2.688 -24.231 1.00 90.62 403 LYS A O 1
ATOM 3095 N N . VAL A 1 404 ? 9.967 3.174 -22.148 1.00 94.25 404 VAL A N 1
ATOM 3096 C CA . VAL A 1 404 ? 10.850 2.018 -21.970 1.00 94.25 404 VAL A CA 1
ATOM 3097 C C . VAL A 1 404 ? 10.182 1.026 -21.026 1.00 94.25 404 VAL A C 1
ATOM 3099 O O . VAL A 1 404 ? 10.033 1.299 -19.836 1.00 94.25 404 VAL A O 1
ATOM 3102 N N . LEU A 1 405 ? 9.756 -0.108 -21.579 1.00 95.25 405 LEU A N 1
ATOM 3103 C CA . LEU A 1 405 ? 9.026 -1.169 -20.891 1.00 95.25 405 LEU A CA 1
ATOM 3104 C C . LEU A 1 405 ? 9.995 -2.117 -20.173 1.00 95.25 405 LEU A C 1
ATOM 3106 O O . LEU A 1 405 ? 10.877 -2.686 -20.811 1.00 95.25 405 LEU A O 1
ATOM 3110 N N . LEU A 1 406 ? 9.789 -2.328 -18.874 1.00 95.69 406 LEU A N 1
ATOM 3111 C CA . LEU A 1 406 ? 10.363 -3.414 -18.082 1.00 95.69 406 LEU A CA 1
ATOM 3112 C C . LEU A 1 406 ? 9.398 -4.608 -18.094 1.00 95.69 406 LEU A C 1
ATOM 3114 O O . LEU A 1 406 ? 8.218 -4.464 -17.769 1.00 95.69 406 LEU A O 1
ATOM 3118 N N . GLN A 1 407 ? 9.911 -5.789 -18.432 1.00 97.06 407 GLN A N 1
ATOM 3119 C CA . GLN A 1 407 ? 9.203 -7.062 -18.325 1.00 97.06 407 GLN A CA 1
ATOM 3120 C C . GLN A 1 407 ? 10.029 -8.057 -17.501 1.00 97.06 407 GLN A C 1
ATOM 3122 O O . GLN A 1 407 ? 11.235 -8.185 -17.725 1.00 97.06 407 GLN A O 1
ATOM 3127 N N . ILE A 1 408 ? 9.394 -8.802 -16.592 1.00 96.62 408 ILE A N 1
ATOM 3128 C CA . ILE A 1 408 ? 10.032 -9.928 -15.893 1.00 96.62 408 ILE A CA 1
ATOM 3129 C C . ILE A 1 408 ? 9.180 -11.185 -16.046 1.00 96.62 408 ILE A C 1
ATOM 3131 O O . ILE A 1 408 ? 7.971 -11.168 -15.805 1.00 96.62 408 ILE A O 1
ATOM 3135 N N . PHE A 1 409 ? 9.834 -12.265 -16.462 1.00 96.75 409 PHE A N 1
ATOM 3136 C CA . PHE A 1 409 ? 9.253 -13.578 -16.716 1.00 96.75 409 PHE A CA 1
ATOM 3137 C C . PHE A 1 409 ? 9.849 -14.574 -15.718 1.00 96.75 409 PHE A C 1
ATOM 3139 O O . PHE A 1 409 ? 11.075 -14.643 -15.583 1.00 96.75 409 PHE A O 1
ATOM 3146 N N . TRP A 1 410 ? 8.993 -15.349 -15.054 1.00 91.25 410 TRP A N 1
ATOM 3147 C CA . TRP A 1 410 ? 9.392 -16.401 -14.119 1.00 91.25 410 TRP A CA 1
ATOM 3148 C C . TRP A 1 410 ? 9.222 -17.776 -14.765 1.00 91.25 410 TRP A C 1
ATOM 3150 O O . TRP A 1 410 ? 8.273 -17.996 -15.516 1.00 91.25 410 TRP A O 1
ATOM 3160 N N . ASP A 1 411 ? 10.133 -18.694 -14.454 1.00 93.31 411 ASP A N 1
ATOM 3161 C CA . ASP A 1 411 ? 9.983 -20.144 -14.629 1.00 93.31 411 ASP A CA 1
ATOM 3162 C C . ASP A 1 411 ? 9.550 -20.590 -16.034 1.00 93.31 411 ASP A C 1
ATOM 3164 O O . ASP A 1 411 ? 8.753 -21.506 -16.217 1.00 93.31 411 ASP A O 1
ATOM 3168 N N . GLY A 1 412 ? 10.109 -19.921 -17.047 1.00 90.50 412 GLY A N 1
ATOM 3169 C CA . GLY A 1 412 ? 9.863 -20.216 -18.459 1.00 90.50 412 GLY A CA 1
ATOM 3170 C C . GLY A 1 412 ? 8.523 -19.718 -19.010 1.00 90.50 412 GLY A C 1
ATOM 3171 O O . GLY A 1 412 ? 8.253 -19.957 -20.184 1.00 90.50 412 GLY A O 1
ATOM 3172 N N . ASN A 1 413 ? 7.702 -19.015 -18.221 1.00 85.19 413 ASN A N 1
ATOM 3173 C CA . ASN A 1 413 ? 6.417 -18.491 -18.686 1.00 85.19 413 ASN A CA 1
ATOM 3174 C C . ASN A 1 413 ? 6.611 -17.454 -19.816 1.00 85.19 413 ASN A C 1
ATOM 3176 O O . ASN A 1 413 ? 7.455 -16.558 -19.727 1.00 85.19 413 ASN A O 1
ATOM 3180 N N . GLU A 1 414 ? 5.819 -17.572 -20.884 1.00 88.25 414 GLU A N 1
ATOM 3181 C CA . GLU A 1 414 ? 5.807 -16.635 -22.014 1.00 88.25 414 GLU A CA 1
ATOM 3182 C C . GLU A 1 414 ? 5.101 -15.314 -21.675 1.00 88.25 414 GLU A C 1
ATOM 3184 O O . GLU A 1 414 ? 5.382 -14.279 -22.283 1.00 88.25 414 GLU A O 1
ATOM 3189 N N . ILE A 1 415 ? 4.208 -15.328 -20.683 1.00 86.31 415 ILE A N 1
ATOM 3190 C CA . ILE A 1 415 ? 3.514 -14.154 -20.165 1.00 86.31 415 ILE A CA 1
ATOM 3191 C C . ILE A 1 415 ? 4.360 -13.552 -19.027 1.00 86.31 415 ILE A C 1
ATOM 3193 O O . ILE A 1 415 ? 4.666 -14.242 -18.053 1.00 86.31 415 ILE A O 1
ATOM 3197 N N . PRO A 1 416 ? 4.737 -12.262 -19.095 1.00 87.75 416 PRO A N 1
ATOM 3198 C CA . PRO A 1 416 ? 5.532 -11.634 -18.044 1.00 87.75 416 PRO A CA 1
ATOM 3199 C C . PRO A 1 416 ? 4.683 -11.410 -16.786 1.00 87.75 416 PRO A C 1
ATOM 3201 O O . PRO A 1 416 ? 3.578 -10.880 -16.862 1.00 87.75 416 PRO A O 1
ATOM 3204 N N . ALA A 1 417 ? 5.179 -11.764 -15.607 1.00 84.50 417 ALA A N 1
ATOM 3205 C CA . ALA A 1 417 ? 4.478 -11.492 -14.348 1.00 84.50 417 ALA A CA 1
ATOM 3206 C C . ALA A 1 417 ? 4.588 -10.010 -13.941 1.00 84.50 417 ALA A C 1
ATOM 3208 O O . ALA A 1 417 ? 3.642 -9.423 -13.405 1.00 84.50 417 ALA A O 1
ATOM 3209 N N . VAL A 1 418 ? 5.723 -9.385 -14.270 1.00 89.56 418 VAL A N 1
ATOM 3210 C CA . VAL A 1 418 ? 5.948 -7.937 -14.175 1.00 89.56 418 VAL A CA 1
ATOM 3211 C C . VAL A 1 418 ? 5.929 -7.344 -15.576 1.00 89.56 418 VAL A C 1
ATOM 3213 O O . VAL A 1 418 ? 6.698 -7.785 -16.421 1.00 89.56 418 VAL A O 1
ATOM 3216 N N . GLU A 1 419 ? 5.098 -6.339 -15.832 1.00 90.62 419 GLU A N 1
ATOM 3217 C CA . GLU A 1 419 ? 5.066 -5.600 -17.098 1.00 90.62 419 GLU A CA 1
ATOM 3218 C C . GLU A 1 419 ? 4.648 -4.149 -16.839 1.00 90.62 419 GLU A C 1
ATOM 3220 O O . GLU A 1 419 ? 3.478 -3.891 -16.555 1.00 90.62 419 GLU A O 1
ATOM 3225 N N . ALA A 1 420 ? 5.602 -3.216 -16.922 1.00 88.00 420 ALA A N 1
ATOM 3226 C CA . ALA A 1 420 ? 5.380 -1.785 -16.703 1.00 88.00 420 ALA A CA 1
ATOM 3227 C C . ALA A 1 420 ? 6.482 -0.918 -17.336 1.00 88.00 420 ALA A C 1
ATOM 3229 O O . ALA A 1 420 ? 7.624 -1.367 -17.417 1.00 88.00 420 ALA A O 1
ATOM 3230 N N . PRO A 1 421 ? 6.214 0.330 -17.761 1.00 92.62 421 PRO A N 1
ATOM 3231 C CA . PRO A 1 421 ? 7.268 1.289 -18.039 1.00 92.62 421 PRO A CA 1
ATOM 3232 C C . PRO A 1 421 ? 8.151 1.492 -16.811 1.00 92.62 421 PRO A C 1
ATOM 3234 O O . PRO A 1 421 ? 7.677 1.485 -15.676 1.00 92.62 421 PRO A O 1
ATOM 3237 N N . ILE A 1 422 ? 9.443 1.694 -17.035 1.00 91.50 422 ILE A N 1
ATOM 3238 C CA . ILE A 1 422 ? 10.434 1.693 -15.961 1.00 91.50 422 ILE A CA 1
ATOM 3239 C C . ILE A 1 422 ? 10.225 2.826 -14.940 1.00 91.50 422 ILE A C 1
ATOM 3241 O O . ILE A 1 422 ? 10.462 2.616 -13.758 1.00 91.50 422 ILE A O 1
ATOM 3245 N N . GLY A 1 423 ? 9.733 4.005 -15.341 1.00 88.12 423 GLY A N 1
ATOM 3246 C CA . GLY A 1 423 ? 9.401 5.087 -14.398 1.00 88.12 423 GLY A CA 1
ATOM 3247 C C . GLY A 1 423 ? 8.221 4.733 -13.501 1.00 88.12 423 GLY A C 1
ATOM 3248 O O . GLY A 1 423 ? 8.329 4.779 -12.278 1.00 88.12 423 GLY A O 1
ATOM 3249 N N . ASP A 1 424 ? 7.133 4.306 -14.136 1.00 89.06 424 ASP A N 1
ATOM 3250 C CA . ASP A 1 424 ? 5.903 3.849 -13.501 1.00 89.06 424 ASP A CA 1
ATOM 3251 C C . ASP A 1 424 ? 6.124 2.627 -12.585 1.00 89.06 424 ASP A C 1
ATOM 3253 O O . ASP A 1 424 ? 5.422 2.485 -11.584 1.00 89.06 424 ASP A O 1
ATOM 3257 N N . PHE A 1 425 ? 7.106 1.764 -12.885 1.00 91.56 425 PHE A N 1
ATOM 3258 C CA . PHE A 1 425 ? 7.522 0.687 -11.984 1.00 91.56 425 PHE A CA 1
ATOM 3259 C C . PHE A 1 425 ? 8.100 1.242 -10.677 1.00 91.56 425 PHE A C 1
ATOM 3261 O O . PHE A 1 425 ? 7.654 0.847 -9.608 1.00 91.56 425 PHE A O 1
ATOM 3268 N N . PHE A 1 426 ? 9.033 2.197 -10.750 1.00 91.94 426 PHE A N 1
ATOM 3269 C CA . PHE A 1 426 ? 9.698 2.798 -9.584 1.00 91.94 426 PHE A CA 1
ATOM 3270 C C . PHE A 1 426 ? 8.921 3.957 -8.924 1.00 91.94 426 PHE A C 1
ATOM 3272 O O . PHE A 1 426 ? 9.541 4.820 -8.313 1.00 91.94 426 PHE A O 1
ATOM 3279 N N . GLY A 1 427 ? 7.590 4.011 -9.034 1.00 88.06 427 GLY A N 1
ATOM 3280 C CA . GLY A 1 427 ? 6.764 4.949 -8.254 1.00 88.06 427 GLY A CA 1
ATOM 3281 C C . GLY A 1 427 ? 6.723 6.411 -8.729 1.00 88.06 427 GLY A C 1
ATOM 3282 O O . GLY A 1 427 ? 6.161 7.251 -8.030 1.00 88.06 427 GLY A O 1
ATOM 3283 N N . GLU A 1 428 ? 7.297 6.756 -9.886 1.00 86.12 428 GLU A N 1
ATOM 3284 C CA . GLU A 1 428 ? 7.305 8.136 -10.400 1.00 86.12 428 GLU A CA 1
ATOM 3285 C C . GLU A 1 428 ? 7.255 8.152 -11.933 1.00 86.12 428 GLU A C 1
ATOM 3287 O O . GLU A 1 428 ? 8.227 7.850 -12.634 1.00 86.12 428 GLU A O 1
ATOM 3292 N N . ALA A 1 429 ? 6.087 8.522 -12.456 1.00 81.62 429 ALA A N 1
ATOM 3293 C CA . ALA A 1 429 ? 5.799 8.484 -13.883 1.00 81.62 429 ALA A CA 1
ATOM 3294 C C . ALA A 1 429 ? 6.284 9.727 -14.652 1.00 81.62 429 ALA A C 1
ATOM 3296 O O . ALA A 1 429 ? 6.486 9.655 -15.865 1.00 81.62 429 ALA A O 1
ATOM 3297 N N . TRP A 1 430 ? 6.425 10.889 -14.010 1.00 78.94 430 TRP A N 1
ATOM 3298 C CA . TRP A 1 430 ? 6.326 12.177 -14.702 1.00 78.94 430 TRP A CA 1
ATOM 3299 C C . TRP A 1 430 ? 7.615 12.990 -14.772 1.00 78.94 430 TRP A C 1
ATOM 3301 O O . TRP A 1 430 ? 7.930 13.495 -15.853 1.00 78.94 430 TRP A O 1
ATOM 3311 N N . GLN A 1 431 ? 8.291 13.184 -13.638 1.00 72.31 431 GLN A N 1
ATOM 3312 C CA . GLN A 1 431 ? 9.316 14.226 -13.462 1.00 72.31 431 GLN A CA 1
ATOM 3313 C C . GLN A 1 431 ? 10.657 13.716 -12.922 1.00 72.31 431 GLN A C 1
ATOM 3315 O O . GLN A 1 431 ? 11.590 14.499 -12.797 1.00 72.31 431 GLN A O 1
ATOM 3320 N N . GLU A 1 432 ? 10.772 12.414 -12.646 1.00 76.62 432 GLU A N 1
ATOM 3321 C CA . GLU A 1 432 ? 11.983 11.786 -12.085 1.00 76.62 432 GLU A CA 1
ATOM 3322 C C . GLU A 1 432 ? 12.389 12.305 -10.695 1.00 76.62 432 GLU A C 1
ATOM 3324 O O . GLU A 1 432 ? 13.530 12.127 -10.273 1.00 76.62 432 GLU A O 1
ATOM 3329 N N . ASN A 1 433 ? 11.447 12.919 -9.974 1.00 82.69 433 ASN A N 1
ATOM 3330 C CA . ASN A 1 433 ? 11.651 13.442 -8.629 1.00 82.69 433 ASN A CA 1
ATOM 3331 C C . ASN A 1 433 ? 12.224 12.361 -7.687 1.00 82.69 433 ASN A C 1
ATOM 3333 O O . ASN A 1 433 ? 11.587 11.317 -7.504 1.00 82.69 433 ASN A O 1
ATOM 3337 N N . PRO A 1 434 ? 13.386 12.601 -7.049 1.00 90.19 434 PRO A N 1
ATOM 3338 C CA . PRO A 1 434 ? 13.916 11.708 -6.030 1.00 90.19 434 PRO A CA 1
ATOM 3339 C C . PRO A 1 434 ? 12.942 11.558 -4.861 1.00 90.19 434 PRO A C 1
ATOM 3341 O O . PRO A 1 434 ? 12.503 12.542 -4.270 1.00 90.19 434 PRO A O 1
ATOM 3344 N N . TYR A 1 435 ? 12.640 10.316 -4.498 1.00 93.75 435 TYR A N 1
ATOM 3345 C CA . TYR A 1 435 ? 11.863 9.985 -3.309 1.00 93.75 435 TYR A CA 1
ATOM 3346 C C . TYR A 1 435 ? 12.355 8.650 -2.753 1.00 93.75 435 TYR A C 1
ATOM 3348 O O . TYR A 1 435 ? 12.783 7.772 -3.506 1.00 93.75 435 TYR A O 1
ATOM 3356 N N . LYS A 1 436 ? 12.302 8.482 -1.431 1.00 95.06 436 LYS A N 1
ATOM 3357 C CA . LYS A 1 436 ? 12.790 7.271 -0.765 1.00 95.06 436 LYS A CA 1
ATOM 3358 C C . LYS A 1 436 ? 11.707 6.721 0.159 1.00 95.06 436 LYS A C 1
ATOM 3360 O O . LYS A 1 436 ? 11.242 7.413 1.058 1.00 95.06 436 LYS A O 1
ATOM 3365 N N . SER A 1 437 ? 11.313 5.472 -0.071 1.00 96.25 437 SER A N 1
ATOM 3366 C CA . SER A 1 437 ? 10.398 4.698 0.779 1.00 96.25 437 SER A CA 1
ATOM 3367 C C . SER A 1 437 ? 10.999 3.319 1.097 1.00 96.25 437 SER A C 1
ATOM 3369 O O . SER A 1 437 ? 12.108 3.027 0.643 1.00 96.25 437 SER A O 1
ATOM 3371 N N . LEU A 1 438 ? 10.323 2.477 1.888 1.00 96.31 438 LEU A N 1
ATOM 3372 C CA . LEU A 1 438 ? 10.904 1.209 2.350 1.00 96.31 438 LEU A CA 1
ATOM 3373 C C . LEU A 1 438 ? 11.229 0.234 1.195 1.00 96.31 438 LEU A C 1
ATOM 3375 O O . LEU A 1 438 ? 12.403 -0.092 1.031 1.00 96.31 438 LEU A O 1
ATOM 3379 N N . PRO A 1 439 ? 10.263 -0.241 0.381 1.00 94.88 439 PRO A N 1
ATOM 3380 C CA . PRO A 1 439 ? 10.551 -1.269 -0.616 1.00 94.88 439 PRO A CA 1
ATOM 3381 C C . PRO A 1 439 ? 11.049 -0.709 -1.953 1.00 94.88 439 PRO A C 1
ATOM 3383 O O . PRO A 1 439 ? 11.529 -1.480 -2.778 1.00 94.88 439 PRO A O 1
ATOM 3386 N N . MET A 1 440 ? 10.882 0.590 -2.230 1.00 94.06 440 MET A N 1
ATOM 3387 C CA . MET A 1 440 ? 11.122 1.147 -3.566 1.00 94.06 440 MET A CA 1
ATOM 3388 C C . MET A 1 440 ? 11.363 2.660 -3.550 1.00 94.06 440 MET A C 1
ATOM 3390 O O . MET A 1 440 ? 10.878 3.364 -2.659 1.00 94.06 440 MET A O 1
ATOM 3394 N N . GLY A 1 441 ? 12.074 3.181 -4.547 1.00 94.00 441 GLY A N 1
ATOM 3395 C CA . GLY A 1 441 ? 12.212 4.623 -4.728 1.00 94.00 441 GLY A CA 1
ATOM 3396 C C . GLY A 1 441 ? 13.189 5.047 -5.815 1.00 94.00 441 GLY A C 1
ATOM 3397 O O . GLY A 1 441 ? 13.740 4.234 -6.559 1.00 94.00 441 GLY A O 1
ATOM 3398 N N . ILE A 1 442 ? 13.415 6.356 -5.866 1.00 92.81 442 ILE A N 1
ATOM 3399 C CA . ILE A 1 442 ? 14.389 7.027 -6.724 1.00 92.81 442 ILE A CA 1
ATOM 3400 C C . ILE A 1 442 ? 15.508 7.552 -5.831 1.00 92.81 442 ILE A C 1
ATOM 3402 O O . ILE A 1 442 ? 15.344 8.541 -5.113 1.00 92.81 442 ILE A O 1
ATOM 3406 N N . GLY A 1 443 ? 16.640 6.848 -5.851 1.00 87.81 443 GLY A N 1
ATOM 3407 C CA . GLY A 1 443 ? 17.872 7.305 -5.225 1.00 87.81 443 GLY A CA 1
ATOM 3408 C C . GLY A 1 443 ? 18.566 8.387 -6.052 1.00 87.81 443 GLY A C 1
ATOM 3409 O O . GLY A 1 443 ? 18.189 8.673 -7.185 1.00 87.81 443 GLY A O 1
ATOM 3410 N N . ASP A 1 444 ? 19.619 8.966 -5.483 1.00 82.62 444 ASP A N 1
ATOM 3411 C CA . ASP A 1 444 ? 20.378 10.055 -6.113 1.00 82.62 444 ASP A CA 1
ATOM 3412 C C . ASP A 1 444 ? 21.168 9.580 -7.351 1.00 82.62 444 ASP A C 1
ATOM 3414 O O . ASP A 1 444 ? 21.461 10.367 -8.252 1.00 82.62 444 ASP A O 1
ATOM 3418 N N . ASP A 1 445 ? 21.477 8.277 -7.418 1.00 85.69 445 ASP A N 1
ATOM 3419 C CA . ASP A 1 445 ? 22.060 7.638 -8.599 1.00 85.69 445 ASP A CA 1
ATOM 3420 C C . ASP A 1 445 ? 21.083 6.678 -9.296 1.00 85.69 445 ASP A C 1
ATOM 3422 O O . ASP A 1 445 ? 20.617 6.976 -10.396 1.00 85.69 445 ASP A O 1
ATOM 3426 N N . LEU A 1 446 ? 20.739 5.549 -8.671 1.00 91.94 446 LEU A N 1
ATOM 3427 C CA . LEU A 1 446 ? 19.829 4.554 -9.247 1.00 91.94 446 LEU A CA 1
ATOM 3428 C C . LEU A 1 446 ? 18.442 4.610 -8.592 1.00 91.94 446 LEU A C 1
ATOM 3430 O O . LEU A 1 446 ? 18.317 4.806 -7.380 1.00 91.94 446 LEU A O 1
ATOM 3434 N N . ASN A 1 447 ? 17.397 4.332 -9.376 1.00 95.06 447 ASN A N 1
ATOM 3435 C CA . ASN A 1 447 ? 16.133 3.871 -8.807 1.00 95.06 447 ASN A CA 1
ATOM 3436 C C . ASN A 1 447 ? 16.370 2.490 -8.176 1.00 95.06 447 ASN A C 1
ATOM 3438 O O . ASN A 1 447 ? 17.162 1.709 -8.709 1.00 95.06 447 ASN A O 1
ATOM 3442 N N . TYR A 1 448 ? 15.682 2.173 -7.081 1.00 96.88 448 TYR A N 1
ATOM 3443 C CA . TYR A 1 448 ? 15.861 0.929 -6.330 1.00 96.88 448 TYR A CA 1
ATOM 3444 C C . TYR A 1 448 ? 14.522 0.253 -6.034 1.00 96.88 448 TYR A C 1
ATOM 3446 O O . TYR A 1 448 ? 13.505 0.919 -5.857 1.00 96.88 448 TYR A O 1
ATOM 3454 N N . CYS A 1 449 ? 14.536 -1.074 -5.958 1.00 96.62 449 CYS A N 1
ATOM 3455 C CA . CYS A 1 449 ? 13.419 -1.933 -5.591 1.00 96.62 449 CYS A CA 1
ATOM 3456 C C . CYS A 1 449 ? 13.962 -3.123 -4.781 1.00 96.62 449 CYS A C 1
ATOM 3458 O O . CYS A 1 449 ? 14.851 -3.837 -5.243 1.00 96.62 449 CYS A O 1
ATOM 3460 N N . PHE A 1 450 ? 13.438 -3.317 -3.572 1.00 97.19 450 PHE A N 1
ATOM 3461 C CA . PHE A 1 450 ? 13.835 -4.354 -2.613 1.00 97.19 450 PHE A CA 1
ATOM 3462 C C . PHE A 1 450 ? 12.759 -5.434 -2.416 1.00 97.19 450 PHE A C 1
ATOM 3464 O O . PHE A 1 450 ? 12.893 -6.301 -1.552 1.00 97.19 450 PHE A O 1
ATOM 3471 N N . TRP A 1 451 ? 11.691 -5.409 -3.223 1.00 95.50 451 TRP A N 1
ATOM 3472 C CA . TRP A 1 451 ? 10.717 -6.498 -3.277 1.00 95.50 451 TRP A CA 1
ATOM 3473 C C . TRP A 1 451 ? 11.408 -7.825 -3.616 1.00 95.50 451 TRP A C 1
ATOM 3475 O O . TRP A 1 451 ? 12.240 -7.902 -4.520 1.00 95.50 451 TRP A O 1
ATOM 3485 N N . ARG A 1 452 ? 11.061 -8.874 -2.869 1.00 94.50 452 ARG A N 1
ATOM 3486 C CA . ARG A 1 452 ? 11.750 -10.168 -2.855 1.00 94.50 452 ARG A CA 1
ATOM 3487 C C . ARG A 1 452 ? 11.155 -11.111 -3.878 1.00 94.50 452 ARG A C 1
ATOM 3489 O O . ARG A 1 452 ? 10.159 -11.740 -3.581 1.00 94.50 452 ARG A O 1
ATOM 3496 N N . MET A 1 453 ? 11.722 -11.207 -5.072 1.00 95.38 453 MET A N 1
ATOM 3497 C CA . MET A 1 453 ? 11.115 -11.935 -6.190 1.00 95.38 453 MET A CA 1
ATOM 3498 C C . MET A 1 453 ? 11.697 -13.359 -6.303 1.00 95.38 453 MET A C 1
ATOM 3500 O O . MET A 1 453 ? 12.734 -13.513 -6.957 1.00 95.38 453 MET A O 1
ATOM 3504 N N . PRO A 1 454 ? 11.115 -14.390 -5.650 1.00 93.12 454 PRO A N 1
ATOM 3505 C CA . PRO A 1 454 ? 11.547 -15.769 -5.808 1.00 93.12 454 PRO A CA 1
ATOM 3506 C C . PRO A 1 454 ? 11.091 -16.337 -7.156 1.00 93.12 454 PRO A C 1
ATOM 3508 O O . PRO A 1 454 ? 10.101 -15.892 -7.740 1.00 93.12 454 PRO A O 1
ATOM 3511 N N . PHE A 1 455 ? 11.824 -17.336 -7.630 1.00 94.00 455 PHE A N 1
ATOM 3512 C CA . PHE A 1 455 ? 11.553 -18.105 -8.842 1.00 94.00 455 PHE A CA 1
ATOM 3513 C C . PHE A 1 455 ? 12.124 -19.521 -8.675 1.00 94.00 455 PHE A C 1
ATOM 3515 O O . PHE A 1 455 ? 13.162 -19.704 -8.037 1.00 94.00 455 PHE A O 1
ATOM 3522 N N . HIS A 1 456 ? 11.444 -20.537 -9.209 1.00 92.81 456 HIS A N 1
ATOM 3523 C CA . HIS A 1 456 ? 11.766 -21.950 -8.964 1.00 92.81 456 HIS A CA 1
ATOM 3524 C C . HIS A 1 456 ? 12.763 -22.554 -9.965 1.00 92.81 456 HIS A C 1
ATOM 3526 O O . HIS A 1 456 ? 13.387 -23.574 -9.676 1.00 92.81 456 HIS A O 1
ATOM 3532 N N . GLN A 1 457 ? 12.893 -21.968 -11.154 1.00 95.69 457 GLN A N 1
ATOM 3533 C CA . GLN A 1 457 ? 13.653 -22.509 -12.283 1.00 95.69 457 GLN A CA 1
ATOM 3534 C C . GLN A 1 457 ? 14.452 -21.438 -13.030 1.00 95.69 457 GLN A C 1
ATOM 3536 O O . GLN A 1 457 ? 15.580 -21.704 -13.455 1.00 95.69 457 GLN A O 1
ATOM 3541 N N . SER A 1 458 ? 13.867 -20.256 -13.259 1.00 97.75 458 SER A N 1
ATOM 3542 C CA . SER A 1 458 ? 14.559 -19.150 -13.933 1.00 97.75 458 SER A CA 1
ATOM 3543 C C . SER A 1 458 ? 13.865 -17.800 -13.768 1.00 97.75 458 SER A C 1
ATOM 3545 O O . SER A 1 458 ? 12.650 -17.721 -13.601 1.00 97.75 458 SER A O 1
ATOM 3547 N N . ALA A 1 459 ? 14.640 -16.727 -13.907 1.00 98.25 459 ALA A N 1
ATOM 3548 C CA . ALA A 1 459 ? 14.129 -15.365 -13.995 1.00 98.25 459 ALA A CA 1
ATOM 3549 C C . ALA A 1 459 ? 14.753 -14.642 -15.185 1.00 98.25 459 ALA A C 1
ATOM 3551 O O . ALA A 1 459 ? 15.969 -14.454 -15.242 1.00 98.25 459 ALA A O 1
ATOM 3552 N N . ARG A 1 460 ? 13.920 -14.188 -16.122 1.00 98.50 460 ARG A N 1
ATOM 3553 C CA . ARG A 1 460 ? 14.362 -13.425 -17.293 1.00 98.50 460 ARG A CA 1
ATOM 3554 C C . ARG A 1 460 ? 13.826 -12.004 -17.207 1.00 98.50 460 ARG A C 1
ATOM 3556 O O . ARG A 1 460 ? 12.616 -11.802 -17.213 1.00 98.50 460 ARG A O 1
ATOM 3563 N N . VAL A 1 461 ? 14.725 -11.024 -17.168 1.00 98.56 461 VAL A N 1
ATOM 3564 C CA . VAL A 1 461 ? 14.387 -9.595 -17.177 1.00 98.56 461 VAL A CA 1
ATOM 3565 C C . VAL A 1 461 ? 14.676 -9.040 -18.566 1.00 98.56 461 VAL A C 1
ATOM 3567 O O . VAL A 1 461 ? 15.810 -9.109 -19.048 1.00 98.56 461 VAL A O 1
ATOM 3570 N N . VAL A 1 462 ? 13.655 -8.480 -19.209 1.00 98.56 462 VAL A N 1
ATOM 3571 C CA . VAL A 1 462 ? 13.739 -7.859 -20.534 1.00 98.56 462 VAL A CA 1
ATOM 3572 C C . VAL A 1 462 ? 13.375 -6.388 -20.415 1.00 98.56 462 VAL A C 1
ATOM 3574 O O . VAL A 1 462 ? 12.397 -6.036 -19.761 1.00 98.56 462 VAL A O 1
ATOM 3577 N N . VAL A 1 463 ? 14.149 -5.531 -21.074 1.00 98.25 463 VAL A N 1
ATOM 3578 C CA . VAL A 1 463 ? 13.802 -4.122 -21.255 1.00 98.25 463 VAL A CA 1
ATOM 3579 C C . VAL A 1 463 ? 13.636 -3.841 -22.743 1.00 98.25 463 VAL A C 1
ATOM 3581 O O . VAL A 1 463 ? 14.484 -4.229 -23.546 1.00 98.25 463 VAL A O 1
ATOM 3584 N N . THR A 1 464 ? 12.546 -3.172 -23.112 1.00 98.19 464 THR A N 1
ATOM 3585 C CA . THR A 1 464 ? 12.244 -2.791 -24.496 1.00 98.19 464 THR A CA 1
ATOM 3586 C C . THR A 1 464 ? 12.126 -1.281 -24.607 1.00 98.19 464 THR A C 1
ATOM 3588 O O . THR A 1 464 ? 11.270 -0.676 -23.962 1.00 98.19 464 THR A O 1
ATOM 3591 N N . ASN A 1 465 ? 12.944 -0.665 -25.460 1.00 97.75 465 ASN A N 1
ATOM 3592 C CA . ASN A 1 465 ? 12.771 0.737 -25.815 1.00 97.75 465 ASN A CA 1
ATOM 3593 C C . ASN A 1 465 ? 11.685 0.870 -26.888 1.00 97.75 465 ASN A C 1
ATOM 3595 O O . ASN A 1 465 ? 11.836 0.357 -27.993 1.00 97.75 465 ASN A O 1
ATOM 3599 N N . GLN A 1 466 ? 10.593 1.562 -26.572 1.00 94.62 466 GLN A N 1
ATOM 3600 C CA . GLN A 1 466 ? 9.508 1.867 -27.509 1.00 94.62 466 GLN A CA 1
ATOM 3601 C C . GLN A 1 466 ? 9.351 3.385 -27.705 1.00 94.62 466 GLN A C 1
ATOM 3603 O O . GLN A 1 466 ? 8.297 3.858 -28.128 1.00 94.62 466 GLN A O 1
ATOM 3608 N N . GLY A 1 467 ? 10.391 4.151 -27.367 1.00 92.38 467 GLY A N 1
ATOM 3609 C CA . GLY A 1 467 ? 10.550 5.539 -27.776 1.00 92.38 467 GLY A CA 1
ATOM 3610 C C . GLY A 1 467 ? 11.021 5.676 -29.225 1.00 92.38 467 GLY A C 1
ATOM 3611 O O . GLY A 1 467 ? 11.168 4.697 -29.958 1.00 92.38 467 GLY A O 1
ATOM 3612 N N . GLU A 1 468 ? 11.263 6.920 -29.619 1.00 95.69 468 GLU A N 1
ATOM 3613 C CA . GLU A 1 468 ? 11.752 7.335 -30.938 1.00 95.69 468 GLU A CA 1
ATOM 3614 C C . GLU A 1 468 ? 13.266 7.626 -30.917 1.00 95.69 468 GLU A C 1
ATOM 3616 O O . GLU A 1 468 ? 13.909 7.659 -31.966 1.00 95.69 468 GLU A O 1
ATOM 3621 N N . HIS A 1 469 ? 13.859 7.775 -29.727 1.00 97.06 469 HIS A N 1
ATOM 3622 C CA . HIS A 1 469 ? 15.287 8.008 -29.511 1.00 97.06 469 HIS A CA 1
ATOM 3623 C C . HIS A 1 469 ? 15.972 6.829 -28.796 1.00 97.06 469 HIS A C 1
ATOM 3625 O O . HIS A 1 469 ? 15.315 6.066 -28.082 1.00 97.06 469 HIS A O 1
ATOM 3631 N N . PRO A 1 470 ? 17.306 6.670 -28.925 1.00 98.00 470 PRO A N 1
ATOM 3632 C CA . PRO A 1 470 ? 18.064 5.719 -28.117 1.00 98.00 470 PRO A CA 1
ATOM 3633 C C . PRO A 1 470 ? 17.869 5.960 -26.617 1.00 98.00 470 PRO A C 1
ATOM 3635 O O . PRO A 1 470 ? 17.802 7.107 -26.165 1.00 98.00 470 PRO A O 1
ATOM 3638 N N . ALA A 1 471 ? 17.796 4.883 -25.841 1.00 97.50 471 ALA A N 1
ATOM 3639 C CA . ALA A 1 471 ? 17.621 4.933 -24.398 1.00 97.50 471 ALA A CA 1
ATOM 3640 C C . ALA A 1 471 ? 18.792 4.230 -23.705 1.00 97.50 471 ALA A C 1
ATOM 3642 O O . ALA A 1 471 ? 18.963 3.019 -23.821 1.00 97.50 471 ALA A O 1
ATOM 3643 N N . ASN A 1 472 ? 19.604 5.004 -22.991 1.00 97.81 472 ASN A N 1
ATOM 3644 C CA . ASN A 1 472 ? 20.740 4.512 -22.227 1.00 97.81 472 ASN A CA 1
ATOM 3645 C C . ASN A 1 472 ? 20.226 3.968 -20.894 1.00 97.81 472 ASN A C 1
ATOM 3647 O O . ASN A 1 472 ? 19.733 4.729 -20.060 1.00 97.81 472 ASN A O 1
ATOM 3651 N N . LEU A 1 473 ? 20.324 2.657 -20.715 1.00 97.44 473 LEU A N 1
ATOM 3652 C CA . LEU A 1 473 ? 19.905 1.937 -19.524 1.00 97.44 473 LEU A CA 1
ATOM 3653 C C . LEU A 1 473 ? 21.136 1.490 -18.740 1.00 97.44 473 LEU A C 1
ATOM 3655 O O . LEU A 1 473 ? 21.983 0.777 -19.272 1.00 97.44 473 LEU A O 1
ATOM 3659 N N . HIS A 1 474 ? 21.171 1.815 -17.453 1.00 97.75 474 HIS A N 1
ATOM 3660 C CA . HIS A 1 474 ? 21.978 1.102 -16.467 1.00 97.75 474 HIS A CA 1
ATOM 3661 C C . HIS A 1 474 ? 21.023 0.251 -15.633 1.00 97.75 474 HIS A C 1
ATOM 3663 O O . HIS A 1 474 ? 20.081 0.781 -15.049 1.00 97.75 474 HIS A O 1
ATOM 3669 N N . PHE A 1 475 ? 21.217 -1.063 -15.625 1.00 98.19 475 PHE A N 1
ATOM 3670 C CA . PHE A 1 475 ? 20.411 -2.034 -14.889 1.00 98.19 475 PHE A CA 1
ATOM 3671 C C . PHE A 1 475 ? 21.318 -2.908 -14.027 1.00 98.19 475 PHE A C 1
ATOM 3673 O O . PHE A 1 475 ? 22.364 -3.360 -14.495 1.00 98.19 475 PHE A O 1
ATOM 3680 N N . LYS A 1 476 ? 20.893 -3.197 -12.796 1.00 98.06 476 LYS A N 1
ATOM 3681 C CA . LYS A 1 476 ? 21.611 -4.074 -11.871 1.00 98.06 476 LYS A CA 1
ATOM 3682 C C . LYS A 1 476 ? 20.627 -4.893 -11.038 1.00 98.06 476 LYS A C 1
ATOM 3684 O O . LYS A 1 476 ? 19.688 -4.338 -10.479 1.00 98.06 476 LYS A O 1
ATOM 3689 N N . ALA A 1 477 ? 20.854 -6.196 -10.916 1.00 98.38 477 ALA A N 1
ATOM 3690 C CA . ALA A 1 477 ? 20.063 -7.090 -10.075 1.00 98.38 477 ALA A CA 1
ATOM 3691 C C . ALA A 1 477 ? 20.969 -7.893 -9.135 1.00 98.38 477 ALA A C 1
ATOM 3693 O O . ALA A 1 477 ? 21.897 -8.565 -9.589 1.00 98.38 477 ALA A O 1
ATOM 3694 N N . GLY A 1 478 ? 20.678 -7.818 -7.837 1.00 98.38 478 GLY A N 1
ATOM 3695 C CA . GLY A 1 478 ? 21.246 -8.659 -6.790 1.00 98.38 478 GLY A CA 1
ATOM 3696 C C . GLY A 1 478 ? 20.268 -9.781 -6.451 1.00 98.38 478 GLY A C 1
ATOM 3697 O O . GLY A 1 478 ? 19.132 -9.520 -6.038 1.00 98.38 478 GLY A O 1
ATOM 3698 N N . TRP A 1 479 ? 20.697 -11.029 -6.622 1.00 98.31 479 TRP A N 1
ATOM 3699 C CA . TRP A 1 479 ? 19.882 -12.215 -6.361 1.00 98.31 479 TRP A CA 1
ATOM 3700 C C . TRP A 1 479 ? 20.627 -13.247 -5.516 1.00 98.31 479 TRP A C 1
ATOM 3702 O O . TRP A 1 479 ? 21.852 -13.339 -5.559 1.00 98.31 479 TRP A O 1
ATOM 3712 N N . LEU A 1 480 ? 19.876 -14.017 -4.735 1.00 97.81 480 LEU A N 1
ATOM 3713 C CA . LEU A 1 480 ? 20.385 -15.117 -3.925 1.00 97.81 480 LEU A CA 1
ATOM 3714 C C . LEU A 1 480 ? 19.957 -16.444 -4.577 1.00 97.81 480 LEU A C 1
ATOM 3716 O O . LEU A 1 480 ? 18.758 -16.733 -4.575 1.00 97.81 480 LEU A O 1
ATOM 3720 N N . PRO A 1 481 ? 20.881 -17.232 -5.157 1.00 97.62 481 PRO A N 1
ATOM 3721 C CA . PRO A 1 481 ? 20.581 -18.574 -5.649 1.00 97.62 481 PRO A CA 1
ATOM 3722 C C . PRO A 1 481 ? 20.377 -19.549 -4.488 1.00 97.62 481 PRO A C 1
ATOM 3724 O O . PRO A 1 481 ? 21.094 -19.470 -3.489 1.00 97.62 481 PRO A O 1
ATOM 3727 N N . GLY A 1 482 ? 19.470 -20.510 -4.646 1.00 94.94 482 GLY A N 1
ATOM 3728 C CA . GLY A 1 482 ? 19.263 -21.581 -3.671 1.00 94.94 482 GLY A CA 1
ATOM 3729 C C . GLY A 1 482 ? 17.801 -21.965 -3.484 1.00 94.94 482 GLY A C 1
ATOM 3730 O O . GLY A 1 482 ? 16.914 -21.470 -4.180 1.00 94.94 482 GLY A O 1
ATOM 3731 N N . ASP A 1 483 ? 17.567 -22.867 -2.534 1.00 91.00 483 ASP A N 1
ATOM 3732 C CA . ASP A 1 483 ? 16.232 -23.362 -2.214 1.00 91.00 483 ASP A CA 1
ATOM 3733 C C . ASP A 1 483 ? 15.325 -22.251 -1.670 1.00 91.00 483 ASP A C 1
ATOM 3735 O O . ASP A 1 483 ? 15.737 -21.389 -0.889 1.00 91.00 483 ASP A O 1
ATOM 3739 N N . LEU A 1 484 ? 14.058 -22.292 -2.079 1.00 90.62 484 LEU A N 1
ATOM 3740 C CA . LEU A 1 484 ? 13.042 -21.331 -1.664 1.00 90.62 484 LEU A CA 1
ATOM 3741 C C . LEU A 1 484 ? 12.347 -21.788 -0.373 1.00 90.62 484 LEU A C 1
ATOM 3743 O O . LEU A 1 484 ? 12.169 -22.993 -0.166 1.00 90.62 484 LEU A O 1
ATOM 3747 N N . PRO A 1 485 ? 11.881 -20.855 0.479 1.00 86.75 485 PRO A N 1
ATOM 3748 C CA . PRO A 1 485 ? 11.034 -21.204 1.611 1.00 86.75 485 PRO A CA 1
ATOM 3749 C C . PRO A 1 485 ? 9.734 -21.875 1.143 1.00 86.75 485 PRO A C 1
ATOM 3751 O O . PRO A 1 485 ? 9.208 -21.596 0.062 1.00 86.75 485 PRO A O 1
ATOM 3754 N N . ALA A 1 486 ? 9.185 -22.753 1.985 1.00 84.75 486 ALA A N 1
ATOM 3755 C CA . ALA A 1 486 ? 7.909 -23.400 1.709 1.00 84.75 486 ALA A CA 1
ATOM 3756 C C . ALA A 1 486 ? 6.800 -22.350 1.507 1.00 84.75 486 ALA A C 1
ATOM 3758 O O . ALA A 1 486 ? 6.645 -21.431 2.309 1.00 84.75 486 ALA A O 1
ATOM 3759 N N . GLY A 1 487 ? 6.030 -22.499 0.428 1.00 82.12 487 GLY A N 1
ATOM 3760 C CA . GLY A 1 487 ? 4.981 -21.546 0.067 1.00 82.12 487 GLY A CA 1
ATOM 3761 C C . GLY A 1 487 ? 5.483 -20.233 -0.540 1.00 82.12 487 GLY A C 1
ATOM 3762 O O . GLY A 1 487 ? 4.725 -19.272 -0.511 1.00 82.12 487 GLY A O 1
ATOM 3763 N N . ALA A 1 488 ? 6.713 -20.163 -1.066 1.00 85.12 488 ALA A N 1
ATOM 3764 C CA . ALA A 1 488 ? 7.183 -19.022 -1.859 1.00 85.12 488 ALA A CA 1
ATOM 3765 C C . ALA A 1 488 ? 6.208 -18.658 -3.001 1.00 85.12 488 ALA A C 1
ATOM 3767 O O . ALA A 1 488 ? 5.605 -19.536 -3.620 1.00 85.12 488 ALA A O 1
ATOM 3768 N N . THR A 1 489 ? 6.049 -17.363 -3.274 1.00 85.88 489 THR A N 1
ATOM 3769 C CA . THR A 1 489 ? 5.073 -16.805 -4.225 1.00 85.88 489 THR A CA 1
ATOM 3770 C C . THR A 1 489 ? 5.746 -15.893 -5.248 1.00 85.88 489 THR A C 1
ATOM 3772 O O . THR A 1 489 ? 6.702 -15.188 -4.944 1.00 85.88 489 THR A O 1
ATOM 3775 N N . LEU A 1 490 ? 5.245 -15.875 -6.485 1.00 86.25 490 LEU A N 1
ATOM 3776 C CA . LEU A 1 490 ? 5.857 -15.124 -7.583 1.00 86.25 490 LEU A CA 1
ATOM 3777 C C . LEU A 1 490 ? 5.436 -13.646 -7.561 1.00 86.25 490 LEU A C 1
ATOM 3779 O O . LEU A 1 490 ? 4.248 -13.337 -7.410 1.00 86.25 490 LEU A O 1
ATOM 3783 N N . PHE A 1 491 ? 6.388 -12.733 -7.783 1.00 91.12 491 PHE A N 1
ATOM 3784 C CA . PHE A 1 491 ? 6.105 -11.293 -7.841 1.00 91.12 491 PHE A CA 1
ATOM 3785 C C . PHE A 1 491 ? 5.314 -10.927 -9.093 1.00 91.12 491 PHE A C 1
ATOM 3787 O O . PHE A 1 491 ? 5.722 -11.262 -10.206 1.00 91.12 491 PHE A O 1
ATOM 3794 N N . HIS A 1 492 ? 4.235 -10.172 -8.923 1.00 88.81 492 HIS A N 1
ATOM 3795 C CA . HIS A 1 492 ? 3.442 -9.625 -10.012 1.00 88.81 492 HIS A CA 1
ATOM 3796 C C . HIS A 1 492 ? 3.307 -8.110 -9.869 1.00 88.81 492 HIS A C 1
ATOM 3798 O O . HIS A 1 492 ? 2.947 -7.589 -8.812 1.00 88.81 492 HIS A O 1
ATOM 3804 N N . ALA A 1 493 ? 3.568 -7.413 -10.972 1.00 83.88 493 ALA A N 1
ATOM 3805 C CA . ALA A 1 493 ? 3.499 -5.961 -11.063 1.00 83.88 493 ALA A CA 1
ATOM 3806 C C . ALA A 1 493 ? 3.071 -5.578 -12.480 1.00 83.88 493 ALA A C 1
ATOM 3808 O O . ALA A 1 493 ? 3.890 -5.539 -13.397 1.00 83.88 493 ALA A O 1
ATOM 3809 N N . ARG A 1 494 ? 1.776 -5.354 -12.691 1.00 80.69 494 ARG A N 1
ATOM 3810 C CA . ARG A 1 494 ? 1.254 -4.979 -14.013 1.00 80.69 494 ARG A CA 1
ATOM 3811 C C . ARG A 1 494 ? 1.098 -3.479 -14.154 1.00 80.69 494 ARG A C 1
ATOM 3813 O O . ARG A 1 494 ? 1.155 -2.760 -13.162 1.00 80.69 494 ARG A O 1
ATOM 3820 N N . TRP A 1 495 ? 0.838 -3.063 -15.390 1.00 79.94 495 TRP A N 1
ATOM 3821 C CA . TRP A 1 495 ? 0.567 -1.705 -15.841 1.00 79.94 495 TRP A CA 1
ATOM 3822 C C . TRP A 1 495 ? -0.624 -1.682 -16.800 1.00 79.94 495 TRP A C 1
ATOM 3824 O O . TRP A 1 495 ? -0.741 -2.557 -17.658 1.00 79.94 495 TRP A O 1
ATOM 3834 N N . ARG A 1 496 ? -1.506 -0.686 -16.689 1.00 74.62 496 ARG A N 1
ATOM 3835 C CA . ARG A 1 496 ? -2.550 -0.391 -17.684 1.00 74.62 496 ARG A CA 1
ATOM 3836 C C . ARG A 1 496 ? -2.763 1.112 -17.767 1.00 74.62 496 ARG A C 1
ATOM 3838 O O . ARG A 1 496 ? -2.288 1.894 -16.943 1.00 74.62 496 ARG A O 1
ATOM 3845 N N . ARG A 1 497 ? -3.499 1.522 -18.792 1.00 73.56 497 ARG A N 1
ATOM 3846 C CA . ARG A 1 497 ? -3.875 2.908 -18.992 1.00 73.56 497 ARG A CA 1
ATOM 3847 C C . ARG A 1 497 ? -5.240 3.025 -19.635 1.00 73.56 497 ARG A C 1
ATOM 3849 O O . ARG A 1 497 ? -5.465 2.411 -20.671 1.00 73.56 497 ARG A O 1
ATOM 3856 N N . ASP A 1 498 ? -6.079 3.887 -19.078 1.00 68.94 498 ASP A N 1
ATOM 3857 C CA . ASP A 1 498 ? -7.338 4.278 -19.693 1.00 68.94 498 ASP A CA 1
ATOM 3858 C C . ASP A 1 498 ? -7.308 5.760 -20.064 1.00 68.94 498 ASP A C 1
ATOM 3860 O O . ASP A 1 498 ? -6.922 6.643 -19.297 1.00 68.94 498 ASP A O 1
ATOM 3864 N N . ILE A 1 499 ? -7.682 6.033 -21.310 1.00 61.62 499 ILE A N 1
ATOM 3865 C CA . ILE A 1 499 ? -7.773 7.396 -21.844 1.00 61.62 499 ILE A CA 1
ATOM 3866 C C . ILE A 1 499 ? -9.002 8.099 -21.290 1.00 61.62 499 ILE A C 1
ATOM 3868 O O . ILE A 1 499 ? -8.973 9.288 -20.985 1.00 61.62 499 ILE A O 1
ATOM 3872 N N . SER A 1 500 ? -10.086 7.332 -21.242 1.00 61.41 500 SER A N 1
ATOM 3873 C CA . SER A 1 500 ? -11.4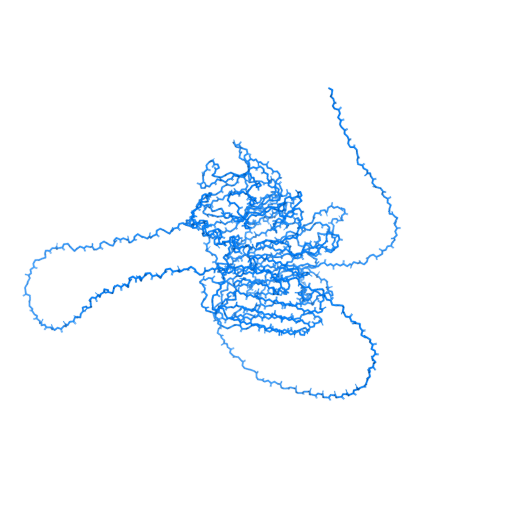45 7.782 -21.025 1.00 61.41 500 SER A CA 1
ATOM 3874 C C . SER A 1 500 ? -12.256 6.640 -20.437 1.00 61.41 500 SER A C 1
ATOM 3876 O O . SER A 1 500 ? -12.985 5.967 -21.163 1.00 61.41 500 SER A O 1
ATOM 3878 N N . SER A 1 501 ? -12.089 6.396 -19.138 1.00 64.62 501 SER A N 1
ATOM 3879 C CA . SER A 1 501 ? -12.946 5.451 -18.431 1.00 64.62 501 SER A CA 1
ATOM 3880 C C . SER A 1 501 ? -14.198 6.146 -17.909 1.00 64.62 501 SER A C 1
ATOM 3882 O O . SER A 1 501 ? -14.116 7.191 -17.262 1.00 64.62 501 SER A O 1
ATOM 3884 N N . SER A 1 502 ? -15.346 5.540 -18.200 1.00 69.44 502 SER A N 1
ATOM 3885 C CA . SER A 1 502 ? -16.629 5.802 -17.546 1.00 69.44 502 SER A CA 1
ATOM 3886 C C . SER A 1 502 ? -16.964 4.732 -16.500 1.00 69.44 502 SER A C 1
ATOM 3888 O O . SER A 1 502 ? -18.083 4.711 -15.995 1.00 69.44 502 SER A O 1
ATOM 3890 N N . GLU A 1 503 ? -16.039 3.810 -16.210 1.00 77.81 503 GLU A N 1
ATOM 3891 C CA . GLU A 1 503 ? -16.184 2.884 -15.087 1.00 77.81 503 GLU A CA 1
ATOM 3892 C C . GLU A 1 503 ? -16.087 3.693 -13.794 1.00 77.81 503 GLU A C 1
ATOM 3894 O O . GLU A 1 503 ? -15.122 4.436 -13.598 1.00 77.81 503 GLU A O 1
ATOM 3899 N N . PHE A 1 504 ? -17.120 3.579 -12.957 1.00 82.56 504 PHE A N 1
ATOM 3900 C CA . PHE A 1 504 ? -17.189 4.269 -11.675 1.00 82.56 504 PHE A CA 1
ATOM 3901 C C . PHE A 1 504 ? -16.269 3.592 -10.658 1.00 82.56 504 PHE A C 1
ATOM 3903 O O . PHE A 1 504 ? -15.253 4.174 -10.313 1.00 82.56 504 PHE A O 1
ATOM 3910 N N . ASP A 1 505 ? -16.530 2.337 -10.278 1.00 85.88 505 ASP A N 1
ATOM 3911 C CA . ASP A 1 505 ? -15.557 1.494 -9.566 1.00 85.88 505 ASP A CA 1
ATOM 3912 C C . ASP A 1 505 ? -14.432 1.080 -10.525 1.00 85.88 505 ASP A C 1
ATOM 3914 O O . ASP A 1 505 ? -14.431 -0.011 -11.107 1.00 85.88 505 ASP A O 1
ATOM 3918 N N . TYR A 1 506 ? -13.479 1.980 -10.713 1.00 83.38 506 TYR A N 1
ATOM 3919 C CA . TYR A 1 506 ? -12.399 1.845 -11.664 1.00 83.38 506 TYR A CA 1
ATOM 3920 C C . TYR A 1 506 ? -11.370 0.807 -11.153 1.00 83.38 506 TYR A C 1
ATOM 3922 O O . TYR A 1 506 ? -10.802 0.982 -10.072 1.00 83.38 506 TYR A O 1
ATOM 3930 N N . PRO A 1 507 ? -11.107 -0.304 -11.874 1.00 82.25 507 PRO A N 1
ATOM 3931 C CA . PRO A 1 507 ? -10.251 -1.361 -11.348 1.00 82.25 507 PRO A CA 1
ATOM 3932 C C . PRO A 1 507 ? -8.776 -0.952 -11.211 1.00 82.25 507 PRO A C 1
ATOM 3934 O O . PRO A 1 507 ? -8.156 -0.425 -12.131 1.00 82.25 507 PRO A O 1
ATOM 3937 N N . ILE A 1 508 ? -8.209 -1.278 -10.058 1.00 80.06 508 ILE A N 1
ATOM 3938 C CA . ILE A 1 508 ? -6.791 -1.183 -9.696 1.00 80.06 508 ILE A CA 1
ATOM 3939 C C . ILE A 1 508 ? -6.155 -2.569 -9.777 1.00 80.06 508 ILE A C 1
ATOM 3941 O O . ILE A 1 508 ? -5.018 -2.710 -10.216 1.00 80.06 508 ILE A O 1
ATOM 3945 N N . LEU A 1 509 ? -6.906 -3.596 -9.373 1.00 81.38 509 LEU A N 1
ATOM 3946 C CA . LEU A 1 509 ? -6.525 -4.996 -9.443 1.00 81.38 509 LEU A CA 1
ATOM 3947 C C . LEU A 1 509 ? -7.766 -5.876 -9.626 1.00 81.38 509 LEU A C 1
ATOM 3949 O O . LEU A 1 509 ? -8.841 -5.566 -9.121 1.00 81.38 509 LEU A O 1
ATOM 3953 N N . ASP A 1 510 ? -7.608 -6.979 -10.342 1.00 83.69 510 ASP A N 1
ATOM 3954 C CA . ASP A 1 510 ? -8.635 -8.001 -10.564 1.00 83.69 510 ASP A CA 1
ATOM 3955 C C . ASP A 1 510 ? -7.870 -9.301 -10.823 1.00 83.69 510 ASP A C 1
ATOM 3957 O O . ASP A 1 510 ? -7.274 -9.447 -11.893 1.00 83.69 510 ASP A O 1
ATOM 3961 N N . CYS A 1 511 ? -7.753 -10.171 -9.814 1.00 79.56 511 CYS A N 1
ATOM 3962 C CA . CYS A 1 511 ? -7.032 -11.436 -9.929 1.00 79.56 511 CYS A CA 1
ATOM 3963 C C . CYS A 1 511 ? -7.693 -12.636 -9.241 1.00 79.56 511 CYS A C 1
ATOM 3965 O O . CYS A 1 511 ? -8.482 -12.484 -8.312 1.00 79.56 511 CYS A O 1
ATOM 3967 N N . THR A 1 512 ? -7.321 -13.846 -9.679 1.00 84.75 512 THR A N 1
ATOM 3968 C CA . THR A 1 512 ? -7.564 -15.107 -8.963 1.00 84.75 512 THR A CA 1
ATOM 3969 C C . THR A 1 512 ? -6.253 -15.852 -8.725 1.00 84.75 512 THR A C 1
ATOM 3971 O O . THR A 1 512 ? -5.262 -15.613 -9.412 1.00 84.75 512 THR A O 1
ATOM 3974 N N . GLY A 1 513 ? -6.271 -16.779 -7.772 1.00 80.94 513 GLY A N 1
ATOM 3975 C CA . GLY A 1 513 ? -5.100 -17.466 -7.228 1.00 80.94 513 GLY A CA 1
ATOM 3976 C C . GLY A 1 513 ? -4.989 -17.223 -5.723 1.00 80.94 513 GLY A C 1
ATOM 3977 O O . GLY A 1 513 ? -5.825 -16.535 -5.143 1.00 80.94 513 GLY A O 1
ATOM 3978 N N . SER A 1 514 ? -3.954 -17.775 -5.095 1.00 84.25 514 SER A N 1
ATOM 3979 C CA . SER A 1 514 ? -3.636 -17.517 -3.685 1.00 84.25 514 SER A CA 1
ATOM 3980 C C . SER A 1 514 ? -2.441 -16.573 -3.598 1.00 84.25 514 SER A C 1
ATOM 3982 O O . SER A 1 514 ? -1.468 -16.750 -4.336 1.00 84.25 514 SER A O 1
ATOM 3984 N N . GLY A 1 515 ? -2.502 -15.580 -2.716 1.00 88.44 515 GLY A N 1
ATOM 3985 C CA . GLY A 1 515 ? -1.573 -14.462 -2.763 1.00 88.44 515 GLY A CA 1
ATOM 3986 C C . GLY A 1 515 ? -1.785 -13.401 -1.691 1.00 88.44 515 GLY A C 1
ATOM 3987 O O . GLY A 1 515 ? -2.452 -13.634 -0.683 1.00 88.44 515 GLY A O 1
ATOM 3988 N N . ARG A 1 516 ? -1.196 -12.223 -1.917 1.00 90.81 516 ARG A N 1
ATOM 3989 C CA . ARG A 1 516 ? -1.407 -11.024 -1.088 1.00 90.81 516 ARG A CA 1
ATOM 3990 C C . ARG A 1 516 ? -1.182 -9.723 -1.868 1.00 90.81 516 ARG A C 1
ATOM 3992 O O . ARG A 1 516 ? -0.303 -9.676 -2.733 1.00 90.81 516 ARG A O 1
ATOM 3999 N N . LEU A 1 517 ? -1.943 -8.670 -1.557 1.00 94.12 517 LEU A N 1
ATOM 4000 C CA . LEU A 1 517 ? -1.655 -7.295 -1.997 1.00 94.12 517 LEU A CA 1
ATOM 4001 C C . LEU A 1 517 ? -0.561 -6.693 -1.114 1.00 94.12 517 LEU A C 1
ATOM 4003 O O . LEU A 1 517 ? -0.675 -6.746 0.110 1.00 94.12 517 LEU A O 1
ATOM 4007 N N . VAL A 1 518 ? 0.449 -6.076 -1.735 1.00 93.12 518 VAL A N 1
ATOM 4008 C CA . VAL A 1 518 ? 1.549 -5.396 -1.020 1.00 93.12 518 VAL A CA 1
ATOM 4009 C C . VAL A 1 518 ? 1.746 -3.936 -1.418 1.00 93.12 518 VAL A C 1
ATOM 4011 O O . VAL A 1 518 ? 2.585 -3.238 -0.851 1.00 93.12 518 VAL A O 1
ATOM 4014 N N . GLY A 1 519 ? 0.957 -3.426 -2.363 1.00 89.69 519 GLY A N 1
ATOM 4015 C CA . GLY A 1 519 ? 0.937 -1.998 -2.646 1.00 89.69 519 GLY A CA 1
ATOM 4016 C C . GLY A 1 519 ? 0.252 -1.595 -3.940 1.00 89.69 519 GLY A C 1
ATOM 4017 O O . GLY A 1 519 ? -0.035 -2.419 -4.810 1.00 89.69 519 GLY A O 1
ATOM 4018 N N . ALA A 1 520 ? 0.047 -0.290 -4.063 1.00 89.44 520 ALA A N 1
ATOM 4019 C CA . ALA A 1 520 ? -0.461 0.369 -5.253 1.00 89.44 520 ALA A CA 1
ATOM 4020 C C . ALA A 1 520 ? 0.188 1.748 -5.420 1.00 89.44 520 ALA A C 1
ATOM 4022 O O . ALA A 1 520 ? 0.529 2.416 -4.441 1.00 89.44 520 ALA A O 1
ATOM 4023 N N . VAL A 1 521 ? 0.324 2.185 -6.669 1.00 89.12 521 VAL A N 1
ATOM 4024 C CA . VAL A 1 521 ? 0.740 3.546 -7.032 1.00 89.12 521 VAL A CA 1
ATOM 4025 C C . VAL A 1 521 ? -0.212 4.127 -8.067 1.00 89.12 521 VAL A C 1
ATOM 4027 O O . VAL A 1 521 ? -0.620 3.427 -8.993 1.00 89.12 521 VAL A O 1
ATOM 4030 N N . LEU A 1 522 ? -0.555 5.404 -7.921 1.00 87.81 522 LEU A N 1
ATOM 4031 C CA . LEU A 1 522 ? -1.546 6.107 -8.736 1.00 87.81 522 LEU A CA 1
ATOM 4032 C C . LEU A 1 522 ? -0.887 7.290 -9.447 1.00 87.81 522 LEU A C 1
ATOM 4034 O O . LEU A 1 522 ? -0.221 8.094 -8.794 1.00 87.81 522 LEU A O 1
ATOM 4038 N N . TYR A 1 523 ? -1.096 7.425 -10.765 1.00 85.44 523 TYR A N 1
ATOM 4039 C CA . TYR A 1 523 ? -0.478 8.497 -11.564 1.00 85.44 523 TYR A CA 1
ATOM 4040 C C . TYR A 1 523 ? -1.471 9.480 -12.218 1.00 85.44 523 TYR A C 1
ATOM 4042 O O . TYR A 1 523 ? -1.516 9.536 -13.454 1.00 85.44 523 TYR A O 1
ATOM 4050 N N . PRO A 1 524 ? -2.306 10.235 -11.469 1.00 80.94 524 PRO A N 1
ATOM 4051 C CA . PRO A 1 524 ? -3.300 11.137 -12.061 1.00 80.94 524 PRO A CA 1
ATOM 4052 C C . PRO A 1 524 ? -2.691 12.099 -13.097 1.00 80.94 524 PRO A C 1
ATOM 4054 O O . PRO A 1 524 ? -1.625 12.650 -12.847 1.00 80.94 524 PRO A O 1
ATOM 4057 N N . ASP A 1 525 ? -3.355 12.326 -14.239 1.00 79.69 525 ASP A N 1
ATOM 4058 C CA . ASP A 1 525 ? -3.001 13.346 -15.254 1.00 79.69 525 ASP A CA 1
ATOM 4059 C C . ASP A 1 525 ? -4.169 14.323 -15.464 1.00 79.69 525 ASP A C 1
ATOM 4061 O O . ASP A 1 525 ? -4.706 14.433 -16.567 1.00 79.69 525 ASP A O 1
ATOM 4065 N N . ASN A 1 526 ? -4.650 14.980 -14.401 1.00 74.38 526 ASN A N 1
ATOM 4066 C CA . ASN A 1 526 ? -5.926 15.697 -14.468 1.00 74.38 526 ASN A CA 1
ATOM 4067 C C . ASN A 1 526 ? -5.871 16.942 -15.378 1.00 74.38 526 ASN A C 1
ATOM 4069 O O . ASN A 1 526 ? -5.433 18.029 -14.990 1.00 74.38 526 ASN A O 1
ATOM 4073 N N . LEU A 1 527 ? -6.367 16.752 -16.607 1.00 68.75 527 LEU A N 1
ATOM 4074 C CA . LEU A 1 527 ? -6.427 17.758 -17.667 1.00 68.75 527 LEU A CA 1
ATOM 4075 C C . LEU A 1 527 ? -7.653 18.678 -17.606 1.00 68.75 527 LEU A C 1
ATOM 4077 O O . LEU A 1 527 ? -7.610 19.757 -18.190 1.00 68.75 527 LEU A O 1
ATOM 4081 N N . VAL A 1 528 ? -8.747 18.264 -16.956 1.00 66.50 528 VAL A N 1
ATOM 4082 C CA . VAL A 1 528 ? -10.000 19.051 -16.905 1.00 66.50 528 VAL A CA 1
ATOM 4083 C C . VAL A 1 528 ? -9.975 20.053 -15.748 1.00 66.50 528 VAL A C 1
ATOM 4085 O O . VAL A 1 528 ? -10.619 21.098 -15.805 1.00 66.50 528 VAL A O 1
ATOM 4088 N N . GLY A 1 529 ? -9.211 19.756 -14.699 1.00 66.06 529 GLY A N 1
ATOM 4089 C CA . GLY A 1 529 ? -9.260 20.476 -13.437 1.00 66.06 529 GLY A CA 1
ATOM 4090 C C . GLY A 1 529 ? -10.245 19.839 -12.456 1.00 66.06 529 GLY A C 1
ATOM 4091 O O . GLY A 1 529 ? -10.552 18.656 -12.548 1.00 66.06 529 GLY A O 1
ATOM 4092 N N . GLY A 1 530 ? -10.696 20.602 -11.461 1.00 72.31 530 GLY A N 1
ATOM 4093 C CA . GLY A 1 530 ? -11.404 20.044 -10.301 1.00 72.31 530 GLY A CA 1
ATOM 4094 C C . GLY A 1 530 ? -10.518 19.172 -9.393 1.00 72.31 530 GLY A C 1
ATOM 4095 O O . GLY A 1 530 ? -9.336 18.935 -9.671 1.00 72.31 530 GLY A O 1
ATOM 4096 N N . TRP A 1 531 ? -11.075 18.739 -8.269 1.00 79.56 531 TRP A N 1
ATOM 4097 C CA . TRP A 1 531 ? -10.432 17.767 -7.387 1.00 79.56 531 TRP A CA 1
ATOM 4098 C C . TRP A 1 531 ? -10.841 16.358 -7.829 1.00 79.56 531 TRP A C 1
ATOM 4100 O O . TRP A 1 531 ? -12.020 16.119 -8.067 1.00 79.56 531 TRP A O 1
ATOM 4110 N N . TRP A 1 532 ? -9.863 15.470 -8.024 1.00 80.75 532 TRP A N 1
ATOM 4111 C CA . TRP A 1 532 ? -10.049 14.156 -8.662 1.00 80.75 532 TRP A CA 1
ATOM 4112 C C . TRP A 1 532 ? -10.113 12.994 -7.665 1.00 80.75 532 TRP A C 1
ATOM 4114 O O . TRP A 1 532 ? -10.409 11.883 -8.077 1.00 80.75 532 TRP A O 1
ATOM 4124 N N . GLY A 1 533 ? -9.745 13.227 -6.403 1.00 84.31 533 GLY A N 1
ATOM 4125 C CA . GLY A 1 533 ? -9.443 12.162 -5.450 1.00 84.31 533 GLY A CA 1
ATOM 4126 C C . GLY A 1 533 ? -10.487 11.960 -4.363 1.00 84.31 533 GLY A C 1
ATOM 4127 O O . GLY A 1 533 ? -10.140 11.414 -3.333 1.00 84.31 533 GLY A O 1
ATOM 4128 N N . GLU A 1 534 ? -11.735 12.382 -4.564 1.00 86.12 534 GLU A N 1
ATOM 4129 C CA . GLU A 1 534 ? -12.822 12.055 -3.622 1.00 86.12 534 GLU A CA 1
ATOM 4130 C C . GLU A 1 534 ? -13.146 10.553 -3.594 1.00 86.12 534 GLU A C 1
ATOM 4132 O O . GLU A 1 534 ? -13.765 10.087 -2.654 1.00 86.12 534 GLU A O 1
ATOM 4137 N N . GLY A 1 535 ? -12.767 9.801 -4.631 1.00 89.44 535 GLY A N 1
ATOM 4138 C CA . GLY A 1 535 ? -13.278 8.452 -4.834 1.00 89.44 535 GLY A CA 1
ATOM 4139 C C . GLY A 1 535 ? -12.717 7.399 -3.881 1.00 89.44 535 GLY A C 1
ATOM 4140 O O . GLY A 1 535 ? -11.498 7.301 -3.722 1.00 89.44 535 GLY A O 1
ATOM 4141 N N . ASP A 1 536 ? -13.596 6.569 -3.324 1.00 94.06 536 ASP A N 1
ATOM 4142 C CA . ASP A 1 536 ? -13.260 5.545 -2.331 1.00 94.06 536 ASP A CA 1
ATOM 4143 C C . ASP A 1 536 ? -12.486 4.350 -2.898 1.00 94.06 536 ASP A C 1
ATOM 4145 O O . ASP A 1 536 ? -12.815 3.826 -3.971 1.00 94.06 536 ASP A O 1
ATOM 4149 N N . GLU A 1 537 ? -11.530 3.811 -2.127 1.00 95.00 537 GLU A N 1
ATOM 4150 C CA . GLU A 1 537 ? -11.049 2.457 -2.382 1.00 95.00 537 GLU A CA 1
ATOM 4151 C C . GLU A 1 537 ? -12.112 1.417 -2.009 1.00 95.00 537 GLU A C 1
ATOM 4153 O O . GLU A 1 537 ? -12.764 1.504 -0.967 1.00 95.00 537 GLU A O 1
ATOM 4158 N N . LYS A 1 538 ? -12.246 0.371 -2.829 1.00 97.19 538 LYS A N 1
ATOM 4159 C CA . LYS A 1 538 ? -13.014 -0.829 -2.487 1.00 97.19 538 LYS A CA 1
ATOM 4160 C C . LYS A 1 538 ? -12.194 -2.073 -2.790 1.00 97.19 538 LYS A C 1
ATOM 4162 O O . LYS A 1 538 ? -11.815 -2.307 -3.940 1.00 97.19 538 LYS A O 1
ATOM 4167 N N . ILE A 1 539 ? -11.906 -2.878 -1.768 1.00 97.44 539 ILE A N 1
ATOM 4168 C CA . ILE A 1 539 ? -11.123 -4.114 -1.909 1.00 97.44 539 ILE A CA 1
ATOM 4169 C C . ILE A 1 539 ? -11.965 -5.306 -1.465 1.00 97.44 539 ILE A C 1
ATOM 4171 O O . ILE A 1 539 ? -12.387 -5.383 -0.312 1.00 97.44 539 ILE A O 1
ATOM 4175 N N . TYR A 1 540 ? -12.184 -6.220 -2.407 1.00 97.81 540 TYR A N 1
ATOM 4176 C CA . TYR A 1 540 ? -12.965 -7.441 -2.281 1.00 97.81 540 TYR A CA 1
ATOM 4177 C C . TYR A 1 540 ? -12.017 -8.645 -2.281 1.00 97.81 540 TYR A C 1
ATOM 4179 O O . TYR A 1 540 ? -11.296 -8.877 -3.258 1.00 97.81 540 TYR A O 1
ATOM 4187 N N . VAL A 1 541 ? -12.032 -9.414 -1.200 1.00 95.62 541 VAL A N 1
ATOM 4188 C CA . VAL A 1 541 ? -11.255 -10.642 -1.007 1.00 95.62 541 VAL A CA 1
ATOM 4189 C C . VAL A 1 541 ? -12.141 -11.868 -1.255 1.00 95.62 541 VAL A C 1
ATOM 4191 O O . VAL A 1 541 ? -13.294 -11.916 -0.834 1.00 95.62 541 VAL A O 1
ATOM 4194 N N . ASP A 1 542 ? -11.604 -12.865 -1.959 1.00 94.62 542 ASP A N 1
ATOM 4195 C CA . ASP A 1 542 ? -12.171 -14.211 -2.139 1.00 94.62 542 ASP A CA 1
ATOM 4196 C C . ASP A 1 542 ? -13.648 -14.252 -2.577 1.00 94.62 542 ASP A C 1
ATOM 4198 O O . ASP A 1 542 ? -14.440 -15.085 -2.138 1.00 94.62 542 ASP A O 1
ATOM 4202 N N . GLY A 1 543 ? -14.008 -13.350 -3.496 1.00 91.38 543 GLY A N 1
ATOM 4203 C CA . GLY A 1 543 ? -15.326 -13.307 -4.130 1.00 91.38 543 GLY A CA 1
ATOM 4204 C C . GLY A 1 543 ? -16.427 -12.677 -3.275 1.00 91.38 543 GLY A C 1
ATOM 4205 O O . GLY A 1 543 ? -17.603 -12.819 -3.616 1.00 91.38 543 GLY A O 1
ATOM 4206 N N . GLU A 1 544 ? -16.079 -11.992 -2.180 1.00 96.19 544 GLU A N 1
ATOM 4207 C CA . GLU A 1 544 ? -17.058 -11.299 -1.341 1.00 96.19 544 GLU A CA 1
ATOM 4208 C C . GLU A 1 544 ? -17.857 -10.235 -2.117 1.00 96.19 544 GLU A C 1
ATOM 4210 O O . GLU A 1 544 ? -17.361 -9.580 -3.036 1.00 96.19 544 GLU A O 1
ATOM 4215 N N . LYS A 1 545 ? -19.129 -10.072 -1.739 1.00 94.62 545 LYS A N 1
ATOM 4216 C CA . LYS A 1 545 ? -20.074 -9.141 -2.380 1.00 94.62 545 LYS A CA 1
ATOM 4217 C C . LYS A 1 545 ? -20.042 -7.732 -1.791 1.00 94.62 545 LYS A C 1
ATOM 4219 O O . LYS A 1 545 ? -20.432 -6.790 -2.461 1.00 94.62 545 LYS A O 1
ATOM 4224 N N . PHE A 1 546 ? -19.585 -7.577 -0.553 1.00 96.69 546 PHE A N 1
ATOM 4225 C CA . PHE A 1 546 ? -19.351 -6.278 0.072 1.00 96.69 546 PHE A CA 1
ATOM 4226 C C . PHE A 1 546 ? -17.872 -6.218 0.460 1.00 96.69 546 PHE A C 1
ATOM 4228 O O . PHE A 1 546 ? -17.394 -7.193 1.040 1.00 96.69 546 PHE A O 1
ATOM 4235 N N . PRO A 1 547 ? -17.137 -5.145 0.128 1.00 97.56 547 PRO A N 1
ATOM 4236 C CA . PRO A 1 547 ? -15.687 -5.148 0.238 1.00 97.56 547 PRO A CA 1
ATOM 4237 C C . PRO A 1 547 ? -15.234 -5.120 1.703 1.00 97.56 547 PRO A C 1
ATOM 4239 O O . PRO A 1 547 ? -15.731 -4.335 2.513 1.00 97.56 547 PRO A O 1
ATOM 4242 N N . SER A 1 548 ? -14.244 -5.946 2.043 1.00 97.50 548 SER A N 1
ATOM 4243 C CA . SER A 1 548 ? -13.588 -5.948 3.355 1.00 97.50 548 SER A CA 1
ATOM 4244 C C . SER A 1 548 ? -12.764 -4.679 3.618 1.00 97.50 548 SER A C 1
ATOM 4246 O O . SER A 1 548 ? -12.410 -4.422 4.770 1.00 97.50 548 SER A O 1
ATOM 4248 N N . PHE A 1 549 ? -12.488 -3.872 2.586 1.00 98.25 549 PHE A N 1
ATOM 4249 C CA . PHE A 1 549 ? -12.002 -2.495 2.715 1.00 98.25 549 PHE A CA 1
ATOM 4250 C C . PHE A 1 549 ? -12.911 -1.553 1.928 1.00 98.25 549 PHE A C 1
ATOM 4252 O O . PHE A 1 549 ? -13.017 -1.697 0.713 1.00 98.25 549 PHE A O 1
ATOM 4259 N N . PHE A 1 550 ? -13.515 -0.586 2.615 1.00 98.12 550 PHE A N 1
ATOM 4260 C CA . PHE A 1 550 ? -14.249 0.536 2.024 1.00 98.12 550 PHE A CA 1
ATOM 4261 C C . PHE A 1 550 ? -13.563 1.832 2.485 1.00 98.12 550 PHE A C 1
ATOM 4263 O O . PHE A 1 550 ? -13.256 1.971 3.678 1.00 98.12 550 PHE A O 1
ATOM 4270 N N . GLY A 1 551 ? -13.261 2.719 1.542 1.00 97.38 551 GLY A N 1
ATOM 4271 C CA . GLY A 1 551 ? -12.518 3.963 1.747 1.00 97.38 551 GLY A CA 1
ATOM 4272 C C . GLY A 1 551 ? -13.296 5.115 2.372 1.00 97.38 551 GLY A C 1
ATOM 4273 O O . GLY A 1 551 ? -14.365 4.913 2.955 1.00 97.38 551 GLY A O 1
ATOM 4274 N N . THR A 1 552 ? -12.696 6.304 2.268 1.00 96.94 552 THR A N 1
ATOM 4275 C CA . THR A 1 552 ? -13.345 7.620 2.454 1.00 96.94 552 THR A CA 1
ATOM 4276 C C . THR A 1 552 ? -12.839 8.703 1.478 1.00 96.94 552 THR A C 1
ATOM 4278 O O . THR A 1 552 ? -13.146 9.881 1.665 1.00 96.94 552 THR A O 1
ATOM 4281 N N . GLY A 1 553 ? -11.997 8.316 0.511 1.00 93.31 553 GLY A N 1
ATOM 4282 C CA . GLY A 1 553 ? -11.293 9.200 -0.415 1.00 93.31 553 GLY A CA 1
ATOM 4283 C C . GLY A 1 553 ? -10.000 8.591 -0.969 1.00 93.31 553 GLY A C 1
ATOM 4284 O O . GLY A 1 553 ? -9.285 7.838 -0.299 1.00 93.31 553 GLY A O 1
ATOM 4285 N N . SER A 1 554 ? -9.633 8.957 -2.196 1.00 91.19 554 SER A N 1
ATOM 4286 C CA . SER A 1 554 ? -8.393 8.492 -2.820 1.00 91.19 554 SER A CA 1
ATOM 4287 C C . SER A 1 554 ? -7.166 9.095 -2.137 1.00 91.19 554 SER A C 1
ATOM 4289 O O . SER A 1 554 ? -6.156 8.403 -1.996 1.00 91.19 554 SER A O 1
ATOM 4291 N N . GLU A 1 555 ? -7.198 10.363 -1.693 1.00 91.75 555 GLU A N 1
ATOM 4292 C CA . GLU A 1 555 ? -6.065 10.903 -0.928 1.00 91.75 555 GLU A CA 1
ATOM 4293 C C . GLU A 1 555 ? -5.951 10.264 0.460 1.00 91.75 555 GLU A C 1
ATOM 4295 O O . GLU A 1 555 ? -4.836 10.081 0.955 1.00 91.75 555 GLU A O 1
ATOM 4300 N N . ASP A 1 556 ? -7.083 9.868 1.040 1.00 96.06 556 ASP A N 1
ATOM 4301 C CA . ASP A 1 556 ? -7.190 9.228 2.351 1.00 96.06 556 ASP A CA 1
ATOM 4302 C C . ASP A 1 556 ? -6.580 7.810 2.327 1.00 96.06 556 ASP A C 1
ATOM 4304 O O . ASP A 1 556 ? -5.840 7.406 3.245 1.00 96.06 556 ASP A O 1
ATOM 4308 N N . TYR A 1 557 ? -6.800 7.071 1.228 1.00 96.62 557 TYR A N 1
ATOM 4309 C CA . TYR A 1 557 ? -6.099 5.818 0.929 1.00 96.62 557 TYR A CA 1
ATOM 4310 C C . TYR A 1 557 ? -4.580 6.022 0.860 1.00 96.62 557 TYR A C 1
ATOM 4312 O O . TYR A 1 557 ? -3.839 5.263 1.490 1.00 96.62 557 TYR A O 1
ATOM 4320 N N . PHE A 1 558 ? -4.112 7.063 0.157 1.00 95.56 558 PHE A N 1
ATOM 4321 C CA . PHE A 1 558 ? -2.686 7.422 0.059 1.00 95.56 558 PHE A CA 1
ATOM 4322 C C . PHE A 1 558 ? -2.135 8.170 1.291 1.00 95.56 558 PHE A C 1
ATOM 4324 O O . PHE A 1 558 ? -0.945 8.483 1.352 1.00 95.56 558 PHE A O 1
ATOM 4331 N N . GLY A 1 559 ? -2.961 8.383 2.318 1.00 95.38 559 GLY A N 1
ATOM 4332 C CA . GLY A 1 559 ? -2.554 8.878 3.630 1.00 95.38 559 GLY A CA 1
ATOM 4333 C C . GLY A 1 559 ? -2.385 10.394 3.752 1.00 95.38 559 GLY A C 1
ATOM 4334 O O . GLY A 1 559 ? -1.859 10.836 4.773 1.00 95.38 559 GLY A O 1
ATOM 4335 N N . ASP A 1 560 ? -2.839 11.188 2.783 1.00 94.25 560 ASP A N 1
ATOM 4336 C CA . ASP A 1 560 ? -3.061 12.627 2.985 1.00 94.25 560 ASP A CA 1
ATOM 4337 C C . ASP A 1 560 ? -4.530 12.871 3.408 1.00 94.25 560 ASP A C 1
ATOM 4339 O O . ASP A 1 560 ? -5.156 11.974 3.974 1.00 94.25 560 ASP A O 1
ATOM 4343 N N . ALA A 1 561 ? -5.028 14.099 3.247 1.00 93.19 561 ALA A N 1
ATOM 4344 C CA . ALA A 1 561 ? -6.425 14.513 3.365 1.00 93.19 561 ALA A CA 1
ATOM 4345 C C . ALA A 1 561 ? -6.594 15.944 2.832 1.00 93.19 561 ALA A C 1
ATOM 4347 O O . ALA A 1 561 ? -5.693 16.780 2.998 1.00 93.19 561 ALA A O 1
ATOM 4348 N N . TRP A 1 562 ? -7.781 16.288 2.325 1.00 89.88 562 TRP A N 1
ATOM 4349 C CA . TRP A 1 562 ? -8.096 17.620 1.785 1.00 89.88 562 TRP A CA 1
ATOM 4350 C C . TRP A 1 562 ? -7.182 17.980 0.607 1.00 89.88 562 TRP A C 1
ATOM 4352 O O . TRP A 1 562 ? -6.556 19.054 0.598 1.00 89.88 562 TRP A O 1
ATOM 4362 N N . GLY A 1 563 ? -7.042 17.043 -0.330 1.00 87.00 563 GLY A N 1
ATOM 4363 C CA . GLY A 1 563 ? -6.074 17.074 -1.422 1.00 87.00 563 GLY A CA 1
ATOM 4364 C C . GLY A 1 563 ? -4.672 16.566 -1.051 1.00 87.00 563 GLY A C 1
ATOM 4365 O O . GLY A 1 563 ? -4.325 16.388 0.114 1.00 87.00 563 GLY A O 1
ATOM 4366 N N . ILE A 1 564 ? -3.834 16.384 -2.071 1.00 87.38 564 ILE A N 1
ATOM 4367 C CA . ILE A 1 564 ? -2.479 15.813 -1.966 1.00 87.38 564 ILE A CA 1
ATOM 4368 C C . ILE A 1 564 ? -1.383 16.891 -1.850 1.00 87.38 564 ILE A C 1
ATOM 4370 O O . ILE A 1 564 ? -1.387 17.889 -2.581 1.00 87.38 564 ILE A O 1
ATOM 4374 N N . ARG A 1 565 ? -0.404 16.669 -0.965 1.00 88.88 565 ARG A N 1
ATOM 4375 C CA . ARG A 1 565 ? 0.872 17.406 -0.860 1.00 88.88 565 ARG A CA 1
ATOM 4376 C C . ARG A 1 565 ? 2.023 16.550 -1.387 1.00 88.88 565 ARG A C 1
ATOM 4378 O O . ARG A 1 565 ? 1.866 15.365 -1.611 1.00 88.88 565 ARG A O 1
ATOM 4385 N N . ASP A 1 566 ? 3.182 17.172 -1.569 1.00 89.38 566 ASP A N 1
ATOM 4386 C CA . ASP A 1 566 ? 4.445 16.489 -1.871 1.00 89.38 566 ASP A CA 1
ATOM 4387 C C . ASP A 1 566 ? 5.077 16.041 -0.549 1.00 89.38 566 ASP A C 1
ATOM 4389 O O . ASP A 1 566 ? 5.268 16.877 0.342 1.00 89.38 566 ASP A O 1
ATOM 4393 N N . PHE A 1 567 ? 5.296 14.734 -0.394 1.00 92.31 567 PHE A N 1
ATOM 4394 C CA . PHE A 1 567 ? 5.941 14.125 0.771 1.00 92.31 567 PHE A CA 1
ATOM 4395 C C . PHE A 1 567 ? 6.306 12.661 0.502 1.00 92.31 567 PHE A C 1
ATOM 4397 O O . PHE A 1 567 ? 5.649 11.975 -0.278 1.00 92.31 567 PHE A O 1
ATOM 4404 N N . ALA A 1 568 ? 7.303 12.149 1.224 1.00 93.69 568 ALA A N 1
ATOM 4405 C CA . ALA A 1 568 ? 7.679 10.741 1.187 1.00 93.69 568 ALA A CA 1
ATOM 4406 C C . ALA A 1 568 ? 7.788 10.173 2.608 1.00 93.69 568 ALA A C 1
ATOM 4408 O O . ALA A 1 568 ? 8.651 10.589 3.379 1.00 93.69 568 ALA A O 1
ATOM 4409 N N . ASN A 1 569 ? 6.925 9.211 2.945 1.00 95.94 569 ASN A N 1
ATOM 4410 C CA . ASN A 1 569 ? 7.040 8.374 4.140 1.00 95.94 569 ASN A CA 1
ATOM 4411 C C . ASN A 1 569 ? 7.381 6.920 3.733 1.00 95.94 569 ASN A C 1
ATOM 4413 O O . ASN A 1 569 ? 7.190 6.543 2.570 1.00 95.94 569 ASN A O 1
ATOM 4417 N N . PRO A 1 570 ? 7.842 6.061 4.667 1.00 96.69 570 PRO A N 1
ATOM 4418 C CA . PRO A 1 570 ? 8.277 4.697 4.347 1.00 96.69 570 PRO A CA 1
ATOM 4419 C C . PRO A 1 570 ? 7.214 3.814 3.680 1.00 96.69 570 PRO A C 1
ATOM 4421 O O . PRO A 1 570 ? 7.575 2.960 2.874 1.00 96.69 570 PRO A O 1
ATOM 4424 N N . TYR A 1 571 ? 5.928 4.043 3.976 1.00 96.75 571 TYR A N 1
ATOM 4425 C CA . TYR A 1 571 ? 4.798 3.248 3.468 1.00 96.75 571 TYR A CA 1
ATOM 4426 C C . TYR A 1 571 ? 3.836 4.002 2.554 1.00 96.75 571 TYR A C 1
ATOM 4428 O O . TYR A 1 571 ? 2.989 3.374 1.937 1.00 96.75 571 TYR A O 1
ATOM 4436 N N . HIS A 1 572 ? 3.891 5.330 2.493 1.00 95.88 572 HIS A N 1
ATOM 4437 C CA . HIS A 1 572 ? 2.936 6.118 1.714 1.00 95.88 572 HIS A CA 1
ATOM 4438 C C . HIS A 1 572 ? 3.529 7.474 1.336 1.00 95.88 572 HIS A C 1
ATOM 4440 O O . HIS A 1 572 ? 4.435 7.963 2.015 1.00 95.88 572 HIS A O 1
ATOM 4446 N N . GLY A 1 573 ? 3.040 8.085 0.265 1.00 94.38 573 GLY A N 1
ATOM 4447 C CA . GLY A 1 573 ? 3.508 9.402 -0.137 1.00 94.38 573 GLY A CA 1
ATOM 4448 C C . GLY A 1 573 ? 3.088 9.818 -1.533 1.00 94.38 573 GLY A C 1
ATOM 4449 O O . GLY A 1 573 ? 2.363 9.119 -2.243 1.00 94.38 573 GLY A O 1
ATOM 4450 N N . CYS A 1 574 ? 3.593 10.983 -1.912 1.00 92.44 574 CYS A N 1
ATOM 4451 C CA . CYS A 1 574 ? 3.433 11.580 -3.217 1.00 92.44 574 CYS A CA 1
ATOM 4452 C C . CYS A 1 574 ? 4.759 12.211 -3.658 1.00 92.44 574 CYS A C 1
ATOM 4454 O O . CYS A 1 574 ? 5.145 13.262 -3.152 1.00 92.44 574 CYS A O 1
ATOM 4456 N N . SER A 1 575 ? 5.443 11.567 -4.605 1.00 86.19 575 SER A N 1
ATOM 4457 C CA . SER A 1 575 ? 6.746 11.979 -5.152 1.00 86.19 575 SER A CA 1
ATOM 4458 C C . SER A 1 575 ? 6.655 13.145 -6.142 1.00 86.19 575 SER A C 1
ATOM 4460 O O . SER A 1 575 ? 7.641 13.833 -6.399 1.00 86.19 575 SER A O 1
ATOM 4462 N N . SER A 1 576 ? 5.468 13.416 -6.683 1.00 82.75 576 SER A N 1
ATOM 4463 C CA . SER A 1 576 ? 5.189 14.610 -7.478 1.00 82.75 576 SER A CA 1
ATOM 4464 C C . SER A 1 576 ? 3.751 15.037 -7.229 1.00 82.75 576 SER A C 1
ATOM 4466 O O . SER A 1 576 ? 2.834 14.333 -7.637 1.00 82.75 576 SER A O 1
ATOM 4468 N N . LYS A 1 577 ? 3.529 16.194 -6.591 1.00 71.81 577 LYS A N 1
ATOM 4469 C CA . LYS A 1 577 ? 2.174 16.724 -6.307 1.00 71.81 577 LYS A CA 1
ATOM 4470 C C . LYS A 1 577 ? 1.495 17.428 -7.492 1.00 71.81 577 LYS A C 1
ATOM 4472 O O . LYS A 1 577 ? 0.332 17.816 -7.376 1.00 71.81 577 LYS A O 1
ATOM 4477 N N . GLY A 1 578 ? 2.210 17.632 -8.598 1.00 68.25 578 GLY A N 1
ATOM 4478 C CA . GLY A 1 578 ? 1.746 18.415 -9.748 1.00 68.25 578 GLY A CA 1
ATOM 4479 C C . GLY A 1 578 ? 1.554 19.907 -9.451 1.00 68.25 578 GLY A C 1
ATOM 4480 O O . GLY A 1 578 ? 1.889 20.398 -8.372 1.00 68.25 578 GLY A O 1
ATOM 4481 N N . ASP A 1 579 ? 0.997 20.638 -10.416 1.00 61.50 579 ASP A N 1
ATOM 4482 C CA . ASP A 1 579 ? 0.538 22.017 -10.229 1.00 61.50 579 ASP A CA 1
ATOM 4483 C C . ASP A 1 579 ? -0.987 22.068 -10.431 1.00 61.50 579 ASP A C 1
ATOM 4485 O O . ASP A 1 579 ? -1.526 21.650 -11.460 1.00 61.50 579 ASP A O 1
ATOM 4489 N N . TRP A 1 580 ? -1.690 22.563 -9.409 1.00 56.41 580 TRP A N 1
ATOM 4490 C CA . TRP A 1 580 ? -3.145 22.716 -9.391 1.00 56.41 580 TRP A CA 1
ATOM 4491 C C . TRP A 1 580 ? -3.626 23.704 -10.463 1.00 56.41 580 TRP A C 1
ATOM 4493 O O . TRP A 1 580 ? -4.735 23.568 -10.975 1.00 56.41 580 TRP A O 1
ATOM 4503 N N . GLU A 1 581 ? -2.810 24.673 -10.861 1.00 44.34 581 GLU A N 1
ATOM 4504 C CA . GLU A 1 581 ? -3.156 25.645 -11.899 1.00 44.34 581 GLU A CA 1
ATOM 4505 C C . GLU A 1 581 ? -2.741 25.179 -13.304 1.00 44.34 581 GLU A C 1
ATOM 4507 O O . GLU A 1 581 ? -3.327 25.627 -14.291 1.00 44.34 581 GLU A O 1
ATOM 4512 N N . LYS A 1 582 ? -1.761 24.267 -13.423 1.00 50.59 582 LYS A N 1
ATOM 4513 C CA . LYS A 1 582 ? -1.187 23.829 -14.710 1.00 50.59 582 LYS A CA 1
ATOM 4514 C C . LYS A 1 582 ? -0.787 22.351 -14.704 1.00 50.59 582 LYS A C 1
ATOM 4516 O O . LYS A 1 582 ? 0.265 21.997 -14.196 1.00 50.59 582 LYS A O 1
ATOM 4521 N N . VAL A 1 583 ? -1.550 21.508 -15.408 1.00 51.31 583 VAL A N 1
ATOM 4522 C CA . VAL A 1 583 ? -1.249 20.072 -15.613 1.00 51.31 583 VAL A CA 1
ATOM 4523 C C . VAL A 1 583 ? -1.088 19.326 -14.278 1.00 51.31 583 VAL A C 1
ATOM 4525 O O . VAL A 1 583 ? 0.005 19.155 -13.737 1.00 51.31 583 VAL A O 1
ATOM 4528 N N . ARG A 1 584 ? -2.218 18.839 -13.760 1.00 72.25 584 ARG A N 1
ATOM 4529 C CA . ARG A 1 584 ? -2.358 18.250 -12.420 1.00 72.25 584 ARG A CA 1
ATOM 4530 C C . ARG A 1 584 ? -1.854 16.804 -12.388 1.00 72.25 584 ARG A C 1
ATOM 4532 O O . ARG A 1 584 ? -2.629 15.866 -12.206 1.00 72.25 584 ARG A O 1
ATOM 4539 N N . ARG A 1 585 ? -0.553 16.641 -12.635 1.00 80.81 585 ARG A N 1
ATOM 4540 C CA . ARG A 1 585 ? 0.136 15.350 -12.676 1.00 80.81 585 ARG A CA 1
ATOM 4541 C C . ARG A 1 585 ? 0.643 14.935 -11.322 1.00 80.81 585 ARG A C 1
ATOM 4543 O O . ARG A 1 585 ? 1.532 15.594 -10.786 1.00 80.81 585 ARG A O 1
ATOM 4550 N N . GLN A 1 586 ? 0.108 13.836 -10.814 1.00 84.94 586 GLN A N 1
ATOM 4551 C CA . GLN A 1 586 ? 0.494 13.303 -9.520 1.00 84.94 586 GLN A CA 1
ATOM 4552 C C . GLN A 1 586 ? 1.157 11.933 -9.643 1.00 84.94 586 GLN A C 1
ATOM 4554 O O . GLN A 1 586 ? 0.875 11.195 -10.584 1.00 84.94 586 GLN A O 1
ATOM 4559 N N . SER A 1 587 ? 2.059 11.636 -8.712 1.00 88.50 587 SER A N 1
ATOM 4560 C CA . SER A 1 587 ? 2.658 10.315 -8.498 1.00 88.50 587 SER A CA 1
ATOM 4561 C C . SER A 1 587 ? 2.460 9.960 -7.036 1.00 88.50 587 SER A C 1
ATOM 4563 O O . SER A 1 587 ? 3.024 10.629 -6.174 1.00 88.50 587 SER A O 1
ATOM 4565 N N . LEU A 1 588 ? 1.611 8.975 -6.758 1.00 90.75 588 LEU A N 1
ATOM 4566 C CA . LEU A 1 588 ? 1.204 8.558 -5.415 1.00 90.75 588 LEU A CA 1
ATOM 4567 C C . LEU A 1 588 ? 1.627 7.121 -5.170 1.00 90.75 588 LEU A C 1
ATOM 4569 O O . LEU A 1 588 ? 1.568 6.319 -6.097 1.00 90.75 588 LEU A O 1
ATOM 4573 N N . TYR A 1 589 ? 1.966 6.768 -3.934 1.00 93.50 589 TYR A N 1
ATOM 4574 C CA . TYR A 1 589 ? 2.238 5.385 -3.557 1.00 93.50 589 TYR A CA 1
ATOM 4575 C C . TYR A 1 589 ? 1.692 5.041 -2.172 1.00 93.50 589 TYR A C 1
ATOM 4577 O O . TYR A 1 589 ? 1.708 5.870 -1.261 1.00 93.50 589 TYR A O 1
ATOM 4585 N N . ARG A 1 590 ? 1.249 3.791 -2.009 1.00 95.44 590 ARG A N 1
ATOM 4586 C CA . ARG A 1 590 ? 1.019 3.132 -0.719 1.00 95.44 590 ARG A CA 1
ATOM 4587 C C . ARG A 1 590 ? 1.535 1.696 -0.782 1.00 95.44 590 ARG A C 1
ATOM 4589 O O . ARG A 1 590 ? 1.186 0.938 -1.685 1.00 95.44 590 ARG A O 1
ATOM 4596 N N . TRP A 1 591 ? 2.331 1.319 0.210 1.00 95.62 591 TRP A N 1
ATOM 4597 C CA . TRP A 1 591 ? 2.855 -0.023 0.422 1.00 95.62 591 TRP A CA 1
ATOM 4598 C C . TRP A 1 591 ? 2.143 -0.652 1.610 1.00 95.62 591 TRP A C 1
ATOM 4600 O O . TRP A 1 591 ? 2.145 -0.094 2.705 1.00 95.62 591 TRP A O 1
ATOM 4610 N N . HIS A 1 592 ? 1.556 -1.816 1.377 1.00 94.88 592 HIS A N 1
ATOM 4611 C CA . HIS A 1 592 ? 0.957 -2.647 2.405 1.00 94.88 592 HIS A CA 1
ATOM 4612 C C . HIS A 1 592 ? 2.032 -3.622 2.906 1.00 94.88 592 HIS A C 1
ATOM 4614 O O . HIS A 1 592 ? 2.326 -4.615 2.240 1.00 94.88 592 HIS A O 1
ATOM 4620 N N . ILE A 1 593 ? 2.684 -3.288 4.027 1.00 95.81 593 ILE A N 1
ATOM 4621 C CA . ILE A 1 593 ? 3.856 -4.032 4.531 1.00 95.81 593 ILE A CA 1
ATOM 4622 C C . ILE A 1 593 ? 3.467 -4.974 5.665 1.00 95.81 593 ILE A C 1
ATOM 4624 O O . ILE A 1 593 ? 3.613 -6.186 5.538 1.00 95.81 593 ILE A O 1
ATOM 4628 N N . ALA A 1 594 ? 2.959 -4.423 6.767 1.00 97.12 594 ALA A N 1
ATOM 4629 C CA . ALA A 1 594 ? 2.387 -5.209 7.858 1.00 97.12 594 ALA A CA 1
ATOM 4630 C C . ALA A 1 594 ? 0.860 -5.344 7.723 1.00 97.12 594 ALA A C 1
ATOM 4632 O O . ALA A 1 594 ? 0.308 -6.360 8.143 1.00 97.12 594 ALA A O 1
ATOM 4633 N N . ASP A 1 595 ? 0.222 -4.350 7.087 1.00 97.00 595 ASP A N 1
ATOM 4634 C CA . ASP A 1 595 ? -1.183 -4.293 6.670 1.00 97.00 595 ASP A CA 1
ATOM 4635 C C . ASP A 1 595 ? -1.414 -4.919 5.276 1.00 97.00 595 ASP A C 1
ATOM 4637 O O . ASP A 1 595 ? -2.241 -4.431 4.500 1.00 97.00 595 ASP A O 1
ATOM 4641 N N . ASP A 1 596 ? -0.672 -5.983 4.944 1.00 95.94 596 ASP A N 1
ATOM 4642 C CA . ASP A 1 596 ? -0.867 -6.764 3.718 1.00 95.94 596 ASP A CA 1
ATOM 4643 C C . ASP A 1 596 ? -2.236 -7.450 3.680 1.00 95.94 596 ASP A C 1
ATOM 4645 O O . ASP A 1 596 ? -2.783 -7.855 4.707 1.00 95.94 596 ASP A O 1
ATOM 4649 N N . ILE A 1 597 ? -2.798 -7.567 2.473 1.00 96.62 597 ILE A N 1
ATOM 4650 C CA . ILE A 1 597 ? -4.138 -8.127 2.258 1.00 96.62 597 ILE A CA 1
ATOM 4651 C C . ILE A 1 597 ? -3.991 -9.513 1.624 1.00 96.62 597 ILE A C 1
ATOM 4653 O O . ILE A 1 597 ? -3.881 -9.594 0.396 1.00 96.62 597 ILE A O 1
ATOM 4657 N N . PRO A 1 598 ? -3.931 -10.601 2.418 1.00 93.44 598 PRO A N 1
ATOM 4658 C CA . PRO A 1 598 ? -3.895 -11.957 1.888 1.00 93.44 598 PRO A CA 1
ATOM 4659 C C . PRO A 1 598 ? -5.239 -12.344 1.261 1.00 93.44 598 PRO A C 1
ATOM 4661 O O . PRO A 1 598 ? -6.297 -11.897 1.702 1.00 93.44 598 PRO A O 1
ATOM 4664 N N . PHE A 1 599 ? -5.183 -13.203 0.247 1.00 90.75 599 PHE A N 1
ATOM 4665 C CA . PHE A 1 599 ? -6.342 -13.781 -0.431 1.00 90.75 599 PHE A CA 1
ATOM 4666 C C . PHE A 1 599 ? -6.044 -15.234 -0.826 1.00 90.75 599 PHE A C 1
ATOM 4668 O O . PHE A 1 599 ? -4.920 -15.563 -1.213 1.00 90.75 599 PHE A O 1
ATOM 4675 N N . ALA A 1 600 ? -7.026 -16.128 -0.717 1.00 89.12 600 ALA A N 1
ATOM 4676 C CA . ALA A 1 600 ? -6.852 -17.551 -1.014 1.00 89.12 600 ALA A CA 1
ATOM 4677 C C . ALA A 1 600 ? -7.308 -17.937 -2.430 1.00 89.12 600 ALA A C 1
ATOM 4679 O O . ALA A 1 600 ? -6.812 -18.922 -2.982 1.00 89.12 600 ALA A O 1
ATOM 4680 N N . GLN A 1 601 ? -8.248 -17.189 -3.004 1.00 86.81 601 GLN A N 1
ATOM 4681 C CA . GLN A 1 601 ? -8.922 -17.485 -4.267 1.00 86.81 601 GLN A CA 1
ATOM 4682 C C . GLN A 1 601 ? -8.930 -16.300 -5.230 1.00 86.81 601 GLN A C 1
ATOM 4684 O O . GLN A 1 601 ? -8.772 -16.519 -6.431 1.00 86.81 601 GLN A O 1
ATOM 4689 N N . SER A 1 602 ? -9.150 -15.072 -4.750 1.00 87.50 602 SER A N 1
ATOM 4690 C CA . SER A 1 602 ? -9.243 -13.891 -5.616 1.00 87.50 602 SER A CA 1
ATOM 4691 C C . SER A 1 602 ? -9.118 -12.571 -4.878 1.00 87.50 602 SER A C 1
ATOM 4693 O O . SER A 1 602 ? -9.498 -12.466 -3.718 1.00 87.50 602 SER A O 1
ATOM 4695 N N . LEU A 1 603 ? -8.694 -11.536 -5.593 1.00 87.25 603 LEU A N 1
ATOM 4696 C CA . LEU A 1 603 ? -8.651 -10.173 -5.091 1.00 87.25 603 LEU A CA 1
ATOM 4697 C C . LEU A 1 603 ? -9.096 -9.202 -6.184 1.00 87.25 603 LEU A C 1
ATOM 4699 O O . LEU A 1 603 ? -8.505 -9.150 -7.263 1.00 87.25 603 LEU A O 1
ATOM 4703 N N . ARG A 1 604 ? -10.105 -8.386 -5.883 1.00 92.75 604 ARG A N 1
ATOM 4704 C CA . ARG A 1 604 ? -10.494 -7.241 -6.709 1.00 92.75 604 ARG A CA 1
ATOM 4705 C C . ARG A 1 604 ? -10.289 -5.970 -5.898 1.00 92.75 604 ARG A C 1
ATOM 4707 O O . ARG A 1 604 ? -10.857 -5.832 -4.826 1.00 92.75 604 ARG A O 1
ATOM 4714 N N . PHE A 1 605 ? -9.505 -5.037 -6.413 1.00 92.19 605 PHE A N 1
ATOM 4715 C CA . PHE A 1 605 ? -9.324 -3.700 -5.853 1.00 92.19 605 PHE A CA 1
ATOM 4716 C C . PHE A 1 605 ? -9.834 -2.711 -6.902 1.00 92.19 605 PHE A C 1
ATOM 4718 O O . PHE A 1 605 ? -9.367 -2.728 -8.039 1.00 92.19 605 PHE A O 1
ATOM 4725 N N . THR A 1 606 ? -10.802 -1.873 -6.548 1.00 91.69 606 THR A N 1
ATOM 4726 C CA . THR A 1 606 ? -11.262 -0.726 -7.338 1.00 91.69 606 THR A CA 1
ATOM 4727 C C . THR A 1 606 ? -11.029 0.579 -6.571 1.00 91.69 606 THR A C 1
ATOM 4729 O O . THR A 1 606 ? -10.958 0.576 -5.345 1.00 91.69 606 THR A O 1
ATOM 4732 N N . MET A 1 607 ? -10.902 1.691 -7.287 1.00 88.62 607 MET A N 1
ATOM 4733 C CA . MET A 1 607 ? -10.966 3.052 -6.746 1.00 88.62 607 MET A CA 1
ATOM 4734 C C . MET A 1 607 ? -12.113 3.750 -7.464 1.00 88.62 607 MET A C 1
ATOM 4736 O O . MET A 1 607 ? -12.259 3.556 -8.671 1.00 88.62 607 MET A O 1
ATOM 4740 N N . GLU A 1 608 ? -12.936 4.537 -6.787 1.00 88.19 608 GLU A N 1
ATOM 4741 C CA . GLU A 1 608 ? -13.978 5.267 -7.506 1.00 88.19 608 GLU A CA 1
ATOM 4742 C C . GLU A 1 608 ? -13.400 6.364 -8.403 1.00 88.19 608 GLU A C 1
ATOM 4744 O O . GLU A 1 608 ? -12.495 7.114 -8.043 1.00 88.19 608 GLU A O 1
ATOM 4749 N N . ASN A 1 609 ? -13.992 6.506 -9.582 1.00 80.62 609 ASN A N 1
ATOM 4750 C CA . ASN A 1 609 ? -13.734 7.581 -10.521 1.00 80.62 609 ASN A CA 1
ATOM 4751 C C . ASN A 1 609 ? -14.621 8.790 -10.192 1.00 80.62 609 ASN A C 1
ATOM 4753 O O . ASN A 1 609 ? -15.488 9.184 -10.978 1.00 80.62 609 ASN A O 1
ATOM 4757 N N . TYR A 1 610 ? -14.433 9.326 -8.983 1.00 72.19 610 TYR A N 1
ATOM 4758 C CA . TYR A 1 610 ? -15.229 10.407 -8.406 1.00 72.19 610 TYR A CA 1
ATOM 4759 C C . TYR A 1 610 ? -14.441 11.720 -8.383 1.00 72.19 610 TYR A C 1
ATOM 4761 O O . TYR A 1 610 ? -13.274 11.756 -8.008 1.00 72.19 610 TYR A O 1
ATOM 4769 N N . ALA A 1 611 ? -15.087 12.832 -8.735 1.00 63.84 611 ALA A N 1
ATOM 4770 C CA . ALA A 1 611 ? -14.488 14.158 -8.624 1.00 63.84 611 ALA A CA 1
ATOM 4771 C C . ALA A 1 611 ? -15.436 15.166 -7.981 1.00 63.84 611 ALA A C 1
ATOM 4773 O O . ALA A 1 611 ? -16.598 15.289 -8.381 1.00 63.84 611 ALA A O 1
ATOM 4774 N N . ALA A 1 612 ? -14.921 15.940 -7.024 1.00 43.25 612 ALA A N 1
ATOM 4775 C CA . ALA A 1 612 ? -15.695 16.998 -6.395 1.00 43.25 612 ALA A CA 1
ATOM 4776 C C . ALA A 1 612 ? -16.056 18.085 -7.414 1.00 43.25 612 ALA A C 1
ATOM 4778 O O . ALA A 1 612 ? -15.189 18.600 -8.128 1.00 43.25 612 ALA A O 1
ATOM 4779 N N . HIS A 1 613 ? -17.328 18.498 -7.361 1.00 44.72 613 HIS A N 1
ATOM 4780 C CA . HIS A 1 613 ? -17.984 19.526 -8.178 1.00 44.72 613 HIS A CA 1
ATOM 4781 C C . HIS A 1 613 ? -18.407 19.058 -9.590 1.00 44.72 613 HIS A C 1
ATOM 4783 O O . HIS A 1 613 ? -17.593 18.913 -10.489 1.00 44.72 613 HIS A O 1
ATOM 4789 N N . HIS A 1 614 ? -19.697 18.924 -9.931 1.00 38.97 614 HIS A N 1
ATOM 4790 C CA . HIS A 1 614 ? -20.908 19.531 -9.339 1.00 38.97 614 HIS A CA 1
ATOM 4791 C C . HIS A 1 614 ? -20.903 21.083 -9.294 1.00 38.97 614 HIS A C 1
ATOM 4793 O O . HIS A 1 614 ? -21.780 21.693 -8.690 1.00 38.97 614 HIS A O 1
ATOM 4799 N N . ALA A 1 615 ? -19.977 21.742 -10.007 1.00 32.38 615 ALA A N 1
ATOM 4800 C CA . ALA A 1 615 ? -19.959 23.196 -10.230 1.00 32.38 615 ALA A CA 1
ATOM 4801 C C . ALA A 1 615 ? -20.277 23.543 -11.698 1.00 32.38 615 ALA A C 1
ATOM 4803 O O . ALA A 1 615 ? -19.465 24.122 -12.413 1.00 32.38 615 ALA A O 1
ATOM 4804 N N . GLY A 1 616 ? -21.475 23.172 -12.157 1.00 33.97 616 GLY A N 1
ATOM 4805 C CA . GLY A 1 616 ? -22.028 23.659 -13.429 1.00 33.97 616 GLY A CA 1
ATOM 4806 C C . GLY A 1 616 ? -21.591 22.936 -14.709 1.00 33.97 616 GLY A C 1
ATOM 4807 O O . GLY A 1 616 ? -22.008 23.348 -15.789 1.00 33.97 616 GLY A O 1
ATOM 4808 N N . LEU A 1 617 ? -20.821 21.846 -14.627 1.00 36.25 617 LEU A N 1
ATOM 4809 C CA . LEU A 1 617 ? -20.659 20.942 -15.772 1.00 36.25 617 LEU A CA 1
ATOM 4810 C C . LEU A 1 617 ? -21.994 20.218 -16.061 1.00 36.25 617 LEU A C 1
ATOM 4812 O O . LEU A 1 617 ? -22.676 19.811 -15.114 1.00 36.25 617 LEU A O 1
ATOM 4816 N N . PRO A 1 618 ? -22.397 20.042 -17.337 1.00 33.78 618 PRO A N 1
ATOM 4817 C CA . PRO A 1 618 ? -23.572 19.248 -17.690 1.00 33.78 618 PRO A CA 1
ATOM 4818 C C . PRO A 1 618 ? -23.496 17.832 -17.109 1.00 33.78 618 PRO A C 1
ATOM 48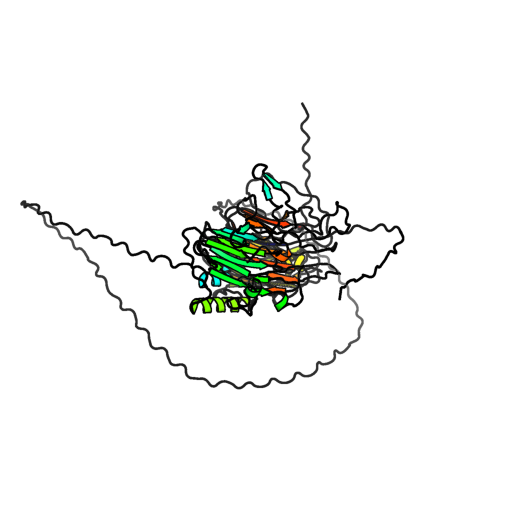20 O O . PRO A 1 618 ? -22.423 17.234 -17.103 1.00 33.78 618 PRO A O 1
ATOM 4823 N N . LYS A 1 619 ? -24.649 17.249 -16.740 1.00 38.53 619 LYS A N 1
ATOM 4824 C CA . LYS A 1 619 ? -24.792 15.881 -16.178 1.00 38.53 619 LYS A CA 1
ATOM 4825 C C . LYS A 1 619 ? -24.232 14.736 -17.050 1.00 38.53 619 LYS A C 1
ATOM 4827 O O . LYS A 1 619 ? -24.314 13.578 -16.666 1.00 38.53 619 LYS A O 1
ATOM 4832 N N . ASN A 1 620 ? -23.690 15.062 -18.220 1.00 36.28 620 ASN A N 1
ATOM 4833 C CA . ASN A 1 620 ? -23.218 14.141 -19.246 1.00 36.28 620 ASN A CA 1
ATOM 4834 C C . ASN A 1 620 ? -21.677 14.150 -19.355 1.00 36.28 620 ASN A C 1
ATOM 4836 O O . ASN A 1 620 ? -21.132 13.565 -20.288 1.00 36.28 620 ASN A O 1
ATOM 4840 N N . ILE A 1 621 ? -20.981 14.862 -18.460 1.00 34.03 621 ILE A N 1
ATOM 4841 C CA . ILE A 1 621 ? -19.517 14.914 -18.384 1.00 34.03 621 ILE A CA 1
ATOM 4842 C C . ILE A 1 621 ? -19.095 14.217 -17.089 1.00 34.03 621 ILE A C 1
ATOM 4844 O O . ILE A 1 621 ? -19.297 14.748 -15.999 1.00 34.03 621 ILE A O 1
ATOM 4848 N N . SER A 1 622 ? -18.543 13.013 -17.229 1.00 32.47 622 SER A N 1
ATOM 4849 C CA . SER A 1 622 ? -17.951 12.239 -16.137 1.00 32.47 622 SER A CA 1
ATOM 4850 C C . SER A 1 622 ? -16.692 12.915 -15.578 1.00 32.47 622 SER A C 1
ATOM 4852 O O . SER A 1 622 ? -16.102 13.779 -16.232 1.00 32.47 622 SER A O 1
ATOM 4854 N N . ALA A 1 623 ? -16.283 12.496 -14.378 1.00 31.98 623 ALA A N 1
ATOM 4855 C CA . ALA A 1 623 ? -15.109 12.988 -13.659 1.00 31.98 623 ALA A CA 1
ATOM 4856 C C . ALA A 1 623 ? -13.817 13.014 -14.514 1.00 31.98 623 ALA A C 1
ATOM 4858 O O . ALA A 1 623 ? -13.716 12.285 -15.511 1.00 31.98 623 ALA A O 1
ATOM 4859 N N . PRO A 1 624 ? -12.806 13.833 -14.145 1.00 36.50 624 PRO A N 1
ATOM 4860 C CA . PRO A 1 624 ? -11.512 13.850 -14.804 1.00 36.50 624 PRO A CA 1
ATOM 4861 C C . PRO A 1 624 ? -10.796 12.535 -14.517 1.00 36.50 624 PRO A C 1
ATOM 4863 O O . PRO A 1 624 ? -10.125 12.432 -13.496 1.00 36.50 624 PRO A O 1
ATOM 4866 N N . TRP A 1 625 ? -10.998 11.606 -15.457 1.00 42.00 625 TRP A N 1
ATOM 4867 C CA . TRP A 1 625 ? -10.297 10.370 -15.819 1.00 42.00 625 TRP A CA 1
ATOM 4868 C C . TRP A 1 625 ? -9.516 9.653 -14.710 1.00 42.00 625 TRP A C 1
ATOM 4870 O O . TRP A 1 625 ? -8.805 10.279 -13.950 1.00 42.00 625 TRP A O 1
ATOM 4880 N N . LEU A 1 626 ? -9.505 8.321 -14.688 1.00 33.28 626 LEU A N 1
ATOM 4881 C CA . LEU A 1 626 ? -8.633 7.583 -13.773 1.00 33.28 626 LEU A CA 1
ATOM 4882 C C . LEU A 1 626 ? -7.825 6.473 -14.449 1.00 33.28 626 LEU A C 1
ATOM 4884 O O . LEU A 1 626 ? -7.951 6.174 -15.636 1.00 33.28 626 LEU A O 1
ATOM 4888 N N . THR A 1 627 ? -6.843 6.048 -13.669 1.00 33.69 627 THR A N 1
ATOM 4889 C CA . THR A 1 627 ? -5.516 5.497 -13.964 1.00 33.69 627 THR A CA 1
ATOM 4890 C C . THR A 1 627 ? -5.500 4.056 -13.456 1.00 33.69 627 THR A C 1
ATOM 4892 O O . THR A 1 627 ? -5.976 3.900 -12.345 1.00 33.69 627 THR A O 1
ATOM 4895 N N . GLY A 1 628 ? -4.982 3.009 -14.138 1.00 32.31 628 GLY A N 1
ATOM 4896 C CA . GLY A 1 628 ? -5.326 1.631 -13.692 1.00 32.31 628 GLY A CA 1
ATOM 4897 C C . GLY A 1 628 ? -4.423 0.441 -13.926 1.00 32.31 628 GLY A C 1
ATOM 4898 O O . GLY A 1 628 ? -3.467 0.504 -14.692 1.00 32.31 628 GLY A O 1
ATOM 4899 N N . ILE A 1 629 ? -4.796 -0.670 -13.272 1.00 30.23 629 ILE A N 1
ATOM 4900 C CA . ILE A 1 629 ? -4.329 -2.024 -13.589 1.00 30.23 629 ILE A CA 1
ATOM 4901 C C . ILE A 1 629 ? -5.422 -3.055 -13.661 1.00 30.23 629 ILE A C 1
ATOM 4903 O O . ILE A 1 629 ? -6.483 -2.963 -13.054 1.00 30.23 629 ILE A O 1
ATOM 4907 N N . ARG A 1 630 ? -5.124 -4.048 -14.489 1.00 27.20 630 ARG A N 1
ATOM 4908 C CA . ARG A 1 630 ? -5.735 -5.353 -14.443 1.00 27.20 630 ARG A CA 1
ATOM 4909 C C . ARG A 1 630 ? -4.615 -6.385 -14.450 1.00 27.20 630 ARG A C 1
ATOM 4911 O O . ARG A 1 630 ? -3.674 -6.250 -15.234 1.00 27.20 630 ARG A O 1
ATOM 4918 N N . LEU A 1 631 ? -4.704 -7.399 -13.598 1.00 26.88 631 LEU A N 1
ATOM 4919 C CA . LEU A 1 631 ? -3.913 -8.606 -13.801 1.00 26.88 631 LEU A CA 1
ATOM 4920 C C . LEU A 1 631 ? -4.632 -9.444 -14.866 1.00 26.88 631 LEU A C 1
ATOM 4922 O O . LEU A 1 631 ? -5.850 -9.606 -14.785 1.00 26.88 631 LEU A O 1
ATOM 4926 N N . PRO A 1 632 ? -3.932 -10.000 -15.865 1.00 23.16 632 PRO A N 1
ATOM 4927 C CA . PRO A 1 632 ? -4.469 -11.149 -16.560 1.00 23.16 632 PRO A CA 1
ATOM 4928 C C . PRO A 1 632 ? -4.471 -12.319 -15.576 1.00 23.16 632 PRO A C 1
ATOM 4930 O O . PRO A 1 632 ? -3.424 -12.809 -15.161 1.00 23.16 632 PRO A O 1
ATOM 4933 N N . VAL A 1 633 ? -5.668 -12.755 -15.205 1.00 24.98 633 VAL A N 1
ATOM 4934 C CA . VAL A 1 633 ? -5.871 -14.064 -14.596 1.00 24.98 633 VAL A CA 1
ATOM 4935 C C . VAL A 1 633 ? -5.807 -15.107 -15.690 1.00 24.98 633 VAL A C 1
ATOM 4937 O O . VAL A 1 633 ? -6.658 -15.115 -16.582 1.00 24.98 633 VAL A O 1
ATOM 4940 N N . GLU A 1 634 ? -4.873 -16.044 -15.588 1.00 25.66 634 GLU A N 1
ATOM 4941 C CA . GLU A 1 634 ? -4.996 -17.281 -16.346 1.00 25.66 634 GLU A CA 1
ATOM 4942 C C . GLU A 1 634 ? -6.091 -18.165 -15.741 1.00 25.66 634 GLU A C 1
ATOM 4944 O O . GLU A 1 634 ? -5.857 -19.026 -14.896 1.00 25.66 634 GLU A O 1
ATOM 4949 N N . ARG A 1 635 ? -7.309 -18.024 -16.273 1.00 23.80 635 ARG A N 1
ATOM 4950 C CA . ARG A 1 635 ? -8.093 -19.222 -16.572 1.00 23.80 635 ARG A CA 1
ATOM 4951 C C . ARG A 1 635 ? -7.533 -19.813 -17.860 1.00 23.80 635 ARG A C 1
ATOM 4953 O O . ARG A 1 635 ? -7.875 -19.343 -18.945 1.00 23.80 635 ARG A O 1
ATOM 4960 N N . ILE A 1 636 ? -6.751 -20.889 -17.761 1.00 32.00 636 ILE A N 1
ATOM 4961 C CA . ILE A 1 636 ? -6.518 -21.769 -18.915 1.00 32.00 636 ILE A CA 1
ATOM 4962 C C . ILE A 1 636 ? -7.800 -22.578 -19.165 1.00 32.00 636 ILE A C 1
ATOM 4964 O O . ILE A 1 636 ? -7.937 -23.741 -18.797 1.00 32.00 636 ILE A O 1
ATOM 4968 N N . SER A 1 637 ? -8.774 -21.922 -19.792 1.00 23.50 637 SER A N 1
ATOM 4969 C CA . SER A 1 637 ? -9.857 -22.559 -20.539 1.00 23.50 637 SER A CA 1
ATOM 4970 C C . SER A 1 637 ? -10.325 -21.583 -21.614 1.00 23.50 637 SER A C 1
ATOM 4972 O O . SER A 1 637 ? -10.843 -20.510 -21.302 1.00 23.50 637 SER A O 1
ATOM 4974 N N . SER A 1 638 ? -10.144 -21.942 -22.879 1.00 30.50 638 SER A N 1
ATOM 4975 C CA . SER A 1 638 ? -10.424 -21.099 -24.040 1.00 30.50 638 SER A CA 1
ATOM 4976 C C . SER A 1 638 ? -11.926 -20.894 -24.285 1.00 30.50 638 SER A C 1
ATOM 4978 O O . SER A 1 638 ? -12.523 -21.534 -25.145 1.00 30.50 638 SER A O 1
ATOM 4980 N N . SER A 1 639 ? -12.558 -19.976 -23.547 1.00 25.22 639 SER A N 1
ATOM 4981 C CA . SER A 1 639 ? -13.779 -19.264 -23.970 1.00 25.22 639 SER A CA 1
ATOM 4982 C C . SER A 1 639 ? -14.166 -18.138 -22.996 1.00 25.22 639 SER A C 1
ATOM 4984 O O . SER A 1 639 ? -13.901 -18.222 -21.802 1.00 25.22 639 SER A O 1
ATOM 4986 N N . LEU A 1 640 ? -14.860 -17.118 -23.526 1.00 22.84 640 LEU A N 1
ATOM 4987 C CA . LEU A 1 640 ? -15.532 -16.017 -22.806 1.00 22.84 640 LEU A CA 1
ATOM 4988 C C . LEU A 1 640 ? -14.645 -14.888 -22.236 1.00 22.84 640 LEU A C 1
ATOM 4990 O O . LEU A 1 640 ? -14.644 -14.613 -21.038 1.00 22.84 640 LEU A O 1
ATOM 4994 N N . PHE A 1 641 ? -14.045 -14.098 -23.132 1.00 25.19 641 PHE A N 1
ATOM 4995 C CA . PHE A 1 641 ? -13.828 -12.671 -22.860 1.00 25.19 641 PHE A CA 1
ATOM 4996 C C . PHE A 1 641 ? -15.166 -11.914 -22.975 1.00 25.19 641 PHE A C 1
ATOM 4998 O O . PHE A 1 641 ? -15.885 -12.080 -23.961 1.00 25.19 641 PHE A O 1
ATOM 5005 N N . ARG A 1 642 ? -15.497 -11.061 -21.995 1.00 24.03 642 ARG A N 1
ATOM 5006 C CA . ARG A 1 642 ? -16.555 -10.034 -22.110 1.00 24.03 642 ARG A CA 1
ATOM 5007 C C . ARG A 1 642 ? -15.932 -8.632 -22.166 1.00 24.03 642 ARG A C 1
ATOM 5009 O O . ARG A 1 642 ? -14.837 -8.413 -21.657 1.00 24.03 642 ARG A O 1
ATOM 5016 N N . SER A 1 643 ? -16.620 -7.736 -22.866 1.00 28.88 643 SER A N 1
ATOM 5017 C CA . SER A 1 643 ? -16.090 -6.541 -23.541 1.00 28.88 643 SER A CA 1
ATOM 5018 C C . SER A 1 643 ? -16.209 -5.224 -22.765 1.00 28.88 643 SER A C 1
ATOM 5020 O O . SER A 1 643 ? -17.187 -5.033 -22.047 1.00 28.88 643 SER A O 1
ATOM 5022 N N . ALA A 1 644 ? -15.322 -4.269 -23.071 1.00 32.84 644 ALA A N 1
ATOM 5023 C CA . ALA A 1 644 ? -15.502 -2.828 -22.837 1.00 32.84 644 ALA A CA 1
ATOM 5024 C C . ALA A 1 644 ? -14.914 -1.998 -24.012 1.00 32.84 644 ALA A C 1
ATOM 5026 O O . ALA A 1 644 ? -14.404 -2.569 -24.975 1.00 32.84 644 ALA A O 1
ATOM 5027 N N . SER A 1 645 ? -15.093 -0.672 -23.983 1.00 29.75 645 SER A N 1
ATOM 5028 C CA . SER A 1 645 ? -15.354 0.193 -25.154 1.00 29.75 645 SER A CA 1
ATOM 5029 C C . SER A 1 645 ? -14.169 0.722 -25.989 1.00 29.75 645 SER A C 1
ATOM 5031 O O . SER A 1 645 ? -13.033 0.814 -25.536 1.00 29.75 645 SER A O 1
ATOM 5033 N N . GLU A 1 646 ? -14.497 1.183 -27.205 1.00 27.05 646 GLU A N 1
ATOM 5034 C CA . GLU A 1 646 ? -13.611 1.854 -28.172 1.00 27.05 646 GLU A CA 1
ATOM 5035 C C . GLU A 1 646 ? -12.815 3.036 -27.576 1.00 27.05 646 GLU A C 1
ATOM 5037 O O . GLU A 1 646 ? -13.391 4.045 -27.163 1.00 27.05 646 GLU A O 1
ATOM 5042 N N . SER A 1 647 ? -11.479 2.975 -27.634 1.00 33.41 647 SER A N 1
ATOM 5043 C CA . SER A 1 647 ? -10.598 4.118 -27.346 1.00 33.41 647 SER A CA 1
ATOM 5044 C C . SER A 1 647 ? -9.882 4.597 -28.618 1.00 33.41 647 SER A C 1
ATOM 5046 O O . SER A 1 647 ? -9.576 3.801 -29.506 1.00 33.41 647 SER A O 1
ATOM 5048 N N . ARG A 1 648 ? -9.640 5.911 -28.743 1.00 33.34 648 ARG A N 1
ATOM 5049 C CA . ARG A 1 648 ? -8.943 6.513 -29.898 1.00 33.34 648 ARG A CA 1
ATOM 5050 C C . ARG A 1 648 ? -7.498 6.886 -29.548 1.00 33.34 648 ARG A C 1
ATOM 5052 O O . ARG A 1 648 ? -7.225 7.368 -28.456 1.00 33.34 648 ARG A O 1
ATOM 5059 N N . ARG A 1 649 ? -6.614 6.711 -30.534 1.00 33.91 649 ARG A N 1
ATOM 5060 C CA . ARG A 1 649 ? -5.145 6.850 -30.501 1.00 33.91 649 ARG A CA 1
ATOM 5061 C C . ARG A 1 649 ? -4.604 8.124 -29.819 1.00 33.91 649 ARG A C 1
ATOM 5063 O O . ARG A 1 649 ? -4.903 9.229 -30.267 1.00 33.91 649 ARG A O 1
ATOM 5070 N N . ASP A 1 650 ? -3.711 7.959 -28.835 1.00 39.47 650 ASP A N 1
ATOM 5071 C CA . ASP A 1 650 ? -2.796 9.012 -28.345 1.00 39.47 650 ASP A CA 1
ATOM 5072 C C . ASP A 1 650 ? -1.506 9.024 -29.187 1.00 39.47 650 ASP A C 1
ATOM 5074 O O . ASP A 1 650 ? -0.790 8.024 -29.184 1.00 39.47 650 ASP A O 1
ATOM 5078 N N . PRO A 1 651 ? -1.144 10.119 -29.878 1.00 36.78 651 PRO A N 1
ATOM 5079 C CA . PRO A 1 651 ? 0.110 10.190 -30.630 1.00 36.78 651 PRO A CA 1
ATOM 5080 C C . PRO A 1 651 ? 1.378 10.198 -29.755 1.00 36.78 651 PRO A C 1
ATOM 5082 O O . PRO A 1 651 ? 2.474 10.121 -30.295 1.00 36.78 651 PRO A O 1
ATOM 5085 N N . ARG A 1 652 ? 1.272 10.306 -28.422 1.00 40.84 652 ARG A N 1
ATOM 5086 C CA . ARG A 1 652 ? 2.432 10.364 -27.510 1.00 40.84 652 ARG A CA 1
ATOM 5087 C C . ARG A 1 652 ? 2.963 8.985 -27.078 1.00 40.84 652 ARG A C 1
ATOM 5089 O O . ARG A 1 652 ? 3.997 8.942 -26.409 1.00 40.84 652 ARG A O 1
ATOM 5096 N N . PHE A 1 653 ? 2.259 7.890 -27.397 1.00 37.50 653 PHE A N 1
ATOM 5097 C CA . PHE A 1 653 ? 2.563 6.532 -26.918 1.00 37.50 653 PHE A CA 1
ATOM 5098 C C . PHE A 1 653 ? 2.347 5.462 -28.016 1.00 37.50 653 PHE A C 1
ATOM 5100 O O . PHE A 1 653 ? 1.424 5.604 -28.820 1.00 37.50 653 PHE A O 1
ATOM 5107 N N . PRO A 1 654 ? 3.156 4.382 -28.054 1.00 37.62 654 PRO A N 1
ATOM 5108 C CA . PRO A 1 654 ? 3.012 3.293 -29.030 1.00 37.62 654 PRO A CA 1
ATOM 5109 C C . PRO A 1 654 ? 1.702 2.492 -28.927 1.00 37.62 654 PRO A C 1
ATOM 5111 O O . PRO A 1 654 ? 1.076 2.407 -27.874 1.00 37.62 654 PRO A O 1
ATOM 5114 N N . GLU A 1 655 ? 1.335 1.822 -30.020 1.00 32.31 655 GLU A N 1
ATOM 5115 C CA . GLU A 1 655 ? 0.044 1.135 -30.199 1.00 32.31 655 GLU A CA 1
ATOM 5116 C C . GLU A 1 655 ? -0.192 -0.045 -29.235 1.00 32.31 655 GLU A C 1
ATOM 5118 O O . GLU A 1 655 ? -1.309 -0.226 -28.764 1.00 32.31 655 GLU A O 1
ATOM 5123 N N . ARG A 1 656 ? 0.861 -0.775 -28.828 1.00 33.44 656 ARG A N 1
ATOM 5124 C CA . ARG A 1 656 ? 0.779 -1.866 -27.825 1.00 33.44 656 ARG A CA 1
ATOM 5125 C C . ARG A 1 656 ? 0.346 -1.390 -26.421 1.00 33.44 656 ARG A C 1
ATOM 5127 O O . ARG A 1 656 ? -0.006 -2.214 -25.585 1.00 33.44 656 ARG A O 1
ATOM 5134 N N . TRP A 1 657 ? 0.357 -0.082 -26.158 1.00 34.97 657 TRP A N 1
ATOM 5135 C CA . TRP A 1 657 ? -0.125 0.516 -24.905 1.00 34.97 657 TRP A CA 1
ATOM 5136 C C . TRP A 1 657 ? -1.593 0.960 -24.959 1.00 34.97 657 TRP A C 1
ATOM 5138 O O . TRP A 1 657 ? -2.080 1.601 -24.027 1.00 34.97 657 TRP A O 1
ATOM 5148 N N . MET A 1 658 ? -2.284 0.660 -26.057 1.00 31.25 658 MET A N 1
ATOM 5149 C CA . MET A 1 658 ? -3.716 0.875 -26.236 1.00 31.25 658 MET A CA 1
ATOM 5150 C C . MET A 1 658 ? -4.423 -0.486 -26.185 1.00 31.25 658 MET A C 1
ATOM 5152 O O . MET A 1 658 ? -3.827 -1.491 -26.579 1.00 31.25 658 MET A O 1
ATOM 5156 N N . PRO A 1 659 ? -5.683 -0.565 -25.723 1.00 31.62 659 PRO A N 1
ATOM 5157 C CA . PRO A 1 659 ? -6.465 -1.783 -25.896 1.00 31.62 659 PRO A CA 1
ATOM 5158 C C . PRO A 1 659 ? -6.595 -2.097 -27.395 1.00 31.62 659 PRO A C 1
ATOM 5160 O O . PRO A 1 659 ? -6.925 -1.210 -28.186 1.00 31.62 659 PRO A O 1
ATOM 5163 N N . ASN A 1 660 ? -6.321 -3.349 -27.779 1.00 31.31 660 ASN A N 1
ATOM 5164 C CA . ASN A 1 660 ? -6.354 -3.793 -29.177 1.00 31.31 660 ASN A CA 1
ATOM 5165 C C . ASN A 1 660 ? -7.695 -3.436 -29.856 1.00 31.31 660 ASN A C 1
ATOM 5167 O O . ASN A 1 660 ? -8.751 -3.646 -29.251 1.00 31.31 660 ASN A O 1
ATOM 5171 N N . PRO A 1 661 ? -7.689 -2.966 -31.119 1.00 25.36 661 PRO A N 1
ATOM 5172 C CA . PRO A 1 661 ? -8.920 -2.740 -31.868 1.00 25.36 661 PRO A CA 1
ATOM 5173 C C . PRO A 1 661 ? -9.659 -4.067 -32.144 1.00 25.36 661 PRO A C 1
ATOM 5175 O O . PRO A 1 661 ? -9.020 -5.110 -32.310 1.00 25.36 661 PRO A O 1
ATOM 5178 N N . PRO A 1 662 ? -11.004 -4.057 -32.206 1.00 35.56 662 PRO A N 1
ATOM 5179 C CA . PRO A 1 662 ? -11.797 -5.275 -32.341 1.00 35.56 662 PRO A CA 1
ATOM 5180 C C . PRO A 1 662 ? -11.690 -5.897 -33.739 1.00 35.56 662 PRO A C 1
ATOM 5182 O O . PRO A 1 662 ? -11.892 -5.230 -34.755 1.00 35.56 662 PRO A O 1
ATOM 5185 N N . VAL A 1 663 ? -11.480 -7.215 -33.787 1.00 27.23 663 VAL A N 1
ATOM 5186 C CA . VAL A 1 663 ? -11.711 -8.020 -34.994 1.00 27.23 663 VAL A CA 1
ATOM 5187 C C . VAL A 1 663 ? -13.177 -8.450 -35.000 1.00 27.23 663 VAL A C 1
ATOM 5189 O O . VAL A 1 663 ? -13.593 -9.290 -34.203 1.00 27.23 663 VAL A O 1
ATOM 5192 N N . PHE A 1 664 ? -13.977 -7.861 -35.888 1.00 26.95 664 PHE A N 1
ATOM 5193 C CA . PHE A 1 664 ? -15.374 -8.251 -36.078 1.00 26.95 664 PHE A CA 1
ATOM 5194 C C . PHE A 1 664 ? -15.472 -9.542 -36.905 1.00 26.95 664 PHE A C 1
ATOM 5196 O O . PHE A 1 664 ? -15.433 -9.493 -38.134 1.00 26.95 664 PHE A O 1
ATOM 5203 N N . GLU A 1 665 ? -15.691 -10.689 -36.257 1.00 26.94 665 GLU A N 1
ATOM 5204 C CA . GLU A 1 665 ? -16.306 -11.833 -36.941 1.00 26.94 665 GLU A CA 1
ATOM 5205 C C . GLU A 1 665 ? -17.823 -11.628 -37.024 1.00 26.94 665 GLU A C 1
ATOM 5207 O O . GLU A 1 665 ? -18.554 -11.745 -36.037 1.00 26.94 665 GLU A O 1
ATOM 5212 N N . SER A 1 666 ? -18.319 -11.331 -38.224 1.00 27.09 666 SER A N 1
ATOM 5213 C CA . SER A 1 666 ? -19.750 -11.270 -38.500 1.00 27.09 666 SER A CA 1
ATOM 5214 C C . SER A 1 666 ? -20.361 -12.676 -38.519 1.00 27.09 666 SER A C 1
ATOM 5216 O O . SER A 1 666 ? -20.219 -13.425 -39.485 1.00 27.09 666 SER A O 1
ATOM 5218 N N . ARG A 1 667 ? -21.115 -13.034 -37.472 1.00 28.84 667 ARG A N 1
ATOM 5219 C CA . ARG A 1 667 ? -22.061 -14.163 -37.529 1.00 28.84 667 ARG A CA 1
ATOM 5220 C C . ARG A 1 667 ? -23.493 -13.661 -37.750 1.00 28.84 667 ARG A C 1
ATOM 5222 O O . ARG A 1 667 ? -23.893 -12.691 -37.106 1.00 28.84 667 ARG A O 1
ATOM 5229 N N . PRO A 1 668 ? -24.263 -14.283 -38.662 1.00 29.17 668 PRO A N 1
ATOM 5230 C CA . PRO A 1 668 ? -25.603 -13.823 -39.006 1.00 29.17 668 PRO A CA 1
ATOM 5231 C C . PRO A 1 668 ? -26.609 -14.086 -37.879 1.00 29.17 668 PRO A C 1
ATOM 5233 O O . PRO A 1 668 ? -26.518 -15.080 -37.158 1.00 29.17 668 PRO A O 1
ATOM 5236 N N . LEU A 1 669 ? -27.595 -13.194 -37.765 1.00 28.98 669 LEU A N 1
ATOM 5237 C CA . LEU A 1 669 ? -28.724 -13.327 -36.843 1.00 28.98 669 LEU A CA 1
ATOM 5238 C C . LEU A 1 669 ? -29.552 -14.589 -37.165 1.00 28.98 669 LEU A C 1
ATOM 5240 O O . LEU A 1 669 ? -29.825 -14.841 -38.342 1.00 28.98 669 LEU A O 1
ATOM 5244 N N . PRO A 1 670 ? -30.005 -15.359 -36.157 1.00 31.89 670 PRO A N 1
ATOM 5245 C CA . PRO A 1 670 ? -30.942 -16.454 -36.381 1.00 31.89 670 PRO A CA 1
ATOM 5246 C C . PRO A 1 670 ? -32.306 -15.901 -36.817 1.00 31.89 670 PRO A C 1
ATOM 5248 O O . PRO A 1 670 ? -32.828 -14.957 -36.225 1.00 31.89 670 PRO A O 1
ATOM 5251 N N . SER A 1 671 ? -32.892 -16.493 -37.858 1.00 34.69 671 SER A N 1
ATOM 5252 C CA . SER A 1 671 ? -34.211 -16.103 -38.361 1.00 34.69 671 SER A CA 1
ATOM 5253 C C . SER A 1 671 ? -35.316 -16.456 -37.367 1.00 34.69 671 SER A C 1
ATOM 5255 O O . SER A 1 671 ? -35.353 -17.578 -36.861 1.00 34.69 671 SER A O 1
ATOM 5257 N N . SER A 1 672 ? -36.254 -15.536 -37.165 1.00 33.12 672 SER A N 1
ATOM 5258 C CA . SER A 1 672 ? -37.435 -15.731 -36.329 1.00 33.12 672 SER A CA 1
ATOM 5259 C C . SER A 1 672 ? -38.385 -16.806 -36.870 1.00 33.12 672 SER A C 1
ATOM 5261 O O . SER A 1 672 ? -38.808 -16.744 -38.027 1.00 33.12 672 SER A O 1
ATOM 5263 N N . LYS A 1 673 ? -38.784 -17.728 -35.988 1.00 33.22 673 LYS A N 1
ATOM 5264 C CA . LYS A 1 673 ? -40.093 -18.396 -35.951 1.00 33.22 673 LYS A CA 1
ATOM 5265 C C . LYS A 1 673 ? -40.448 -18.717 -34.506 1.00 33.22 673 LYS A C 1
ATOM 5267 O O . LYS A 1 673 ? -39.512 -19.092 -33.770 1.00 33.22 673 LYS A O 1
#

pLDDT: mean 73.24, std 28.92, range [21.16, 98.88]

Secondary structure (DSSP, 8-state):
--------PPP------------------EEEEEEEEE------PPP------------------------------PPPPPPPPPPPPPPPPPPPPPPPPPPPPPPPPPPPPPPPPP----------------PPP-----------PPPPB-HHHHHHTTT-HHHHTBPPPTT-EEEEEE---TT-EEETTTTEEESTT----SS--SEE-TTT--EEEEEEESSEEEEEEEESS--SEEEEEETT-SS-SEEEETTGGG-TTSTT--TTTEEEHHHHT-SSS--EEE---EEESSEEEEEESS--S---EEEEEE--TT--BPPP-S---HHHHHHHHHHHHHHTSTTS-TT--TT-EEEEEEEEEPTT-EEEEEEEESSEEEEEEEEEEEESSTTGGGTEEEEEEETT-SS-SEEEEHHHHTT-SSS---EE-SSEEE-SSSEEE---EEESSEEEEEEEE-SSS-EEEEEEEEEEESPPPTTB-EEEEEEEEESS---SEEEEEEEESSEEEEEEEEE-EESS-SB---PPEEEEETT-SS-SEE-S-HHHHTT--SS---EE-SSEEEEE---SSS-EE-EEEEE-SSS-EEESSEEEEEEE---B--SS--TT---S---B--------S----------PPPTTS-GGGSPPPP----PPPPPP-

Foldseek 3Di:
DDDDDDDDDDDDDDDDDDDDDDDDDDFDWFKKKFWWWFDDDDDDDDDDDDDDDDDDDDDDDDDDDDDDDDDDDDDDDDDDDDDDDDDDDDDDDDDDDDDDDDDDDDDDDDDDDDDDDDDDDDDDDDDDDDDDDDDDDPDPPPPDDPDPPPDAAELLNLLVLLQPLQVQQFFDPPPKFKFKFKQQDPQFDADPVVRDTGCNVVLQRFQHAPDQDPVQQKGWRDKWFAWKKFFKKKWFDQAAKKFKDAPPRPDGPDIDRRVLLQDCVHPPAHPPQHDWCCVPVNDDTIFIMGRRIFTGATIMIMIGSHGDGIIMMTMMMHDPRPRGHDGDDRDDDPSSVVSNVLSNVLQVDFPDRSDDDPPWDKQKDWDKAFAFDKDFSDKFFAWWKFQKKKKDKDWPAQQQQQQKWKFKDADPDPHGLEIGRNQSVQQHRHDLFFAGASQWTRDPPITMGRNIAIHGTIMIIMITGNTNTIMTMIIMIIMDHDDDPPRRTGMGMDMAMDRDDPDFQAWAEKEWRWIKTFKMKTKAFQPPAFAFWQWWKFKCAPPDSGGSYTGSTRVVVQRHPPAFDADYGRAHGWSDCADRVPGRTTRIMGTCRSSMGTHHTIMIMTIGRDGDDPPPDPPPDGHRDTHHDYDPYDPPDPDDDDDDDDDDDDPSHDPVNDPDDDDDDDDDDDDDD